Protein AF-0000000084809280 (afdb_homodimer)

InterPro domains:
  IPR009078 Ferritin-like superfamily [SSF47240] (56-169)
  IPR012347 Ferritin-like [G3DSA:1.20.1260.10] (38-176)

Foldseek 3Di:
DVVVVVVVVVVVVVVLVVVLVVLVVLLPFDQDDPDALCRLLLRLLQSLLANLQLLLVQLQQLLVQCVVVVLQLLNLLSNLLSLLSNLLSVLSQVVNVVSVHHYDYDDDHDYDDDHNLVSLVSLLVSLVCVLVVCVLVSLVVCVVSPNVSSSLSVVLSSQQSVVSNVSSVVSNVCPDPHPSPWKKWADSNSSHIDTPVPQDCADPSPRHGSVPTDIRD/DVVVVVVVVVVVVVVLVVVLVVLVVLLPFDQDPPDALCRLLLRLLQSLLQNLVLLLVQLQQLLVQCVVVVLQLLNLLSNLLSLLSNLLSVLSQVVNVVSVHHYDYDDDHDYDDDHNLVSLVSLLVSLVCVLVVCVLVSLVVCVVSPNVSSSLSVVLSSQQSVQSNVSSVVSNVCPDPHPSPWKKWADSNSSHIDTPVPQDCADPSPRHGSVPTDIRD

Radius of gyration: 24.11 Å; Cα contacts (8 Å, |Δi|>4): 631; chains: 2; bounding box: 61×58×68 Å

Nearest PDB structures (foldseek):
  1yv1-assembly1_B  TM=8.685E-01  e=2.532E-07  Nitratidesulfovibrio vulgaris str. Hildenborough
  1yuz-assembly1_B  TM=8.687E-01  e=4.739E-06  Nitratidesulfovibrio vulgaris str. Hildenborough
  1nf6-assembly2_F  TM=8.390E-01  e=5.100E-03  Desulfovibrio desulfuricans
  1bcf-assembly1_A  TM=8.754E-01  e=1.010E-02  Escherichia coli
  8sqr-assembly1_A  TM=7.612E-01  e=1.170E-02  Brucella abortus 2308

pLDDT: mean 88.36, std 17.9, range [29.66, 98.94]

Organism: NCBI:txid717959

Sequence (434 aa):
MKLRLGLILLLFAASAGILVWMYYAATREPRSPKGSPWAETLADLDACCRRKHVKSVQYDHFAGIAADEKRHTAERLFRAMAFSERLQENNCATAILHLGGHYTPPGKIIIFGGTTDGNLERSVAYERQAHAGRSGADIRRAMERGNRYAARILTWASAGDMRNIALLERCRQEGRNAPDTGRFAVCPNCGNLYPSEYADWYCPACLTEGKRFVLFEMKLRLGLILLLFAASAGILVWMYYAATREPRSPKGSPWAETLADLDACCRRKHVKSVQYDHFAGIAADEKRHTAERLFRAMAFSERLQENNCATAILHLGGHYTPPGKIIIFGGTTDGNLERSVAYERQAHAGRSGADIRRAMERGNRYAARILTWASAGDMRNIALLERCRQEGRNAPDTGRFAVCPNCGNLYPSEYADWYCPACLTEGKRFVLFE

Structure (mmCIF, N/CA/C/O backbone):
data_AF-0000000084809280-model_v1
#
loop_
_entity.id
_entity.type
_entity.pdbx_description
1 polymer Rubrerythrin
#
loop_
_atom_site.group_PDB
_atom_site.id
_atom_site.type_symbol
_atom_site.label_atom_id
_atom_site.label_alt_id
_atom_site.label_comp_id
_atom_site.label_asym_id
_atom_site.label_entity_id
_atom_site.label_seq_id
_atom_site.pdbx_PDB_ins_code
_atom_site.Cartn_x
_atom_site.Cartn_y
_atom_site.Cartn_z
_atom_site.occupancy
_atom_site.B_iso_or_equiv
_atom_site.auth_seq_id
_atom_site.auth_comp_id
_atom_site.auth_asym_id
_atom_site.auth_atom_id
_atom_site.pdbx_PDB_model_num
ATOM 1 N N . MET A 1 1 ? 36.812 22.359 29.906 1 29.66 1 MET A N 1
ATOM 2 C CA . MET A 1 1 ? 36.281 22.344 28.547 1 29.66 1 MET A CA 1
ATOM 3 C C . MET A 1 1 ? 35.281 21.203 28.375 1 29.66 1 MET A C 1
ATOM 5 O O . MET A 1 1 ? 34.531 21.188 27.406 1 29.66 1 MET A O 1
ATOM 9 N N . LYS A 1 2 ? 35.531 20.109 29.141 1 52.12 2 LYS A N 1
ATOM 10 C CA . LYS A 1 2 ? 34.625 18.969 29.031 1 52.12 2 LYS A CA 1
ATOM 11 C C . LYS A 1 2 ? 33.281 19.25 29.703 1 52.12 2 LYS A C 1
ATOM 13 O O . LYS A 1 2 ? 32.312 18.547 29.469 1 52.12 2 LYS A O 1
ATOM 18 N N . LEU A 1 3 ? 33.219 20.141 30.641 1 50.19 3 LEU A N 1
ATOM 19 C CA . LEU A 1 3 ? 31.953 20.422 31.312 1 50.19 3 LEU A CA 1
ATOM 20 C C . LEU A 1 3 ? 31.031 21.234 30.422 1 50.19 3 LEU A C 1
ATOM 22 O O . LEU A 1 3 ? 29.797 21.078 30.453 1 50.19 3 LEU A O 1
ATOM 26 N N . ARG A 1 4 ? 31.547 22.062 29.547 1 52.53 4 ARG A N 1
ATOM 27 C CA . ARG A 1 4 ? 30.719 22.891 28.672 1 52.53 4 ARG A CA 1
ATOM 28 C C . ARG A 1 4 ? 30.094 22.078 27.547 1 52.53 4 ARG A C 1
ATOM 30 O O . ARG A 1 4 ? 29 22.391 27.078 1 52.53 4 ARG A O 1
ATOM 37 N N . LEU A 1 5 ? 30.719 20.969 27.094 1 53.53 5 LEU A N 1
ATOM 38 C CA . LEU A 1 5 ? 30.141 20.141 26.031 1 53.53 5 LEU A CA 1
ATOM 39 C C . LEU A 1 5 ? 28.969 19.312 26.562 1 53.53 5 LEU A C 1
ATOM 41 O O . LEU A 1 5 ? 27.984 19.125 25.844 1 53.53 5 LEU A O 1
ATOM 45 N N . GLY A 1 6 ? 28.953 18.969 27.828 1 45.94 6 GLY A N 1
ATOM 46 C CA . GLY A 1 6 ? 27.828 18.234 28.391 1 45.94 6 GLY A CA 1
ATOM 47 C C . GLY A 1 6 ? 26.562 19.078 28.516 1 45.94 6 GLY A C 1
ATOM 48 O O . GLY A 1 6 ? 25.453 18.594 28.281 1 45.94 6 GLY A O 1
ATOM 49 N N . LEU A 1 7 ? 26.781 20.391 28.75 1 53.31 7 LEU A N 1
ATOM 50 C CA . LEU A 1 7 ? 25.625 21.281 28.891 1 53.31 7 LEU A CA 1
ATOM 51 C C . LEU A 1 7 ? 25 21.578 27.547 1 53.31 7 LEU A C 1
ATOM 53 O O . LEU A 1 7 ? 23.766 21.656 27.422 1 53.31 7 LEU A O 1
ATOM 57 N N . ILE A 1 8 ? 25.797 21.562 26.453 1 50 8 ILE A N 1
ATOM 58 C CA . ILE A 1 8 ? 25.266 21.844 25.109 1 50 8 ILE A CA 1
ATOM 59 C C . ILE A 1 8 ? 24.484 20.641 24.594 1 50 8 ILE A C 1
ATOM 61 O O . ILE A 1 8 ? 23.406 20.797 24.031 1 50 8 ILE A O 1
ATOM 65 N N . LEU A 1 9 ? 24.891 19.438 24.875 1 49.94 9 LEU A N 1
ATOM 66 C CA . LEU A 1 9 ? 24.156 18.266 24.406 1 49.94 9 LEU A CA 1
ATOM 67 C C . LEU A 1 9 ? 22.844 18.109 25.188 1 49.94 9 LEU A C 1
ATOM 69 O O . LEU A 1 9 ? 21.828 17.734 24.609 1 49.94 9 LEU A O 1
ATOM 73 N N . LEU A 1 10 ? 22.828 18.531 26.438 1 50.59 10 LEU A N 1
ATOM 74 C CA . LEU A 1 10 ? 21.594 18.484 27.203 1 50.59 10 LEU A CA 1
ATOM 75 C C . LEU A 1 10 ? 20.609 19.562 26.734 1 50.59 10 LEU A C 1
ATOM 77 O O . LEU A 1 10 ? 19.406 19.328 26.672 1 50.59 10 LEU A O 1
ATOM 81 N N . LEU A 1 11 ? 21.188 20.656 26.172 1 48.81 11 LEU A N 1
ATOM 82 C CA . LEU A 1 11 ? 20.297 21.734 25.719 1 48.81 11 LEU A CA 1
ATOM 83 C C . LEU A 1 11 ? 19.703 21.406 24.359 1 48.81 11 LEU A C 1
ATOM 85 O O . LEU A 1 11 ? 18.547 21.734 24.094 1 48.81 11 LEU A O 1
ATOM 89 N N . PHE A 1 12 ? 20.5 20.703 23.5 1 47.09 12 PHE A N 1
ATOM 90 C CA . PHE A 1 12 ? 19.938 20.344 22.203 1 47.09 12 PHE A CA 1
ATOM 91 C C . PHE A 1 12 ? 18.891 19.25 22.328 1 47.09 12 PHE A C 1
ATOM 93 O O . PHE A 1 12 ? 17.875 19.281 21.641 1 47.09 12 PHE A O 1
ATOM 100 N N . ALA A 1 13 ? 19.156 18.266 23.188 1 47.59 13 ALA A N 1
ATOM 101 C CA . ALA A 1 13 ? 18.156 17.234 23.406 1 47.59 13 ALA A CA 1
ATOM 102 C C . ALA A 1 13 ? 16.906 17.812 24.078 1 47.59 13 ALA A C 1
ATOM 104 O O . ALA A 1 13 ? 15.781 17.406 23.766 1 47.59 13 ALA A O 1
ATOM 105 N N . ALA A 1 14 ? 17 18.797 24.875 1 50.38 14 ALA A N 1
ATOM 106 C CA . ALA A 1 14 ? 15.867 19.438 25.547 1 50.38 14 ALA A CA 1
ATOM 107 C C . ALA A 1 14 ? 15.047 20.266 24.547 1 50.38 14 ALA A C 1
ATOM 109 O O . ALA A 1 14 ? 13.82 20.281 24.625 1 50.38 14 ALA A O 1
ATOM 110 N N . SER A 1 15 ? 15.719 20.781 23.5 1 49.28 15 SER A N 1
ATOM 111 C CA . SER A 1 15 ? 14.969 21.609 22.562 1 49.28 15 SER A CA 1
ATOM 112 C C . SER A 1 15 ? 14.148 20.734 21.609 1 49.28 15 SER A C 1
ATOM 114 O O . SER A 1 15 ? 13.008 21.078 21.266 1 49.28 15 SER A O 1
ATOM 116 N N . ALA A 1 16 ? 14.734 19.594 21.188 1 49.31 16 ALA A N 1
ATOM 117 C CA . ALA A 1 16 ? 13.969 18.688 20.328 1 49.31 16 ALA A CA 1
ATOM 118 C C . ALA A 1 16 ? 12.797 18.062 21.078 1 49.31 16 ALA A C 1
ATOM 120 O O . ALA A 1 16 ? 11.703 17.938 20.531 1 49.31 16 ALA A O 1
ATOM 121 N N . GLY A 1 17 ? 12.984 17.812 22.297 1 45.78 17 GLY A N 1
ATOM 122 C CA . GLY A 1 17 ? 11.93 17.312 23.156 1 45.78 17 GLY A CA 1
ATOM 123 C C . GLY A 1 17 ? 10.805 18.297 23.375 1 45.78 17 GLY A C 1
ATOM 124 O O . GLY A 1 17 ? 9.633 17.922 23.391 1 45.78 17 GLY A O 1
ATOM 125 N N . ILE A 1 18 ? 11.18 19.531 23.531 1 50.72 18 ILE A N 1
ATOM 126 C CA . ILE A 1 18 ? 10.203 20.562 23.828 1 50.72 18 ILE A CA 1
ATOM 127 C C . ILE A 1 18 ? 9.328 20.812 22.594 1 50.72 18 ILE A C 1
ATOM 129 O O . ILE A 1 18 ? 8.109 20.922 22.703 1 50.72 18 ILE A O 1
ATOM 133 N N . LEU A 1 19 ? 9.93 20.812 21.453 1 46.16 19 LEU A N 1
ATOM 134 C CA . LEU A 1 19 ? 9.172 21.062 20.234 1 46.16 19 LEU A CA 1
ATOM 135 C C . LEU A 1 19 ? 8.195 19.906 19.953 1 46.16 19 LEU A C 1
ATOM 137 O O . LEU A 1 19 ? 7.051 20.141 19.562 1 46.16 19 LEU A O 1
ATOM 141 N N . VAL A 1 20 ? 8.641 18.719 20.172 1 50.81 20 VAL A N 1
ATOM 142 C CA . VAL A 1 20 ? 7.754 17.578 20.062 1 50.81 20 VAL A CA 1
ATOM 143 C C . VAL A 1 20 ? 6.609 17.688 21.062 1 50.81 20 VAL A C 1
ATOM 145 O O . VAL A 1 20 ? 5.449 17.438 20.719 1 50.81 20 VAL A O 1
ATOM 148 N N . TRP A 1 21 ? 6.969 18.141 22.25 1 49.28 21 TRP A N 1
ATOM 149 C CA . TRP A 1 21 ? 5.977 18.312 23.312 1 49.28 21 TRP A CA 1
ATOM 150 C C . TRP A 1 21 ? 5 19.422 22.969 1 49.28 21 TRP A C 1
ATOM 152 O O . TRP A 1 21 ? 3.789 19.281 23.141 1 49.28 21 TRP A O 1
ATOM 162 N N . MET A 1 22 ? 5.43 20.5 22.469 1 46.53 22 MET A N 1
ATOM 163 C CA . MET A 1 22 ? 4.547 21.609 22.125 1 46.53 22 MET A CA 1
ATOM 164 C C . MET A 1 22 ? 3.578 21.219 21.016 1 46.53 22 MET A C 1
ATOM 166 O O . MET A 1 22 ? 2.414 21.609 21.031 1 46.53 22 MET A O 1
ATOM 170 N N . TYR A 1 23 ? 4.039 20.453 20.109 1 47.09 23 TYR A N 1
ATOM 171 C CA . TYR A 1 23 ? 3.178 19.922 19.062 1 47.09 23 TYR A CA 1
ATOM 172 C C . TYR A 1 23 ? 2.074 19.047 19.641 1 47.09 23 TYR A C 1
ATOM 174 O O . TYR A 1 23 ? 0.921 19.125 19.203 1 47.09 23 TYR A O 1
ATOM 182 N N . TYR A 1 24 ? 2.404 18.359 20.688 1 48.03 24 TYR A N 1
ATOM 183 C CA . TYR A 1 24 ? 1.431 17.5 21.328 1 48.03 24 TYR A CA 1
ATOM 184 C C . TYR A 1 24 ? 0.417 18.312 22.125 1 48.03 24 TYR A C 1
ATOM 186 O O . TYR A 1 24 ? -0.76 17.953 22.203 1 48.03 24 TYR A O 1
ATOM 194 N N . ALA A 1 25 ? 0.796 19.406 22.703 1 47.16 25 ALA A N 1
ATOM 195 C CA . ALA A 1 25 ? -0.092 20.203 23.547 1 47.16 25 ALA A CA 1
ATOM 196 C C . ALA A 1 25 ? -1.167 20.891 22.703 1 47.16 25 ALA A C 1
ATOM 198 O O . ALA A 1 25 ? -2.289 21.094 23.172 1 47.16 25 ALA A O 1
ATOM 199 N N . ALA A 1 26 ? -0.962 21.297 21.562 1 45.41 26 ALA A N 1
ATOM 200 C CA . ALA A 1 26 ? -1.928 22 20.719 1 45.41 26 ALA A CA 1
ATOM 201 C C . ALA A 1 26 ? -3.041 21.062 20.266 1 45.41 26 ALA A C 1
ATOM 203 O O . ALA A 1 26 ? -4.059 21.516 19.734 1 45.41 26 ALA A O 1
ATOM 204 N N . THR A 1 27 ? -2.922 19.797 20.438 1 41.81 27 THR A N 1
ATOM 205 C CA . THR A 1 27 ? -3.934 18.844 20.016 1 41.81 27 THR A CA 1
ATOM 206 C C . THR A 1 27 ? -4.922 18.547 21.141 1 41.81 27 THR A C 1
ATOM 208 O O . THR A 1 27 ? -5.621 17.547 21.125 1 41.81 27 THR A O 1
ATOM 211 N N . ARG A 1 28 ? -5.016 19.406 22.172 1 44.19 28 ARG A N 1
ATOM 212 C CA . ARG A 1 28 ? -5.969 19.141 23.234 1 44.19 28 ARG A CA 1
ATOM 213 C C . ARG A 1 28 ? -7.402 19.172 22.703 1 44.19 28 ARG A C 1
ATOM 215 O O . ARG A 1 28 ? -7.789 20.109 22 1 44.19 28 ARG A O 1
ATOM 222 N N . GLU A 1 29 ? -8.156 17.984 22.781 1 45.22 29 GLU A N 1
ATOM 223 C CA . GLU A 1 29 ? -9.438 17.5 22.281 1 45.22 29 GLU A CA 1
ATOM 224 C C . GLU A 1 29 ? -10.594 18.328 22.844 1 45.22 29 GLU A C 1
ATOM 226 O O . GLU A 1 29 ? -10.68 18.547 24.047 1 45.22 29 GLU A O 1
ATOM 231 N N . PRO A 1 30 ? -11.266 19.156 22.094 1 43.75 30 PRO A N 1
ATOM 232 C CA . PRO A 1 30 ? -12.555 19.531 22.703 1 43.75 30 PRO A CA 1
ATOM 233 C C . PRO A 1 30 ? -13.406 18.328 23.078 1 43.75 30 PRO A C 1
ATOM 235 O O . PRO A 1 30 ? -13.258 17.25 22.469 1 43.75 30 PRO A O 1
ATOM 238 N N . ARG A 1 31 ? -14.219 18.375 24.219 1 44.03 31 ARG A N 1
ATOM 239 C CA . ARG A 1 31 ? -15.016 17.312 24.812 1 44.03 31 ARG A CA 1
ATOM 240 C C . ARG A 1 31 ? -16.234 16.984 23.953 1 44.03 31 ARG A C 1
ATOM 242 O O . ARG A 1 31 ? -16.969 17.891 23.547 1 44.03 31 ARG A O 1
ATOM 249 N N . SER A 1 32 ? -16.141 15.914 23.078 1 51.5 32 SER A N 1
ATOM 250 C CA . SER A 1 32 ? -17.344 15.344 22.5 1 51.5 32 SER A CA 1
ATOM 251 C C . SER A 1 32 ? -18.5 15.367 23.484 1 51.5 32 SER A C 1
ATOM 253 O O . SER A 1 32 ? -18.297 15.305 24.703 1 51.5 32 SER A O 1
ATOM 255 N N . PRO A 1 33 ? -19.719 15.578 23.062 1 50.22 33 PRO A N 1
ATOM 256 C CA . PRO A 1 33 ? -20.828 15.523 24.016 1 50.22 33 PRO A CA 1
ATOM 257 C C . PRO A 1 33 ? -20.844 14.234 24.828 1 50.22 33 PRO A C 1
ATOM 259 O O . PRO A 1 33 ? -20.703 13.141 24.25 1 50.22 33 PRO A O 1
ATOM 262 N N . LYS A 1 34 ? -20.688 14.172 26.062 1 56.25 34 LYS A N 1
ATOM 263 C CA . LYS A 1 34 ? -20.641 13.141 27.094 1 56.25 34 LYS A CA 1
ATOM 264 C C . LYS A 1 34 ? -21.75 12.109 26.875 1 56.25 34 LYS A C 1
ATOM 266 O O . LYS A 1 34 ? -21.641 10.969 27.344 1 56.25 34 LYS A O 1
ATOM 271 N N . GLY A 1 35 ? -22.594 12.273 25.734 1 66.62 35 GLY A N 1
ATOM 272 C CA . GLY A 1 35 ? -23.703 11.352 25.594 1 66.62 35 GLY A CA 1
ATOM 273 C C . GLY A 1 35 ? -23.688 10.57 24.297 1 66.62 35 GLY A C 1
ATOM 274 O O . GLY A 1 35 ? -24.469 9.648 24.109 1 66.62 35 GLY A O 1
ATOM 275 N N . SER A 1 36 ? -22.766 10.766 23.438 1 75.69 36 SER A N 1
ATOM 276 C CA . SER A 1 36 ? -22.781 10.094 22.141 1 75.69 36 SER A CA 1
ATOM 277 C C . SER A 1 36 ? -22.219 8.688 22.234 1 75.69 36 SER A C 1
ATOM 279 O O . SER A 1 36 ? -21.234 8.453 22.938 1 75.69 36 SER A O 1
ATOM 281 N N . PRO A 1 37 ? -22.922 7.684 21.672 1 86.25 37 PRO A N 1
ATOM 282 C CA . PRO A 1 37 ? -22.375 6.328 21.625 1 86.25 37 PRO A CA 1
ATOM 283 C C . PRO A 1 37 ? -21.047 6.258 20.875 1 86.25 37 PRO A C 1
ATOM 285 O O . PRO A 1 37 ? -20.344 5.246 20.953 1 86.25 37 PRO A O 1
ATOM 288 N N . TRP A 1 38 ? -20.688 7.449 20.312 1 91.75 38 TRP A N 1
ATOM 289 C CA . TRP A 1 38 ? -19.469 7.488 19.516 1 91.75 38 TRP A CA 1
ATOM 290 C C . TRP A 1 38 ? -18.438 8.43 20.141 1 91.75 38 TRP A C 1
ATOM 292 O O . TRP A 1 38 ? -17.516 8.875 19.469 1 91.75 38 TRP A O 1
ATOM 302 N N . ALA A 1 39 ? -18.547 8.672 21.328 1 94.06 39 ALA A N 1
ATOM 303 C CA . ALA A 1 39 ? -17.734 9.695 21.969 1 94.06 39 ALA A CA 1
ATOM 304 C C . ALA A 1 39 ? -16.25 9.414 21.781 1 94.06 39 ALA A C 1
ATOM 306 O O . ALA A 1 39 ? -15.484 10.305 21.391 1 94.06 39 ALA A O 1
ATOM 307 N N . GLU A 1 40 ? -15.797 8.156 22.047 1 95.25 40 GLU A N 1
ATOM 308 C CA . GLU A 1 40 ? -14.383 7.816 21.922 1 95.25 40 GLU A CA 1
ATOM 309 C C . GLU A 1 40 ? -13.922 7.879 20.469 1 95.25 40 GLU A C 1
ATOM 311 O O . GLU A 1 40 ? -12.844 8.398 20.172 1 95.25 40 GLU A O 1
ATOM 316 N N . THR A 1 41 ? -14.727 7.41 19.578 1 96.94 41 THR A N 1
ATOM 317 C CA . THR A 1 41 ? -14.406 7.445 18.156 1 96.94 41 THR A CA 1
ATOM 318 C C . THR A 1 41 ? -14.32 8.883 17.656 1 96.94 41 THR A C 1
ATOM 320 O O . THR A 1 41 ? -13.414 9.227 16.891 1 96.94 41 THR A O 1
ATOM 323 N N . LEU A 1 42 ? -15.234 9.703 18.141 1 97.44 42 LEU A N 1
ATOM 324 C CA . LEU A 1 42 ? -15.227 11.109 17.75 1 97.44 42 LEU A CA 1
ATOM 325 C C . LEU A 1 42 ? -13.961 11.797 18.25 1 97.44 42 LEU A C 1
ATOM 327 O O . LEU A 1 42 ? -13.352 12.586 17.531 1 97.44 42 LEU A O 1
ATOM 331 N N . ALA A 1 43 ? -13.562 11.461 19.406 1 97.25 43 ALA A N 1
ATOM 332 C CA . ALA A 1 43 ? -12.344 12.039 19.969 1 97.25 43 ALA A CA 1
ATOM 333 C C . ALA A 1 43 ? -11.117 11.609 19.156 1 97.25 43 ALA A C 1
ATOM 335 O O . ALA A 1 43 ? -10.227 12.414 18.891 1 97.25 43 ALA A O 1
ATOM 336 N N . ASP A 1 44 ? -11.07 10.305 18.75 1 97.94 44 ASP A N 1
ATOM 337 C CA . ASP A 1 44 ? -9.969 9.781 17.953 1 97.94 44 ASP A CA 1
ATOM 338 C C . ASP A 1 44 ? -9.906 10.469 16.594 1 97.94 44 ASP A C 1
ATOM 340 O O . ASP A 1 44 ? -8.828 10.82 16.125 1 97.94 44 ASP A O 1
ATOM 344 N N . LEU A 1 45 ? -11.031 10.656 15.977 1 98.5 45 LEU A N 1
ATOM 345 C CA . LEU A 1 45 ? -11.102 11.32 14.68 1 98.5 45 LEU A CA 1
ATOM 346 C C . LEU A 1 45 ? -10.672 12.781 14.789 1 98.5 45 LEU A C 1
ATOM 348 O O . LEU A 1 45 ? -9.984 13.297 13.914 1 98.5 45 LEU A O 1
ATOM 352 N N . ASP A 1 46 ? -11.094 13.445 15.867 1 98 46 ASP A N 1
ATOM 353 C CA . ASP A 1 46 ? -10.703 14.836 16.094 1 98 46 ASP A CA 1
ATOM 354 C C . ASP A 1 46 ? -9.195 14.969 16.25 1 98 46 ASP A C 1
ATOM 356 O O . ASP A 1 46 ? -8.578 15.844 15.641 1 98 46 ASP A O 1
ATOM 360 N N . ALA A 1 47 ? -8.648 14.086 17.062 1 97.44 47 ALA A N 1
ATOM 361 C CA . ALA A 1 47 ? -7.203 14.078 17.25 1 97.44 47 ALA A CA 1
ATOM 362 C C . ALA A 1 47 ? -6.48 13.844 15.922 1 97.44 47 ALA A C 1
ATOM 364 O O . ALA A 1 47 ? -5.457 14.477 15.648 1 97.44 47 ALA A O 1
ATOM 365 N N . CYS A 1 48 ? -6.996 12.961 15.102 1 98.19 48 CYS A N 1
ATOM 366 C CA . CYS A 1 48 ? -6.422 12.688 13.789 1 98.19 48 CYS A CA 1
ATOM 367 C C . CYS A 1 48 ? -6.488 13.922 12.898 1 98.19 48 CYS A C 1
ATOM 369 O O . CYS A 1 48 ? -5.504 14.281 12.25 1 98.19 48 CYS A O 1
ATOM 371 N N . CYS A 1 49 ? -7.645 14.641 12.898 1 98.31 49 CYS A N 1
ATOM 372 C CA . CYS A 1 49 ? -7.797 15.859 12.109 1 98.31 49 CYS A CA 1
ATOM 373 C C . CYS A 1 49 ? -6.734 16.891 12.484 1 98.31 49 CYS A C 1
ATOM 375 O O . CYS A 1 49 ? -6.074 17.453 11.609 1 98.31 49 CYS A O 1
ATOM 377 N N . ARG A 1 50 ? -6.578 17.031 13.672 1 96.69 50 ARG A N 1
ATOM 378 C CA . ARG A 1 50 ? -5.66 18.062 14.148 1 96.69 50 ARG A CA 1
ATOM 379 C C . ARG A 1 50 ? -4.223 17.734 13.773 1 96.69 50 ARG A C 1
ATOM 381 O O . ARG A 1 50 ? -3.482 18.594 13.305 1 96.69 50 ARG A O 1
ATOM 388 N N . ARG A 1 51 ? -3.85 16.484 14 1 96.69 51 ARG A N 1
ATOM 389 C CA . ARG A 1 51 ? -2.506 16.047 13.625 1 96.69 51 ARG A CA 1
ATOM 390 C C . ARG A 1 51 ? -2.268 16.25 12.125 1 96.69 51 ARG A C 1
ATOM 392 O O . ARG A 1 51 ? -1.228 16.766 11.727 1 96.69 51 ARG A O 1
ATOM 399 N N . LYS A 1 52 ? -3.248 15.836 11.32 1 98 52 LYS A N 1
ATOM 400 C CA . LYS A 1 52 ? -3.113 15.938 9.867 1 98 52 LYS A CA 1
ATOM 401 C C . LYS A 1 52 ? -3.051 17.391 9.43 1 98 52 LYS A C 1
ATOM 403 O O . LYS A 1 52 ? -2.314 17.734 8.5 1 98 52 LYS A O 1
ATOM 408 N N . HIS A 1 53 ? -3.799 18.25 10.094 1 97.69 53 HIS A N 1
ATOM 409 C CA . HIS A 1 53 ? -3.754 19.688 9.797 1 97.69 53 HIS A CA 1
ATOM 410 C C . HIS A 1 53 ? -2.355 20.25 10.023 1 97.69 53 HIS A C 1
ATOM 412 O O . HIS A 1 53 ? -1.803 20.906 9.141 1 97.69 53 HIS A O 1
ATOM 418 N N . VAL A 1 54 ? -1.838 19.969 11.156 1 96.62 54 VAL A N 1
ATOM 419 C CA . VAL A 1 54 ? -0.516 20.469 11.508 1 96.62 54 VAL A CA 1
ATOM 420 C C . VAL A 1 54 ? 0.518 19.969 10.508 1 96.62 54 VAL A C 1
ATOM 422 O O . VAL A 1 54 ? 1.347 20.734 10.016 1 96.62 54 VAL A O 1
ATOM 425 N N . LYS A 1 55 ? 0.436 18.703 10.18 1 97.56 55 LYS A N 1
ATOM 426 C CA . LYS A 1 55 ? 1.374 18.109 9.234 1 97.56 55 LYS A CA 1
ATOM 427 C C . LYS A 1 55 ? 1.257 18.766 7.859 1 97.56 55 LYS A C 1
ATOM 429 O O . LYS A 1 55 ? 2.268 19.031 7.211 1 97.56 55 LYS A O 1
ATOM 434 N N . SER A 1 56 ? 0.063 18.953 7.418 1 98.12 56 SER A N 1
ATOM 435 C CA . SER A 1 56 ? -0.141 19.531 6.094 1 98.12 56 SER A CA 1
ATOM 436 C C . SER A 1 56 ? 0.517 20.906 5.977 1 98.12 56 SER A C 1
ATOM 438 O O . SER A 1 56 ? 1.226 21.172 5.008 1 98.12 56 SER A O 1
ATOM 440 N N . VAL A 1 57 ? 0.367 21.734 6.977 1 97.62 57 VAL A N 1
ATOM 441 C CA . VAL A 1 57 ? 0.928 23.094 6.98 1 97.62 57 VAL A CA 1
ATOM 442 C C . VAL A 1 57 ? 2.451 23.016 7.051 1 97.62 57 VAL A C 1
ATOM 444 O O . VAL A 1 57 ? 3.148 23.688 6.297 1 97.62 57 VAL A O 1
ATOM 447 N N . GLN A 1 58 ? 2.926 22.188 7.934 1 97.81 58 GLN A N 1
ATOM 448 C CA . GLN A 1 58 ? 4.367 22.047 8.109 1 97.81 58 GLN A CA 1
ATOM 449 C C . GLN A 1 58 ? 5.035 21.547 6.836 1 97.81 58 GLN A C 1
ATOM 451 O O . GLN A 1 58 ? 6.07 22.062 6.422 1 97.81 58 GLN A O 1
ATOM 456 N N . TYR A 1 59 ? 4.461 20.5 6.223 1 98.56 59 TYR A N 1
ATOM 457 C CA . TYR A 1 59 ? 5.086 19.922 5.043 1 98.56 59 TYR A CA 1
ATOM 458 C C . TYR A 1 59 ? 5.008 20.859 3.855 1 98.56 59 TYR A C 1
ATOM 460 O O . TYR A 1 59 ? 5.914 20.891 3.016 1 98.56 59 TYR A O 1
ATOM 468 N N . ASP A 1 60 ? 4 21.656 3.797 1 98.38 60 ASP A N 1
ATOM 469 C CA . ASP A 1 60 ? 3.957 22.719 2.783 1 98.38 60 ASP A CA 1
ATOM 470 C C . ASP A 1 60 ? 5.113 23.688 2.961 1 98.38 60 ASP A C 1
ATOM 472 O O . ASP A 1 60 ? 5.754 24.094 1.986 1 98.38 60 ASP A O 1
ATOM 476 N N . HIS A 1 61 ? 5.328 24.062 4.184 1 98.5 61 HIS A N 1
ATOM 477 C CA . HIS A 1 61 ? 6.438 24.969 4.477 1 98.5 61 HIS A CA 1
ATOM 478 C C . HIS A 1 61 ? 7.773 24.328 4.117 1 98.5 61 HIS A C 1
ATOM 480 O O . HIS A 1 61 ? 8.625 24.969 3.498 1 98.5 61 HIS A O 1
ATOM 486 N N . PHE A 1 62 ? 7.984 23.078 4.488 1 98.75 62 PHE A N 1
ATOM 487 C CA . PHE A 1 62 ? 9.211 22.359 4.164 1 98.75 62 PHE A CA 1
ATOM 488 C C . PHE A 1 62 ? 9.406 22.266 2.656 1 98.75 62 PHE A C 1
ATOM 490 O O . PHE A 1 62 ? 10.539 22.328 2.168 1 98.75 62 PHE A O 1
ATOM 497 N N . ALA A 1 63 ? 8.305 22.125 1.913 1 98.75 63 ALA A N 1
ATOM 498 C CA . ALA A 1 63 ? 8.391 22.109 0.456 1 98.75 63 ALA A CA 1
ATOM 499 C C . ALA A 1 63 ? 8.977 23.406 -0.081 1 98.75 63 ALA A C 1
ATOM 501 O O . ALA A 1 63 ? 9.789 23.391 -1.008 1 98.75 63 ALA A O 1
ATOM 502 N N . GLY A 1 64 ? 8.555 24.5 0.471 1 98.62 64 GLY A N 1
ATOM 503 C CA . GLY A 1 64 ? 9.109 25.781 0.082 1 98.62 64 GLY A CA 1
ATOM 504 C C . GLY A 1 64 ? 10.602 25.891 0.323 1 98.62 64 GLY A C 1
ATOM 505 O O . GLY A 1 64 ? 11.344 26.359 -0.541 1 98.62 64 GLY A O 1
ATOM 506 N N . ILE A 1 65 ? 11.047 25.438 1.45 1 98.62 65 ILE A N 1
ATOM 507 C CA . ILE A 1 65 ? 12.469 25.453 1.784 1 98.62 65 ILE A CA 1
ATOM 508 C C . ILE A 1 65 ? 13.242 24.578 0.801 1 98.62 65 ILE A C 1
ATOM 510 O O . ILE A 1 65 ? 14.289 24.984 0.298 1 98.62 65 ILE A O 1
ATOM 514 N N . ALA A 1 66 ? 12.719 23.422 0.541 1 98.19 66 ALA A N 1
ATOM 515 C CA . ALA A 1 66 ? 13.375 22.516 -0.394 1 98.19 66 ALA A CA 1
ATOM 516 C C . ALA A 1 66 ? 13.469 23.125 -1.786 1 98.19 66 ALA A C 1
ATOM 518 O O . ALA A 1 66 ? 14.469 22.953 -2.49 1 98.19 66 ALA A O 1
ATOM 519 N N . ALA A 1 67 ? 12.445 23.828 -2.17 1 98.19 67 ALA A N 1
ATOM 520 C CA . ALA A 1 67 ? 12.461 24.516 -3.453 1 98.19 67 ALA A CA 1
ATOM 521 C C . ALA A 1 67 ? 13.578 25.562 -3.5 1 98.19 67 ALA A C 1
ATOM 523 O O . ALA A 1 67 ? 14.336 25.625 -4.473 1 98.19 67 ALA A O 1
ATOM 524 N N . ASP A 1 68 ? 13.695 26.312 -2.482 1 98.38 68 ASP A N 1
ATOM 525 C CA . ASP A 1 68 ? 14.719 27.359 -2.398 1 98.38 68 ASP A CA 1
ATOM 526 C C . ASP A 1 68 ? 16.125 26.75 -2.449 1 98.38 68 ASP A C 1
ATOM 528 O O . ASP A 1 68 ? 17.047 27.359 -3.006 1 98.38 68 ASP A O 1
ATOM 532 N N . GLU A 1 69 ? 16.234 25.594 -1.899 1 97.25 69 GLU A N 1
ATOM 533 C CA . GLU A 1 69 ? 17.531 24.922 -1.86 1 97.25 69 GLU A CA 1
ATOM 534 C C . GLU A 1 69 ? 17.75 24.078 -3.109 1 97.25 69 GLU A C 1
ATOM 536 O O . GLU A 1 69 ? 18.766 23.375 -3.223 1 97.25 69 GLU A O 1
ATOM 541 N N . LYS A 1 70 ? 16.859 24.047 -4 1 96.56 70 LYS A N 1
ATOM 542 C CA . LYS A 1 70 ? 16.891 23.312 -5.27 1 96.56 70 LYS A CA 1
ATOM 543 C C . LYS A 1 70 ? 17 21.812 -5.039 1 96.56 70 LYS A C 1
ATOM 545 O O . LYS A 1 70 ? 17.766 21.125 -5.73 1 96.56 70 LYS A O 1
ATOM 550 N N . ARG A 1 71 ? 16.344 21.359 -3.984 1 96.94 71 ARG A N 1
ATOM 551 C CA . ARG A 1 71 ? 16.156 19.938 -3.711 1 96.94 71 ARG A CA 1
ATOM 552 C C . ARG A 1 71 ? 14.82 19.453 -4.25 1 96.94 71 ARG A C 1
ATOM 554 O O . ARG A 1 71 ? 13.883 19.219 -3.484 1 96.94 71 ARG A O 1
ATOM 561 N N . HIS A 1 72 ? 14.797 19.156 -5.5 1 97 72 HIS A N 1
ATOM 562 C CA . HIS A 1 72 ? 13.523 19.047 -6.203 1 97 72 HIS A CA 1
ATOM 563 C C . HIS A 1 72 ? 12.789 17.766 -5.809 1 97 72 HIS A C 1
ATOM 565 O O . HIS A 1 72 ? 11.555 17.766 -5.688 1 97 72 HIS A O 1
ATOM 571 N N . THR A 1 73 ? 13.516 16.656 -5.648 1 97.69 73 THR A N 1
ATOM 572 C CA . THR A 1 73 ? 12.844 15.438 -5.195 1 97.69 73 THR A CA 1
ATOM 573 C C . THR A 1 73 ? 12.219 15.648 -3.816 1 97.69 73 THR A C 1
ATOM 575 O O . THR A 1 73 ? 11.062 15.273 -3.59 1 97.69 73 THR A O 1
ATOM 578 N N . ALA A 1 74 ? 12.938 16.25 -2.912 1 98.12 74 ALA A N 1
ATOM 579 C CA . ALA A 1 74 ? 12.414 16.531 -1.579 1 98.12 74 ALA A CA 1
ATOM 580 C C . ALA A 1 74 ? 11.234 17.5 -1.647 1 98.12 74 ALA A C 1
ATOM 582 O O . ALA A 1 74 ? 10.25 17.344 -0.916 1 98.12 74 ALA A O 1
ATOM 583 N N . GLU A 1 75 ? 11.359 18.5 -2.465 1 98.5 75 GLU A N 1
ATOM 584 C CA . GLU A 1 75 ? 10.258 19.438 -2.668 1 98.5 75 GLU A CA 1
ATOM 585 C C . GLU A 1 75 ? 8.977 18.719 -3.072 1 98.5 75 GLU A C 1
ATOM 587 O O . GLU A 1 75 ? 7.926 18.906 -2.457 1 98.5 75 GLU A O 1
ATOM 592 N N . ARG A 1 76 ? 9.086 17.891 -4.105 1 98.62 76 ARG A N 1
ATOM 593 C CA . ARG A 1 76 ? 7.918 17.172 -4.609 1 98.62 76 ARG A CA 1
ATOM 594 C C . ARG A 1 76 ? 7.355 16.234 -3.553 1 98.62 76 ARG A C 1
ATOM 596 O O . ARG A 1 76 ? 6.141 16.078 -3.434 1 98.62 76 ARG A O 1
ATOM 603 N N . LEU A 1 77 ? 8.242 15.602 -2.805 1 98.69 77 LEU A N 1
ATOM 604 C CA . LEU A 1 77 ? 7.793 14.711 -1.74 1 98.69 77 LEU A CA 1
ATOM 605 C C . LEU A 1 77 ? 7.004 15.484 -0.688 1 98.69 77 LEU A C 1
ATOM 607 O O . LEU A 1 77 ? 5.887 15.086 -0.335 1 98.69 77 LEU A O 1
ATOM 611 N N . PHE A 1 78 ? 7.555 16.609 -0.218 1 98.88 78 PHE A N 1
ATOM 612 C CA . PHE A 1 78 ? 6.883 17.391 0.812 1 98.88 78 PHE A CA 1
ATOM 613 C C . PHE A 1 78 ? 5.562 17.953 0.294 1 98.88 78 PHE A C 1
ATOM 615 O O . PHE A 1 78 ? 4.582 18.031 1.036 1 98.88 78 PHE A O 1
ATOM 622 N N . ARG A 1 79 ? 5.504 18.344 -0.958 1 98.88 79 ARG A N 1
ATOM 623 C CA . ARG A 1 79 ? 4.25 18.828 -1.536 1 98.88 79 ARG A CA 1
ATOM 624 C C . ARG A 1 79 ? 3.213 17.703 -1.591 1 98.88 79 ARG A C 1
ATOM 626 O O . ARG A 1 79 ? 2.045 17.922 -1.266 1 98.88 79 ARG A O 1
ATOM 633 N N . ALA A 1 80 ? 3.631 16.562 -2.043 1 98.88 80 ALA A N 1
ATOM 634 C CA . ALA A 1 80 ? 2.73 15.406 -2.104 1 98.88 80 ALA A CA 1
ATOM 635 C C . ALA A 1 80 ? 2.227 15.031 -0.712 1 98.88 80 ALA A C 1
ATOM 637 O O . ALA A 1 80 ? 1.043 14.734 -0.533 1 98.88 80 ALA A O 1
ATOM 638 N N . MET A 1 81 ? 3.131 15.047 0.242 1 98.88 81 MET A N 1
ATOM 639 C CA . MET A 1 81 ? 2.764 14.727 1.618 1 98.88 81 MET A CA 1
ATOM 640 C C . MET A 1 81 ? 1.767 15.742 2.168 1 98.88 81 MET A C 1
ATOM 642 O O . MET A 1 81 ? 0.791 15.375 2.822 1 98.88 81 MET A O 1
ATOM 646 N N . ALA A 1 82 ? 2.045 17.031 1.925 1 98.81 82 ALA A N 1
ATOM 647 C CA . ALA A 1 82 ? 1.126 18.062 2.383 1 98.81 82 ALA A CA 1
ATOM 648 C C . ALA A 1 82 ? -0.274 17.844 1.815 1 98.81 82 ALA A C 1
ATOM 650 O O . ALA A 1 82 ? -1.267 17.953 2.539 1 98.81 82 ALA A O 1
ATOM 651 N N . PHE A 1 83 ? -0.344 17.578 0.569 1 98.94 83 PHE A N 1
ATOM 652 C CA . PHE A 1 83 ? -1.615 17.328 -0.097 1 98.94 83 PHE A CA 1
ATOM 653 C C . PHE A 1 83 ? -2.299 16.094 0.503 1 98.94 83 PHE A C 1
ATOM 655 O O . PHE A 1 83 ? -3.496 16.125 0.793 1 98.94 83 PHE A O 1
ATOM 662 N N . SER A 1 84 ? -1.56 15.016 0.633 1 98.81 84 SER A N 1
ATOM 663 C CA . SER A 1 84 ? -2.062 13.789 1.243 1 98.81 84 SER A CA 1
ATOM 664 C C . SER A 1 84 ? -2.648 14.055 2.625 1 98.81 84 SER A C 1
ATOM 666 O O . SER A 1 84 ? -3.764 13.625 2.926 1 98.81 84 SER A O 1
ATOM 668 N N . GLU A 1 85 ? -1.876 14.797 3.459 1 98.69 85 GLU A N 1
ATOM 669 C CA . GLU A 1 85 ? -2.32 15.094 4.816 1 98.69 85 GLU A CA 1
ATOM 670 C C . GLU A 1 85 ? -3.604 15.922 4.812 1 98.69 85 GLU A C 1
ATOM 672 O O . GLU A 1 85 ? -4.488 15.711 5.645 1 98.69 85 GLU A O 1
ATOM 677 N N . ARG A 1 86 ? -3.738 16.812 3.941 1 98.44 86 ARG A N 1
ATOM 678 C CA . ARG A 1 86 ? -4.949 17.625 3.834 1 98.44 86 ARG A CA 1
ATOM 679 C C . ARG A 1 86 ? -6.156 16.75 3.488 1 98.44 86 ARG A C 1
ATOM 681 O O . ARG A 1 86 ? -7.238 16.938 4.051 1 98.44 86 ARG A O 1
ATOM 688 N N . LEU A 1 87 ? -5.977 15.883 2.561 1 98.69 87 LEU A N 1
ATOM 689 C CA . LEU A 1 87 ? -7.055 14.977 2.188 1 98.69 87 LEU A CA 1
ATOM 690 C C . LEU A 1 87 ? -7.461 14.102 3.369 1 98.69 87 LEU A C 1
ATOM 692 O O . LEU A 1 87 ? -8.648 13.859 3.588 1 98.69 87 LEU A O 1
ATOM 696 N N . GLN A 1 88 ? -6.527 13.602 4.109 1 98.69 88 GLN A N 1
ATOM 697 C CA . GLN A 1 88 ? -6.812 12.742 5.254 1 98.69 88 GLN A CA 1
ATOM 698 C C . GLN A 1 88 ? -7.5 13.523 6.367 1 98.69 88 GLN A C 1
ATOM 700 O O . GLN A 1 88 ? -8.359 12.992 7.066 1 98.69 88 GLN A O 1
ATOM 705 N N . GLU A 1 89 ? -7.082 14.789 6.555 1 98.56 89 GLU A N 1
ATOM 706 C CA . GLU A 1 89 ? -7.824 15.664 7.457 1 98.56 89 GLU A CA 1
ATOM 707 C C . GLU A 1 89 ? -9.289 15.758 7.051 1 98.56 89 GLU A C 1
ATOM 709 O O . GLU A 1 89 ? -10.18 15.609 7.891 1 98.56 89 GLU A O 1
ATOM 714 N N . ASN A 1 90 ? -9.516 16.016 5.805 1 98.56 90 ASN A N 1
ATOM 715 C CA . ASN A 1 90 ? -10.875 16.141 5.285 1 98.56 90 ASN A CA 1
ATOM 716 C C . ASN A 1 90 ? -11.672 14.852 5.477 1 98.56 90 ASN A C 1
ATOM 718 O O . ASN A 1 90 ? -12.852 14.898 5.832 1 98.56 90 ASN A O 1
ATOM 722 N N . ASN A 1 91 ? -11.031 13.727 5.191 1 98.69 91 ASN A N 1
ATOM 723 C CA . ASN A 1 91 ? -11.695 12.445 5.41 1 98.69 91 ASN A CA 1
ATOM 724 C C . ASN A 1 91 ? -12.117 12.273 6.863 1 98.69 91 ASN A C 1
ATOM 726 O O . ASN A 1 91 ? -13.242 11.852 7.141 1 98.69 91 ASN A O 1
ATOM 730 N N . CYS A 1 92 ? -11.258 12.594 7.789 1 98.75 92 CYS A N 1
ATOM 731 C CA . CYS A 1 92 ? -11.562 12.484 9.211 1 98.75 92 CYS A CA 1
ATOM 732 C C . CYS A 1 92 ? -12.664 13.461 9.609 1 98.75 92 CYS A C 1
ATOM 734 O O . CYS A 1 92 ? -13.578 13.102 10.352 1 98.75 92 CYS A O 1
ATOM 736 N N . ALA A 1 93 ? -12.602 14.688 9.094 1 98.75 93 ALA A N 1
ATOM 737 C CA . ALA A 1 93 ? -13.625 15.688 9.383 1 98.75 93 ALA A CA 1
ATOM 738 C C . ALA A 1 93 ? -14.992 15.234 8.875 1 98.75 93 ALA A C 1
ATOM 740 O O . ALA A 1 93 ? -16 15.391 9.562 1 98.75 93 ALA A O 1
ATOM 741 N N . THR A 1 94 ? -15.023 14.672 7.707 1 98.44 94 THR A N 1
ATOM 742 C CA . THR A 1 94 ? -16.25 14.156 7.129 1 98.44 94 THR A CA 1
ATOM 743 C C . THR A 1 94 ? -16.828 13.039 7.992 1 98.44 94 THR A C 1
ATOM 745 O O . THR A 1 94 ? -18.047 12.984 8.219 1 98.44 94 THR A O 1
ATOM 748 N N . ALA A 1 95 ? -15.961 12.156 8.461 1 98.31 95 ALA A N 1
ATOM 749 C CA . ALA A 1 95 ? -16.406 11.094 9.352 1 98.31 95 ALA A CA 1
ATOM 750 C C . ALA A 1 95 ? -17.016 11.664 10.633 1 98.31 95 ALA A C 1
ATOM 752 O O . ALA A 1 95 ? -18.016 11.164 11.125 1 98.31 95 ALA A O 1
ATOM 753 N N . ILE A 1 96 ? -16.422 12.719 11.172 1 98.06 96 ILE A N 1
ATOM 754 C CA . ILE A 1 96 ? -16.922 13.383 12.367 1 98.06 96 ILE A CA 1
ATOM 755 C C . ILE A 1 96 ? -18.328 13.914 12.109 1 98.06 96 ILE A C 1
ATOM 757 O O . ILE A 1 96 ? -19.234 13.695 12.922 1 98.06 96 ILE A O 1
ATOM 761 N N . LEU A 1 97 ? -18.5 14.547 11 1 97.31 97 LEU A N 1
ATOM 762 C CA . LEU A 1 97 ? -19.812 15.086 10.648 1 97.31 97 LEU A CA 1
ATOM 763 C C . LEU A 1 97 ? -20.844 13.969 10.508 1 97.31 97 LEU A C 1
ATOM 765 O O . LEU A 1 97 ? -21.969 14.094 11 1 97.31 97 LEU A O 1
ATOM 769 N N . HIS A 1 98 ? -20.438 12.852 9.898 1 96.06 98 HIS A N 1
ATOM 770 C CA . HIS A 1 98 ? -21.312 11.703 9.703 1 96.06 98 HIS A CA 1
ATOM 771 C C . HIS A 1 98 ? -21.781 11.133 11.039 1 96.06 98 HIS A C 1
ATOM 773 O O . HIS A 1 98 ? -22.891 10.609 11.141 1 96.06 98 HIS A O 1
ATOM 779 N N . LEU A 1 99 ? -20.969 11.328 12.07 1 95.44 99 LEU A N 1
ATOM 780 C CA . LEU A 1 99 ? -21.281 10.75 13.375 1 95.44 99 LEU A CA 1
ATOM 781 C C . LEU A 1 99 ? -21.953 11.781 14.281 1 95.44 99 LEU A C 1
ATOM 783 O O . LEU A 1 99 ? -22.172 11.523 15.461 1 95.44 99 LEU A O 1
ATOM 787 N N . GLY A 1 100 ? -22.234 12.93 13.711 1 94.06 100 GLY A N 1
ATOM 788 C CA . GLY A 1 100 ? -22.984 13.945 14.422 1 94.06 100 GLY A CA 1
ATOM 789 C C . GLY A 1 100 ? -22.109 14.922 15.18 1 94.06 100 GLY A C 1
ATOM 790 O O . GLY A 1 100 ? -22.578 15.68 16.031 1 94.06 100 GLY A O 1
ATOM 791 N N . GLY A 1 101 ? -20.828 14.797 14.891 1 95.5 101 GLY A N 1
ATOM 792 C CA . GLY A 1 101 ? -19.906 15.727 15.531 1 95.5 101 GLY A CA 1
ATOM 793 C C . GLY A 1 101 ? -19.594 16.938 14.672 1 95.5 101 GLY A C 1
ATOM 794 O O . GLY A 1 101 ? -20.25 17.172 13.656 1 95.5 101 GLY A O 1
ATOM 795 N N . HIS A 1 102 ? -18.594 17.781 15.25 1 94.94 102 HIS A N 1
ATOM 796 C CA . HIS A 1 102 ? -18.094 18.953 14.547 1 94.94 102 HIS A CA 1
ATOM 797 C C . HIS A 1 102 ? -16.578 19.078 14.695 1 94.94 102 HIS A C 1
ATOM 799 O O . HIS A 1 102 ? -16.016 18.625 15.695 1 94.94 102 HIS A O 1
ATOM 805 N N . TYR A 1 103 ? -16 19.562 13.648 1 96.31 103 TYR A N 1
ATOM 806 C CA . TYR A 1 103 ? -14.555 19.766 13.664 1 96.31 103 TYR A CA 1
ATOM 807 C C . TYR A 1 103 ? -14.195 21.172 13.242 1 96.31 103 TYR A C 1
ATOM 809 O O . TYR A 1 103 ? -14.727 21.688 12.25 1 96.31 103 TYR A O 1
ATOM 817 N N . THR A 1 104 ? -13.273 21.844 14.047 1 93.94 104 THR A N 1
ATOM 818 C CA . THR A 1 104 ? -12.641 23.109 13.734 1 93.94 104 THR A CA 1
ATOM 819 C C . THR A 1 104 ? -11.125 22.984 13.758 1 93.94 104 THR A C 1
ATOM 821 O O . THR A 1 104 ? -10.547 22.562 14.766 1 93.94 104 THR A O 1
ATOM 824 N N . PRO A 1 105 ? -10.477 23.328 12.633 1 92.62 105 PRO A N 1
ATOM 825 C CA . PRO A 1 105 ? -9.016 23.25 12.633 1 92.62 105 PRO A CA 1
ATOM 826 C C . PRO A 1 105 ? -8.375 24.219 13.625 1 92.62 105 PRO A C 1
ATOM 828 O O . PRO A 1 105 ? -8.93 25.281 13.906 1 92.62 105 PRO A O 1
ATOM 831 N N . PRO A 1 106 ? -7.191 23.781 14.117 1 89.94 106 PRO A N 1
ATOM 832 C CA . PRO A 1 106 ? -6.492 24.719 14.984 1 89.94 106 PRO A CA 1
ATOM 833 C C . PRO A 1 106 ? -6.031 25.984 14.242 1 89.94 106 PRO A C 1
ATOM 835 O O . PRO A 1 106 ? -5.648 25.906 13.078 1 89.94 106 PRO A O 1
ATOM 838 N N . GLY A 1 107 ? -6.129 27.125 14.914 1 84.06 107 GLY A N 1
ATOM 839 C CA . GLY A 1 107 ? -5.762 28.391 14.312 1 84.06 107 GLY A CA 1
ATOM 840 C C . GLY A 1 107 ? -4.262 28.594 14.211 1 84.06 107 GLY A C 1
ATOM 841 O O . GLY A 1 107 ? -3.73 28.781 13.109 1 84.06 107 GLY A O 1
ATOM 842 N N . LYS A 1 108 ? -3.523 28.625 15.32 1 85.62 108 LYS A N 1
ATOM 843 C CA . LYS A 1 108 ? -2.098 28.938 15.281 1 85.62 108 LYS A CA 1
ATOM 844 C C . LYS A 1 108 ? -1.26 27.656 15.297 1 85.62 108 LYS A C 1
ATOM 846 O O . LYS A 1 108 ? -1.479 26.781 16.125 1 85.62 108 LYS A O 1
ATOM 851 N N . ILE A 1 109 ? -0.443 27.531 14.234 1 89.44 109 ILE A N 1
ATOM 852 C CA . ILE A 1 109 ? 0.478 26.406 14.109 1 89.44 109 ILE A CA 1
ATOM 853 C C . ILE A 1 109 ? 1.918 26.906 14.156 1 89.44 109 ILE A C 1
ATOM 855 O O . ILE A 1 109 ? 2.27 27.875 13.469 1 89.44 109 ILE A O 1
ATOM 859 N N . ILE A 1 110 ? 2.688 26.359 15.094 1 88.25 110 ILE A N 1
ATOM 860 C CA . ILE A 1 110 ? 4.117 26.656 15.109 1 88.25 110 ILE A CA 1
ATOM 861 C C . ILE A 1 110 ? 4.809 25.891 13.984 1 88.25 110 ILE A C 1
ATOM 863 O O . ILE A 1 110 ? 4.73 24.672 13.914 1 88.25 110 ILE A O 1
ATOM 867 N N . ILE A 1 111 ? 5.504 26.578 13.109 1 91.94 111 ILE A N 1
ATOM 868 C CA . ILE A 1 111 ? 6.156 25.984 11.945 1 91.94 111 ILE A CA 1
ATOM 869 C C . ILE A 1 111 ? 7.668 25.984 12.148 1 91.94 111 ILE A C 1
ATOM 871 O O . ILE A 1 111 ? 8.234 26.938 12.664 1 91.94 111 ILE A O 1
ATOM 875 N N . PHE A 1 112 ? 8.281 24.891 11.766 1 92.56 112 PHE A N 1
ATOM 876 C CA . PHE A 1 112 ? 9.727 24.75 11.852 1 92.56 112 PHE A CA 1
ATOM 877 C C . PHE A 1 112 ? 10.391 25.156 10.539 1 92.56 112 PHE A C 1
ATOM 879 O O . PHE A 1 112 ? 9.883 24.859 9.461 1 92.56 112 PHE A O 1
ATOM 886 N N . GLY A 1 113 ? 11.57 25.828 10.664 1 95.81 113 GLY A N 1
ATOM 887 C CA . GLY A 1 113 ? 12.422 26.094 9.516 1 95.81 113 GLY A CA 1
ATOM 888 C C . GLY A 1 113 ? 13.578 25.125 9.391 1 95.81 113 GLY A C 1
ATOM 889 O O . GLY A 1 113 ? 13.414 23.922 9.625 1 95.81 113 GLY A O 1
ATOM 890 N N . GLY A 1 114 ? 14.711 25.609 8.977 1 96.88 114 GLY A N 1
ATOM 891 C CA . GLY A 1 114 ? 15.906 24.781 8.867 1 96.88 114 GLY A CA 1
ATOM 892 C C . GLY A 1 114 ? 16.25 24.422 7.434 1 96.88 114 GLY A C 1
ATOM 893 O O . GLY A 1 114 ? 15.883 25.141 6.5 1 96.88 114 GLY A O 1
ATOM 894 N N . THR A 1 115 ? 17.125 23.375 7.355 1 97.94 115 THR A N 1
ATOM 895 C CA . THR A 1 115 ? 17.547 22.922 6.035 1 97.94 115 THR A CA 1
ATOM 896 C C . THR A 1 115 ? 16.734 21.703 5.594 1 97.94 115 THR A C 1
ATOM 898 O O . THR A 1 115 ? 16.141 21.031 6.426 1 97.94 115 THR A O 1
ATOM 901 N N . THR A 1 116 ? 16.75 21.453 4.332 1 97.88 116 THR A N 1
ATOM 902 C CA . THR A 1 116 ? 16.016 20.312 3.807 1 97.88 116 THR A CA 1
ATOM 903 C C . THR A 1 116 ? 16.484 19.016 4.457 1 97.88 116 THR A C 1
ATOM 905 O O . THR A 1 116 ? 15.672 18.156 4.828 1 97.88 116 THR A O 1
ATOM 908 N N . ASP A 1 117 ? 17.812 18.938 4.617 1 97.25 117 ASP A N 1
ATOM 909 C CA . ASP A 1 117 ? 18.344 17.734 5.254 1 97.25 117 ASP A CA 1
ATOM 910 C C . ASP A 1 117 ? 17.828 17.609 6.691 1 97.25 117 ASP A C 1
ATOM 912 O O . ASP A 1 117 ? 17.406 16.531 7.113 1 97.25 117 ASP A O 1
ATOM 916 N N . GLY A 1 118 ? 17.891 18.672 7.41 1 97.62 118 GLY A N 1
ATOM 917 C CA . GLY A 1 118 ? 17.359 18.672 8.766 1 97.62 118 GLY A CA 1
ATOM 918 C C . GLY A 1 118 ? 15.867 18.406 8.82 1 97.62 118 GLY A C 1
ATOM 919 O O . GLY A 1 118 ? 15.391 17.719 9.719 1 97.62 118 GLY A O 1
ATOM 920 N N . ASN A 1 119 ? 15.102 18.938 7.883 1 98.25 119 ASN A N 1
ATOM 921 C CA . ASN A 1 119 ? 13.656 18.781 7.836 1 98.25 119 ASN A CA 1
ATOM 922 C C . ASN A 1 119 ? 13.258 17.344 7.496 1 98.25 119 ASN A C 1
ATOM 924 O O . ASN A 1 119 ? 12.258 16.828 8 1 98.25 119 ASN A O 1
ATOM 928 N N . LEU A 1 120 ? 14.023 16.688 6.59 1 98.19 120 LEU A N 1
ATOM 929 C CA . LEU A 1 120 ? 13.805 15.273 6.316 1 98.19 120 LEU A CA 1
ATOM 930 C C . LEU A 1 120 ? 14.016 14.438 7.578 1 98.19 120 LEU A C 1
ATOM 932 O O . LEU A 1 120 ? 13.18 13.594 7.91 1 98.19 120 LEU A O 1
ATOM 936 N N . GLU A 1 121 ? 15.047 14.719 8.297 1 97.38 121 GLU A N 1
ATOM 937 C CA . GLU A 1 121 ? 15.359 13.977 9.516 1 97.38 121 GLU A CA 1
ATOM 938 C C . GLU A 1 121 ? 14.273 14.188 10.578 1 97.38 121 GLU A C 1
ATOM 940 O O . GLU A 1 121 ? 13.789 13.227 11.172 1 97.38 121 GLU A O 1
ATOM 945 N N . ARG A 1 122 ? 13.906 15.383 10.766 1 97 122 ARG A N 1
ATOM 946 C CA . ARG A 1 122 ? 12.898 15.711 11.773 1 97 122 ARG A CA 1
ATOM 947 C C . ARG A 1 122 ? 11.547 15.094 11.414 1 97 122 ARG A C 1
ATOM 949 O O . ARG A 1 122 ? 10.812 14.641 12.297 1 97 122 ARG A O 1
ATOM 956 N N . SER A 1 123 ? 11.211 15.117 10.125 1 98.12 123 SER A N 1
ATOM 957 C CA . SER A 1 123 ? 9.93 14.57 9.68 1 98.12 123 SER A CA 1
ATOM 958 C C . SER A 1 123 ? 9.875 13.062 9.898 1 98.12 123 SER A C 1
ATOM 960 O O . SER A 1 123 ? 8.852 12.531 10.336 1 98.12 123 SER A O 1
ATOM 962 N N . VAL A 1 124 ? 10.953 12.344 9.602 1 98 124 VAL A N 1
ATOM 963 C CA . VAL A 1 124 ? 11 10.914 9.852 1 98 124 VAL A CA 1
ATOM 964 C C . VAL A 1 124 ? 10.766 10.641 11.336 1 98 124 VAL A C 1
ATOM 966 O O . VAL A 1 124 ? 9.938 9.797 11.695 1 98 124 VAL A O 1
ATOM 969 N N . ALA A 1 125 ? 11.477 11.336 12.203 1 96.81 125 ALA A N 1
ATOM 970 C CA . ALA A 1 125 ? 11.359 11.148 13.648 1 96.81 125 ALA A CA 1
ATOM 971 C C . ALA A 1 125 ? 9.938 11.414 14.125 1 96.81 125 ALA A C 1
ATOM 973 O O . ALA A 1 125 ? 9.375 10.625 14.891 1 96.81 125 ALA A O 1
ATOM 974 N N . TYR A 1 126 ? 9.406 12.492 13.641 1 96.38 126 TYR A N 1
ATOM 975 C CA . TYR A 1 126 ? 8.055 12.859 14.039 1 96.38 126 TYR A CA 1
ATOM 976 C C . TYR A 1 126 ? 7.047 11.797 13.617 1 96.38 126 TYR A C 1
ATOM 978 O O . TYR A 1 126 ? 6.223 11.359 14.422 1 96.38 126 TYR A O 1
ATOM 986 N N . GLU A 1 127 ? 7.086 11.383 12.312 1 97.44 127 GLU A N 1
ATOM 987 C CA . GLU A 1 127 ? 6.152 10.383 11.805 1 97.44 127 GLU A CA 1
ATOM 988 C C . GLU A 1 1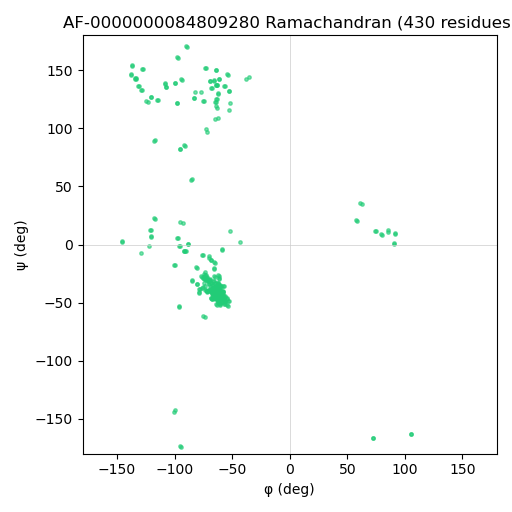27 ? 6.262 9.07 12.578 1 97.44 127 GLU A C 1
ATOM 990 O O . GLU A 1 127 ? 5.25 8.461 12.914 1 97.44 127 GLU A O 1
ATOM 995 N N . ARG A 1 128 ? 7.441 8.625 12.828 1 96.12 128 ARG A N 1
ATOM 996 C CA . ARG A 1 128 ? 7.648 7.375 13.547 1 96.12 128 ARG A CA 1
ATOM 997 C C . ARG A 1 128 ? 7.082 7.453 14.961 1 96.12 128 ARG A C 1
ATOM 999 O O . ARG A 1 128 ? 6.398 6.531 15.414 1 96.12 128 ARG A O 1
ATOM 1006 N N . GLN A 1 129 ? 7.34 8.523 15.641 1 94.25 129 GLN A N 1
ATOM 1007 C CA . GLN A 1 129 ? 6.852 8.688 17 1 94.25 129 GLN A CA 1
ATOM 1008 C C . GLN A 1 129 ? 5.328 8.75 17.047 1 94.25 129 GLN A C 1
ATOM 1010 O O . GLN A 1 129 ? 4.695 8.086 17.875 1 94.25 129 GLN A O 1
ATOM 1015 N N . ALA A 1 130 ? 4.797 9.523 16.172 1 93.12 130 ALA A N 1
ATOM 1016 C CA . ALA A 1 130 ? 3.344 9.672 16.109 1 93.12 130 ALA A CA 1
ATOM 1017 C C . ALA A 1 130 ? 2.666 8.344 15.789 1 93.12 130 ALA A C 1
ATOM 1019 O O . ALA A 1 130 ? 1.65 7.996 16.391 1 93.12 130 ALA A O 1
ATOM 1020 N N . HIS A 1 131 ? 3.217 7.613 14.812 1 94.25 131 HIS A N 1
ATOM 1021 C CA . HIS A 1 131 ? 2.66 6.328 14.414 1 94.25 131 HIS A CA 1
ATOM 1022 C C . HIS A 1 131 ? 2.771 5.305 15.539 1 94.25 131 HIS A C 1
ATOM 1024 O O . HIS A 1 131 ? 1.798 4.625 15.867 1 94.25 131 HIS A O 1
ATOM 1030 N N . ALA A 1 132 ? 3.885 5.25 16.172 1 92.31 132 ALA A N 1
ATOM 1031 C CA . ALA A 1 132 ? 4.121 4.301 17.25 1 92.31 132 ALA A CA 1
ATOM 1032 C C . ALA A 1 132 ? 3.258 4.629 18.469 1 92.31 132 ALA A C 1
ATOM 1034 O O . ALA A 1 132 ? 2.764 3.727 19.141 1 92.31 132 ALA A O 1
ATOM 1035 N N . GLY A 1 133 ? 3.09 5.852 18.75 1 91.5 133 GLY A N 1
ATOM 1036 C CA . GLY A 1 133 ? 2.322 6.281 19.922 1 91.5 133 GLY A CA 1
ATOM 1037 C C . GLY A 1 133 ? 0.867 5.855 19.859 1 91.5 133 GLY A C 1
ATOM 1038 O O . GLY A 1 133 ? 0.266 5.535 20.891 1 91.5 133 GLY A O 1
ATOM 1039 N N . ARG A 1 134 ? 0.282 5.82 18.703 1 91.38 134 ARG A N 1
ATOM 1040 C CA . ARG A 1 134 ? -1.113 5.426 18.547 1 91.38 134 ARG A CA 1
ATOM 1041 C C . ARG A 1 134 ? -1.26 3.908 18.594 1 91.38 134 ARG A C 1
ATOM 1043 O O . ARG A 1 134 ? -2.23 3.391 19.156 1 91.38 134 ARG A O 1
ATOM 1050 N N . SER A 1 135 ? -0.344 3.186 17.969 1 93.31 135 SER A N 1
ATOM 1051 C CA . SER A 1 135 ? -0.267 1.729 18 1 93.31 135 SER A CA 1
ATOM 1052 C C . SER A 1 135 ? -1.556 1.098 17.484 1 93.31 135 SER A C 1
ATOM 1054 O O . SER A 1 135 ? -1.958 0.027 17.938 1 93.31 135 SER A O 1
ATOM 1056 N N . GLY A 1 136 ? -2.311 1.879 16.734 1 96.31 136 GLY A N 1
ATOM 1057 C CA . GLY A 1 136 ? -3.541 1.372 16.141 1 96.31 136 GLY A CA 1
ATOM 1058 C C . GLY A 1 136 ? -4.695 1.328 17.125 1 96.31 136 GLY A C 1
ATOM 1059 O O . GLY A 1 136 ? -5.758 0.782 16.812 1 96.31 136 GLY A O 1
ATOM 1060 N N . ALA A 1 137 ? -4.559 1.885 18.297 1 97.44 137 ALA A N 1
ATOM 1061 C CA . ALA A 1 137 ? -5.59 1.833 19.328 1 97.44 137 ALA A CA 1
ATOM 1062 C C . ALA A 1 137 ? -6.863 2.541 18.875 1 97.44 137 ALA A C 1
ATOM 1064 O O . ALA A 1 137 ? -7.969 2.119 19.219 1 97.44 137 ALA A O 1
ATOM 1065 N N . ASP A 1 138 ? -6.719 3.619 18.156 1 97.75 138 ASP A N 1
ATOM 1066 C CA . ASP A 1 138 ? -7.871 4.355 17.656 1 97.75 138 ASP A CA 1
ATOM 1067 C C . ASP A 1 138 ? -8.695 3.494 16.703 1 97.75 138 ASP A C 1
ATOM 1069 O O . ASP A 1 138 ? -9.922 3.445 16.797 1 97.75 138 ASP A O 1
ATOM 1073 N N . ILE A 1 139 ? -8.031 2.777 15.82 1 98.06 139 ILE A N 1
ATOM 1074 C CA . ILE A 1 139 ? -8.695 1.89 14.875 1 98.06 139 ILE A CA 1
ATOM 1075 C C . ILE A 1 139 ? -9.375 0.748 15.625 1 98.06 139 ILE A C 1
ATOM 1077 O O . ILE A 1 139 ? -10.539 0.425 15.359 1 98.06 139 ILE A O 1
ATOM 1081 N N . ARG A 1 140 ? -8.688 0.189 16.594 1 97.31 140 ARG A N 1
ATOM 1082 C CA . ARG A 1 140 ? -9.234 -0.902 17.391 1 97.31 140 ARG A CA 1
ATOM 1083 C C . ARG A 1 140 ? -10.508 -0.476 18.109 1 97.31 140 ARG A C 1
ATOM 1085 O O . ARG A 1 140 ? -11.5 -1.211 18.109 1 97.31 140 ARG A O 1
ATOM 1092 N N . ARG A 1 141 ? -10.484 0.722 18.688 1 97 141 ARG A N 1
ATOM 1093 C CA . ARG A 1 141 ? -11.664 1.213 19.406 1 97 141 ARG A CA 1
ATOM 1094 C C . ARG A 1 141 ? -12.852 1.371 18.453 1 97 141 ARG A C 1
ATOM 1096 O O . ARG A 1 141 ? -13.977 1.01 18.812 1 97 141 ARG A O 1
ATOM 1103 N N . ALA A 1 142 ? -12.57 1.908 17.266 1 97.25 142 ALA A N 1
ATOM 1104 C CA . ALA A 1 142 ? -13.641 2.061 16.297 1 97.25 142 ALA A CA 1
ATOM 1105 C C . ALA A 1 142 ? -14.211 0.703 15.891 1 97.25 142 ALA A C 1
ATOM 1107 O O . ALA A 1 142 ? -15.43 0.535 15.789 1 97.25 142 ALA A O 1
ATOM 1108 N N . MET A 1 143 ? -13.305 -0.263 15.711 1 95.56 143 MET A N 1
ATOM 1109 C CA . MET A 1 143 ? -13.719 -1.608 15.328 1 95.56 143 MET A CA 1
ATOM 1110 C C . MET A 1 143 ? -14.531 -2.27 16.438 1 95.56 143 MET A C 1
ATOM 1112 O O . MET A 1 143 ? -15.547 -2.906 16.172 1 95.56 143 MET A O 1
ATOM 1116 N N . GLU A 1 144 ? -14.117 -2.109 17.656 1 95.38 144 GLU A N 1
ATOM 1117 C CA . GLU A 1 144 ? -14.781 -2.705 18.812 1 95.38 144 GLU A CA 1
ATOM 1118 C C . GLU A 1 144 ? -16.188 -2.131 19 1 95.38 144 GLU A C 1
ATOM 1120 O O . GLU A 1 144 ? -17.094 -2.826 19.453 1 95.38 144 GLU A O 1
ATOM 1125 N N . ARG A 1 145 ? -16.375 -0.929 18.562 1 95 145 ARG A N 1
ATOM 1126 C CA . ARG A 1 145 ? -17.672 -0.274 18.672 1 95 145 ARG A CA 1
ATOM 1127 C C . ARG A 1 145 ? -18.531 -0.524 17.438 1 95 145 ARG A C 1
ATOM 1129 O O . ARG A 1 145 ? -19.641 -0.016 17.328 1 95 145 ARG A O 1
ATOM 1136 N N . GLY A 1 146 ? -17.938 -1.161 16.469 1 94.25 146 GLY A N 1
ATOM 1137 C CA . GLY A 1 146 ? -18.672 -1.559 15.289 1 94.25 146 GLY A CA 1
ATOM 1138 C C . GLY A 1 146 ? -18.766 -0.464 14.242 1 94.25 146 GLY A C 1
ATOM 1139 O O . GLY A 1 146 ? -19.609 -0.518 13.344 1 94.25 146 GLY A O 1
ATOM 1140 N N . ASN A 1 147 ? -18 0.55 14.398 1 95.81 147 ASN A N 1
ATOM 1141 C CA . ASN A 1 147 ? -17.984 1.612 13.398 1 95.81 147 ASN A CA 1
ATOM 1142 C C . ASN A 1 147 ? -16.906 1.365 12.344 1 95.81 147 ASN A C 1
ATOM 1144 O O . ASN A 1 147 ? -15.836 1.979 12.383 1 95.81 147 ASN A O 1
ATOM 1148 N N . ARG A 1 148 ? -17.219 0.619 11.359 1 95.25 148 ARG A N 1
ATOM 1149 C CA . ARG A 1 148 ? -16.266 0.208 10.344 1 95.25 148 ARG A CA 1
ATOM 1150 C C . ARG A 1 148 ? -15.891 1.376 9.438 1 95.25 148 ARG A C 1
ATOM 1152 O O . ARG A 1 148 ? -14.781 1.432 8.914 1 95.25 148 ARG A O 1
ATOM 1159 N N . TYR A 1 149 ? -16.844 2.277 9.312 1 96.94 149 TYR A N 1
ATOM 1160 C CA . TYR A 1 149 ? -16.547 3.451 8.492 1 96.94 149 TYR A CA 1
ATOM 1161 C C . TYR A 1 149 ? -15.422 4.27 9.102 1 96.94 149 TYR A C 1
ATOM 1163 O O . TYR A 1 149 ? -14.422 4.551 8.438 1 96.94 149 TYR A O 1
ATOM 1171 N N . ALA A 1 150 ? -15.531 4.602 10.375 1 98.12 150 ALA A N 1
ATOM 1172 C CA . ALA A 1 150 ? -14.484 5.352 11.07 1 98.12 150 ALA A CA 1
ATOM 1173 C C . ALA A 1 150 ? -13.172 4.566 11.094 1 98.12 150 ALA A C 1
ATOM 1175 O O . ALA A 1 150 ? -12.094 5.137 10.93 1 98.12 150 ALA A O 1
ATOM 1176 N N . ALA A 1 151 ? -13.273 3.227 11.32 1 98.19 151 ALA A N 1
ATOM 1177 C CA . ALA A 1 151 ? -12.078 2.385 11.32 1 98.19 151 ALA A CA 1
ATOM 1178 C C . ALA A 1 151 ? -11.336 2.482 10 1 98.19 151 ALA A C 1
ATOM 1180 O O . ALA A 1 151 ? -10.109 2.576 9.977 1 98.19 151 ALA A O 1
ATOM 1181 N N . ARG A 1 152 ? -12.047 2.525 8.938 1 97.81 152 ARG A N 1
ATOM 1182 C CA . ARG A 1 152 ? -11.438 2.611 7.617 1 97.81 152 ARG A CA 1
ATOM 1183 C C . ARG A 1 152 ? -10.742 3.955 7.418 1 97.81 152 ARG A C 1
ATOM 1185 O O . ARG A 1 152 ? -9.617 4.012 6.918 1 97.81 152 ARG A O 1
ATOM 1192 N N . ILE A 1 153 ? -11.414 4.996 7.766 1 98.5 153 ILE A N 1
ATOM 1193 C CA . ILE A 1 153 ? -10.859 6.332 7.613 1 98.5 153 ILE A CA 1
ATOM 1194 C C . ILE A 1 153 ? -9.57 6.453 8.43 1 98.5 153 ILE A C 1
ATOM 1196 O O . ILE A 1 153 ? -8.555 6.938 7.934 1 98.5 153 ILE A O 1
ATOM 1200 N N . LEU A 1 154 ? -9.625 5.945 9.641 1 98.62 154 LEU A N 1
ATOM 1201 C CA . LEU A 1 154 ? -8.461 6 10.516 1 98.62 154 LEU A CA 1
ATOM 1202 C C . LEU A 1 154 ? -7.344 5.098 10 1 98.62 154 LEU A C 1
ATOM 1204 O O . LEU A 1 154 ? -6.16 5.41 10.156 1 98.62 154 LEU A O 1
ATOM 1208 N N . THR A 1 155 ? -7.691 4.02 9.398 1 98.19 155 THR A N 1
ATOM 1209 C CA . THR A 1 155 ? -6.707 3.125 8.805 1 98.19 155 THR A CA 1
ATOM 1210 C C . THR A 1 155 ? -6.012 3.795 7.617 1 98.19 155 THR A C 1
ATOM 1212 O O . THR A 1 155 ? -4.801 3.662 7.449 1 98.19 155 THR A O 1
ATOM 1215 N N . TRP A 1 156 ? -6.758 4.465 6.781 1 98.12 156 TRP A N 1
ATOM 1216 C CA . TRP A 1 156 ? -6.16 5.211 5.684 1 98.12 156 TRP A CA 1
ATOM 1217 C C . TRP A 1 156 ? -5.172 6.25 6.203 1 98.12 156 TRP A C 1
ATOM 1219 O O . TRP A 1 156 ? -4.082 6.414 5.648 1 98.12 156 TRP A O 1
ATOM 1229 N N . ALA A 1 157 ? -5.559 6.93 7.234 1 98.25 157 ALA A N 1
ATOM 1230 C CA . ALA A 1 157 ? -4.68 7.93 7.832 1 98.25 157 ALA A CA 1
ATOM 1231 C C . ALA A 1 157 ? -3.393 7.293 8.352 1 98.25 157 ALA A C 1
ATOM 1233 O O . ALA A 1 157 ? -2.299 7.809 8.109 1 98.25 157 ALA A O 1
ATOM 1234 N N . SER A 1 158 ? -3.541 6.172 9.062 1 97.81 158 SER A N 1
ATOM 1235 C CA . SER A 1 158 ? -2.381 5.453 9.586 1 97.81 158 SER A CA 1
ATOM 1236 C C . SER A 1 158 ? -1.469 4.988 8.453 1 97.81 158 SER A C 1
ATOM 1238 O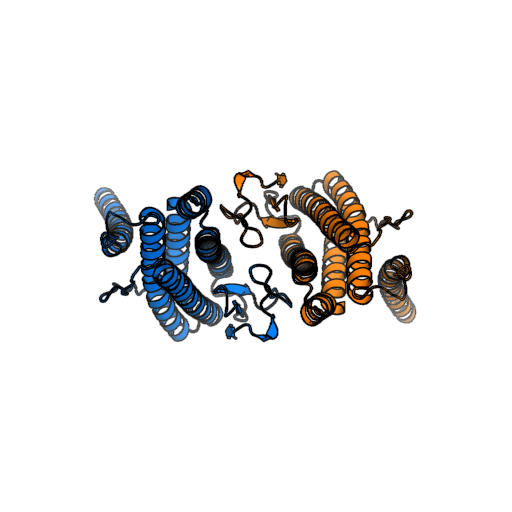 O . SER A 1 158 ? -0.245 5.105 8.555 1 97.81 158 SER A O 1
ATOM 1240 N N . ALA A 1 159 ? -2.045 4.48 7.438 1 96.75 159 ALA A N 1
ATOM 1241 C CA . ALA A 1 159 ? -1.278 4.023 6.281 1 96.75 159 ALA A CA 1
ATOM 1242 C C . ALA A 1 159 ? -0.502 5.176 5.648 1 96.75 159 ALA A C 1
ATOM 1244 O O . ALA A 1 159 ? 0.625 4.992 5.184 1 96.75 159 ALA A O 1
ATOM 1245 N N . GLY A 1 160 ? -1.146 6.301 5.574 1 96.81 160 GLY A N 1
ATOM 1246 C CA . GLY A 1 160 ? -0.446 7.484 5.098 1 96.81 160 GLY A CA 1
ATOM 1247 C C . GLY A 1 160 ? 0.803 7.801 5.898 1 96.81 160 GLY A C 1
ATOM 1248 O O . GLY A 1 160 ? 1.851 8.109 5.328 1 96.81 160 GLY A O 1
ATOM 1249 N N . ASP A 1 161 ? 0.666 7.719 7.191 1 97.62 161 ASP A N 1
ATOM 1250 C CA . ASP A 1 161 ? 1.812 7.969 8.062 1 97.62 161 ASP A CA 1
ATOM 1251 C C . ASP A 1 161 ? 2.941 6.98 7.777 1 97.62 161 ASP A C 1
ATOM 1253 O O . ASP A 1 161 ? 4.109 7.367 7.695 1 97.62 161 ASP A O 1
ATOM 1257 N N . MET A 1 162 ? 2.604 5.781 7.656 1 96.62 162 MET A N 1
ATOM 1258 C CA . MET A 1 162 ? 3.6 4.742 7.395 1 96.62 162 MET A CA 1
ATOM 1259 C C . MET A 1 162 ? 4.277 4.965 6.047 1 96.62 162 MET A C 1
ATOM 1261 O O . MET A 1 162 ? 5.496 4.816 5.93 1 96.62 162 MET A O 1
ATOM 1265 N N . ARG A 1 163 ? 3.545 5.328 5.062 1 96 163 ARG A N 1
ATOM 1266 C CA . ARG A 1 163 ? 4.121 5.613 3.752 1 96 163 ARG A CA 1
ATOM 1267 C C . ARG A 1 163 ? 5.043 6.828 3.812 1 96 163 ARG A C 1
ATOM 1269 O O . ARG A 1 163 ? 6.102 6.84 3.184 1 96 163 ARG A O 1
ATOM 1276 N N . ASN A 1 164 ? 4.594 7.836 4.566 1 97.88 164 ASN A N 1
ATOM 1277 C CA . ASN A 1 164 ? 5.469 8.984 4.777 1 97.88 164 ASN A CA 1
ATOM 1278 C C . ASN A 1 164 ? 6.82 8.555 5.344 1 97.88 164 ASN A C 1
ATOM 1280 O O . ASN A 1 164 ? 7.867 8.992 4.859 1 97.88 164 ASN A O 1
ATOM 1284 N N . ILE A 1 165 ? 6.766 7.707 6.34 1 97.75 165 ILE A N 1
ATOM 1285 C CA . ILE A 1 165 ? 7.992 7.242 6.977 1 97.75 165 ILE A CA 1
ATOM 1286 C C . ILE A 1 165 ? 8.906 6.605 5.93 1 97.75 165 ILE A C 1
ATOM 1288 O O . ILE A 1 165 ? 10.07 6.98 5.801 1 97.75 165 ILE A O 1
ATOM 1292 N N . ALA A 1 166 ? 8.398 5.711 5.168 1 96.06 166 ALA A N 1
ATOM 1293 C CA . ALA A 1 166 ? 9.188 4.977 4.184 1 96.06 166 ALA A CA 1
ATOM 1294 C C . ALA A 1 166 ? 9.766 5.918 3.133 1 96.06 166 ALA A C 1
ATOM 1296 O O . ALA A 1 166 ? 10.945 5.812 2.775 1 96.06 166 ALA A O 1
ATOM 1297 N N . LEU A 1 167 ? 8.977 6.844 2.637 1 97.38 167 LEU A N 1
ATOM 1298 C CA . LEU A 1 167 ? 9.398 7.734 1.561 1 97.38 167 LEU A CA 1
ATOM 1299 C C . LEU A 1 167 ? 10.414 8.758 2.064 1 97.38 167 LEU A C 1
ATOM 1301 O O . LEU A 1 167 ? 11.375 9.086 1.364 1 97.38 167 LEU A O 1
ATOM 1305 N N . LEU A 1 168 ? 10.148 9.258 3.273 1 98.19 168 LEU A N 1
ATOM 1306 C CA . LEU A 1 168 ? 11.086 10.195 3.873 1 98.19 168 LEU A CA 1
ATOM 1307 C C . LEU A 1 168 ? 12.438 9.531 4.117 1 98.19 168 LEU A C 1
ATOM 1309 O O . LEU A 1 168 ? 13.484 10.125 3.857 1 98.19 168 LEU A O 1
ATOM 1313 N N . GLU A 1 169 ? 12.391 8.328 4.617 1 96.62 169 GLU A N 1
ATOM 1314 C CA . GLU A 1 169 ? 13.633 7.602 4.867 1 96.62 169 GLU A CA 1
ATOM 1315 C C . GLU A 1 169 ? 14.406 7.363 3.574 1 96.62 169 GLU A C 1
ATOM 1317 O O . GLU A 1 169 ? 15.625 7.531 3.533 1 96.62 169 GLU A O 1
ATOM 1322 N N . ARG A 1 170 ? 13.695 7.012 2.574 1 93.81 170 ARG A N 1
ATOM 1323 C CA . ARG A 1 170 ? 14.336 6.805 1.282 1 93.81 170 ARG A CA 1
ATOM 1324 C C . ARG A 1 170 ? 14.953 8.094 0.763 1 93.81 170 ARG A C 1
ATOM 1326 O O . ARG A 1 170 ? 16.109 8.109 0.314 1 93.81 170 ARG A O 1
ATOM 1333 N N . CYS A 1 171 ? 14.211 9.133 0.838 1 96.06 171 CYS A N 1
ATOM 1334 C CA . CYS A 1 171 ? 14.695 10.43 0.371 1 96.06 171 CYS A CA 1
ATOM 1335 C C . CYS A 1 171 ? 15.93 10.859 1.147 1 96.06 171 CYS A C 1
ATOM 1337 O O . CYS A 1 171 ? 16.906 11.344 0.56 1 96.06 171 CYS A O 1
ATOM 1339 N N . ARG A 1 172 ? 15.867 10.641 2.436 1 95.69 172 ARG A N 1
ATOM 1340 C CA . ARG A 1 172 ? 17 10.992 3.301 1 95.69 172 ARG A CA 1
ATOM 1341 C C . ARG A 1 172 ? 18.234 10.164 2.957 1 95.69 172 ARG A C 1
ATOM 1343 O O . ARG A 1 172 ? 19.344 10.695 2.908 1 95.69 172 ARG A O 1
ATOM 1350 N N . GLN A 1 173 ? 18.062 8.898 2.691 1 91.12 173 GLN A N 1
ATOM 1351 C CA . GLN A 1 173 ? 19.172 7.992 2.395 1 91.12 173 GLN A CA 1
ATOM 1352 C C . GLN A 1 173 ? 19.797 8.312 1.043 1 91.12 173 GLN A C 1
ATOM 1354 O O . GLN A 1 173 ? 21.016 8.219 0.88 1 91.12 173 GLN A O 1
ATOM 1359 N N . GLU A 1 174 ? 18.984 8.641 0.072 1 88.38 174 GLU A N 1
ATOM 1360 C CA . GLU A 1 174 ? 19.484 8.969 -1.257 1 88.38 174 GLU A CA 1
ATOM 1361 C C . GLU A 1 174 ? 20.344 10.234 -1.225 1 88.38 174 GLU A C 1
ATOM 1363 O O . GLU A 1 174 ? 21.359 10.328 -1.913 1 88.38 174 GLU A O 1
ATOM 1368 N N . GLY A 1 175 ? 19.984 11.078 -0.392 1 85.56 175 GLY A N 1
ATOM 1369 C CA . GLY A 1 175 ? 20.797 12.266 -0.173 1 85.56 175 GLY A CA 1
ATOM 1370 C C . GLY A 1 175 ? 20.734 13.258 -1.318 1 85.56 175 GLY A C 1
ATOM 1371 O O . GLY A 1 175 ? 19.906 13.109 -2.227 1 85.56 175 GLY A O 1
ATOM 1372 N N . ARG A 1 176 ? 21.656 14.164 -1.254 1 82.44 176 ARG A N 1
ATOM 1373 C CA . ARG A 1 176 ? 21.641 15.32 -2.143 1 82.44 176 ARG A CA 1
ATOM 1374 C C . ARG A 1 176 ? 22.219 14.969 -3.514 1 82.44 176 ARG A C 1
ATOM 1376 O O . ARG A 1 176 ? 21.891 15.617 -4.512 1 82.44 176 ARG A O 1
ATOM 1383 N N . ASN A 1 177 ? 22.953 13.914 -3.547 1 84.25 177 ASN A N 1
ATOM 1384 C CA . ASN A 1 177 ? 23.641 13.609 -4.793 1 84.25 177 ASN A CA 1
ATOM 1385 C C . ASN A 1 177 ? 22.859 12.617 -5.645 1 84.25 177 ASN A C 1
ATOM 1387 O O . ASN A 1 177 ? 23.25 12.312 -6.77 1 84.25 177 ASN A O 1
ATOM 1391 N N . ALA A 1 178 ? 21.703 12.164 -5.129 1 85.56 178 ALA A N 1
ATOM 1392 C CA . ALA A 1 178 ? 20.875 11.266 -5.922 1 85.56 178 ALA A CA 1
ATOM 1393 C C . ALA A 1 178 ? 20.188 12.016 -7.055 1 85.56 178 ALA A C 1
ATOM 1395 O O . ALA A 1 178 ? 19.969 13.227 -6.961 1 85.56 178 ALA A O 1
ATOM 1396 N N . PRO A 1 179 ? 19.922 11.234 -8.117 1 86.38 179 PRO A N 1
ATOM 1397 C CA . PRO A 1 179 ? 19.156 11.883 -9.18 1 86.38 179 PRO A CA 1
ATOM 1398 C C . PRO A 1 179 ? 17.859 12.531 -8.664 1 86.38 179 PRO A C 1
ATOM 1400 O O . PRO A 1 179 ? 17.156 11.945 -7.84 1 86.38 179 PRO A O 1
ATOM 1403 N N . ASP A 1 180 ? 17.609 13.727 -9.023 1 88.31 180 ASP A N 1
ATOM 1404 C CA . ASP A 1 180 ? 16.469 14.523 -8.578 1 88.31 180 ASP A CA 1
ATOM 1405 C C . ASP A 1 180 ? 15.242 14.258 -9.445 1 88.31 180 ASP A C 1
ATOM 1407 O O . ASP A 1 180 ? 14.609 15.203 -9.93 1 88.31 180 ASP A O 1
ATOM 1411 N N . THR A 1 181 ? 14.875 12.977 -9.531 1 92 181 THR A N 1
ATOM 1412 C CA . THR A 1 181 ? 13.852 12.586 -10.5 1 92 181 THR A CA 1
ATOM 1413 C C . THR A 1 181 ? 12.656 11.953 -9.789 1 92 181 THR A C 1
ATOM 1415 O O . THR A 1 181 ? 11.719 11.5 -10.445 1 92 181 THR A O 1
ATOM 1418 N N . GLY A 1 182 ? 12.695 12.008 -8.5 1 94.81 182 GLY A N 1
ATOM 1419 C CA . GLY A 1 182 ? 11.594 11.414 -7.766 1 94.81 182 GLY A CA 1
ATOM 1420 C C . GLY A 1 182 ? 10.258 12.078 -8.047 1 94.81 182 GLY A C 1
ATOM 1421 O O . GLY A 1 182 ? 10.164 13.305 -8.086 1 94.81 182 GLY A O 1
ATOM 1422 N N . ARG A 1 183 ? 9.219 11.289 -8.367 1 97.5 183 ARG A N 1
ATOM 1423 C CA . ARG A 1 183 ? 7.848 11.719 -8.617 1 97.5 183 ARG A CA 1
ATOM 1424 C C . ARG A 1 183 ? 6.863 10.914 -7.77 1 97.5 183 ARG A C 1
ATOM 1426 O O . ARG A 1 183 ? 7.125 9.758 -7.43 1 97.5 183 ARG A O 1
ATOM 1433 N N . PHE A 1 184 ? 5.746 11.594 -7.457 1 98.44 184 PHE A N 1
ATOM 1434 C CA . PHE A 1 184 ? 4.824 10.984 -6.504 1 98.44 184 PHE A CA 1
ATOM 1435 C C . PHE A 1 184 ? 3.381 11.148 -6.973 1 98.44 184 PHE A C 1
ATOM 1437 O O . PHE A 1 184 ? 3.074 12.039 -7.762 1 98.44 184 PHE A O 1
ATOM 1444 N N . ALA A 1 185 ? 2.559 10.234 -6.539 1 98.5 185 ALA A N 1
ATOM 1445 C CA . ALA A 1 185 ? 1.129 10.227 -6.84 1 98.5 185 ALA A CA 1
ATOM 1446 C C . ALA A 1 185 ? 0.301 10.039 -5.574 1 98.5 185 ALA A C 1
ATOM 1448 O O . ALA A 1 185 ? 0.656 9.242 -4.703 1 98.5 185 ALA A O 1
ATOM 1449 N N . VAL A 1 186 ? -0.758 10.836 -5.48 1 98.81 186 VAL A N 1
ATOM 1450 C CA . VAL A 1 186 ? -1.639 10.727 -4.32 1 98.81 186 VAL A CA 1
ATOM 1451 C C . VAL A 1 186 ? -3.053 10.383 -4.773 1 98.81 186 VAL A C 1
ATOM 1453 O O . VAL A 1 186 ? -3.596 11.016 -5.684 1 98.81 186 VAL A O 1
ATOM 1456 N N . CYS A 1 187 ? -3.613 9.297 -4.188 1 98.62 187 CYS A N 1
ATOM 1457 C CA . CYS A 1 187 ? -5.023 9 -4.41 1 98.62 187 CYS A CA 1
ATOM 1458 C C . CYS A 1 187 ? -5.91 10.102 -3.848 1 98.62 187 CYS A C 1
ATOM 1460 O O . CYS A 1 187 ? -5.84 10.422 -2.66 1 98.62 187 CYS A O 1
ATOM 1462 N N . PRO A 1 188 ? -6.809 10.695 -4.648 1 98.56 188 PRO A N 1
ATOM 1463 C CA . PRO A 1 188 ? -7.602 11.828 -4.184 1 9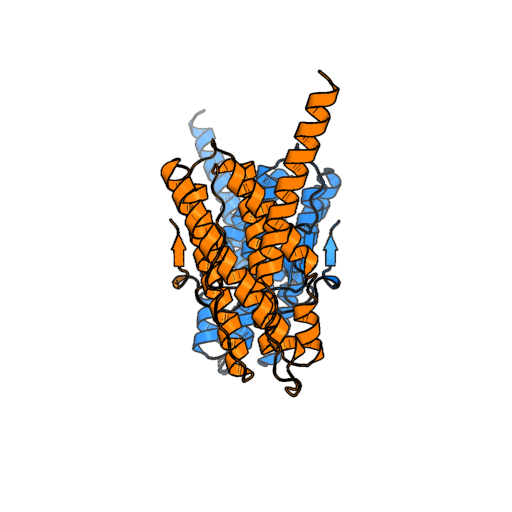8.56 188 PRO A CA 1
ATOM 1464 C C . PRO A 1 188 ? -8.719 11.422 -3.23 1 98.56 188 PRO A C 1
ATOM 1466 O O . PRO A 1 188 ? -9.359 12.273 -2.619 1 98.56 188 PRO A O 1
ATOM 1469 N N . ASN A 1 189 ? -8.906 10.086 -3.141 1 98.19 189 ASN A N 1
ATOM 1470 C CA . ASN A 1 189 ? -9.992 9.617 -2.289 1 98.19 189 ASN A CA 1
ATOM 1471 C C . ASN A 1 189 ? -9.492 9.25 -0.894 1 98.19 189 ASN A C 1
ATOM 1473 O O . ASN A 1 189 ? -9.977 9.789 0.104 1 98.19 189 ASN A O 1
ATOM 1477 N N . CYS A 1 190 ? -8.5 8.43 -0.813 1 98 190 CYS A N 1
ATOM 1478 C CA . CYS A 1 190 ? -8.07 7.961 0.499 1 98 190 CYS A CA 1
ATOM 1479 C C . CYS A 1 190 ? -6.844 8.727 0.982 1 98 190 CYS A C 1
ATOM 1481 O O . CYS A 1 190 ? -6.484 8.656 2.158 1 98 190 CYS A O 1
ATOM 1483 N N . GLY A 1 191 ? -6.141 9.391 0.106 1 97.88 191 GLY A N 1
ATOM 1484 C CA . GLY A 1 191 ? -5.008 10.211 0.494 1 97.88 191 GLY A CA 1
ATOM 1485 C C . GLY A 1 191 ? -3.691 9.461 0.495 1 97.88 191 GLY A C 1
ATOM 1486 O O . GLY A 1 191 ? -2.645 10.023 0.819 1 97.88 191 GLY A O 1
ATOM 1487 N N . ASN A 1 192 ? -3.701 8.188 0.146 1 95.31 192 ASN A N 1
ATOM 1488 C CA . ASN A 1 192 ? -2.455 7.426 0.171 1 95.31 192 ASN A CA 1
ATOM 1489 C C . ASN A 1 192 ? -1.493 7.891 -0.918 1 95.31 192 ASN A C 1
ATOM 1491 O O . ASN A 1 192 ? -1.915 8.203 -2.035 1 95.31 192 ASN A O 1
ATOM 1495 N N . LEU A 1 193 ? -0.276 7.914 -0.519 1 97.19 193 LEU A N 1
ATOM 1496 C CA . LEU A 1 193 ? 0.815 8.445 -1.331 1 97.19 193 LEU A CA 1
ATOM 1497 C C . LEU A 1 193 ? 1.702 7.316 -1.849 1 97.19 193 LEU A C 1
ATOM 1499 O O . LEU A 1 193 ? 2.02 6.383 -1.11 1 97.19 193 LEU A O 1
ATOM 1503 N N . TYR A 1 194 ? 2.059 7.414 -3.176 1 95.81 194 TYR A N 1
ATOM 1504 C CA . TYR A 1 194 ? 2.879 6.402 -3.834 1 95.81 194 TYR A CA 1
ATOM 1505 C C . TYR A 1 194 ? 3.982 7.051 -4.664 1 95.81 194 TYR A C 1
ATOM 1507 O O . TYR A 1 194 ? 3.779 8.117 -5.254 1 95.81 194 TYR A O 1
ATOM 1515 N N . PRO A 1 195 ? 5.215 6.387 -4.676 1 96.62 195 PRO A N 1
ATOM 1516 C CA . PRO A 1 195 ? 6.051 6.754 -5.824 1 96.62 195 PRO A CA 1
ATOM 1517 C C . PRO A 1 195 ? 5.352 6.52 -7.16 1 96.62 195 PRO A C 1
ATOM 1519 O O . PRO A 1 195 ? 4.719 5.477 -7.355 1 96.62 195 PRO A O 1
ATOM 1522 N N . SER A 1 196 ? 5.48 7.465 -8.055 1 96.56 196 SER A N 1
ATOM 1523 C CA . SER A 1 196 ? 4.73 7.395 -9.305 1 96.56 196 SER A CA 1
ATOM 1524 C C . SER A 1 196 ? 5.043 6.109 -10.062 1 96.56 196 SER A C 1
ATOM 1526 O O . SER A 1 196 ? 4.16 5.531 -10.703 1 96.56 196 SER A O 1
ATOM 1528 N N . GLU A 1 197 ? 6.262 5.656 -9.992 1 93.62 197 GLU A N 1
ATOM 1529 C CA . GLU A 1 197 ? 6.672 4.477 -10.75 1 93.62 197 GLU A CA 1
ATOM 1530 C C . GLU A 1 197 ? 6.004 3.215 -10.211 1 93.62 197 GLU A C 1
ATOM 1532 O O . GLU A 1 197 ? 6 2.176 -10.875 1 93.62 197 GLU A O 1
ATOM 1537 N N . TYR A 1 198 ? 5.395 3.33 -9.008 1 94.25 198 TYR A N 1
ATOM 1538 C CA . TYR A 1 198 ? 4.766 2.154 -8.414 1 94.25 198 TYR A CA 1
ATOM 1539 C C . TYR A 1 198 ? 3.281 2.393 -8.172 1 94.25 198 TYR A C 1
ATOM 1541 O O . TYR A 1 198 ? 2.656 1.684 -7.379 1 94.25 198 TYR A O 1
ATOM 1549 N N . ALA A 1 199 ? 2.746 3.412 -8.719 1 94.12 199 ALA A N 1
ATOM 1550 C CA . ALA A 1 199 ? 1.303 3.627 -8.648 1 94.12 199 ALA A CA 1
ATOM 1551 C C . ALA A 1 199 ? 0.553 2.582 -9.469 1 94.12 199 ALA A C 1
ATOM 1553 O O . ALA A 1 199 ? 0.944 2.271 -10.602 1 94.12 199 ALA A O 1
ATOM 1554 N N . ASP A 1 200 ? -0.516 2.008 -8.922 1 94.88 200 ASP A N 1
ATOM 1555 C CA . ASP A 1 200 ? -1.285 0.945 -9.555 1 94.88 200 ASP A CA 1
ATOM 1556 C C . ASP A 1 200 ? -2.404 1.521 -10.422 1 94.88 200 ASP A C 1
ATOM 1558 O O . ASP A 1 200 ? -2.688 2.719 -10.367 1 94.88 200 ASP A O 1
ATOM 1562 N N . TRP A 1 201 ? -3.035 0.668 -11.195 1 95.94 201 TRP A N 1
ATOM 1563 C CA . TRP A 1 201 ? -4.137 1.068 -12.062 1 95.94 201 TRP A CA 1
ATOM 1564 C C . TRP A 1 201 ? -5.379 1.412 -11.25 1 95.94 201 TRP A C 1
ATOM 1566 O O . TRP A 1 201 ? -6.223 2.191 -11.695 1 95.94 201 TRP A O 1
ATOM 1576 N N . TYR A 1 202 ? -5.512 0.76 -10.125 1 96.62 202 TYR A N 1
ATOM 1577 C CA . TYR A 1 202 ? -6.52 1.077 -9.117 1 96.62 202 TYR A CA 1
ATOM 1578 C C . TYR A 1 202 ? -5.902 1.111 -7.727 1 96.62 202 TYR A C 1
ATOM 1580 O O . TYR A 1 202 ? -5.027 0.303 -7.406 1 96.62 202 TYR A O 1
ATOM 1588 N N . CYS A 1 203 ? -6.367 2.027 -6.93 1 97.31 203 CYS A N 1
ATOM 1589 C CA . CYS A 1 203 ? -5.875 2.135 -5.559 1 97.31 203 CYS A CA 1
ATOM 1590 C C . CYS A 1 203 ? -6.234 0.893 -4.754 1 97.31 203 CYS A C 1
ATOM 1592 O O . CYS A 1 203 ? -7.41 0.556 -4.613 1 97.31 203 CYS A O 1
ATOM 1594 N N . PRO A 1 204 ? -5.25 0.246 -4.207 1 95 204 PRO A N 1
ATOM 1595 C CA . PRO A 1 204 ? -5.543 -0.975 -3.453 1 95 204 PRO A CA 1
ATOM 1596 C C . PRO A 1 204 ? -6.359 -0.708 -2.193 1 95 204 PRO A C 1
ATOM 1598 O O . PRO A 1 204 ? -7.031 -1.609 -1.685 1 95 204 PRO A O 1
ATOM 1601 N N . ALA A 1 205 ? -6.309 0.54 -1.746 1 94.94 205 ALA A N 1
ATOM 1602 C CA . ALA A 1 205 ? -6.977 0.875 -0.491 1 94.94 205 ALA A CA 1
ATOM 1603 C C . ALA A 1 205 ? -8.453 1.192 -0.723 1 94.94 205 ALA A C 1
ATOM 1605 O O . ALA A 1 205 ? -9.289 0.943 0.146 1 94.94 205 ALA A O 1
ATOM 1606 N N . CYS A 1 206 ? -8.789 1.76 -1.962 1 96.69 206 CYS A N 1
ATOM 1607 C CA . CYS A 1 206 ? -10.148 2.287 -2.029 1 96.69 206 CYS A CA 1
ATOM 1608 C C . CYS A 1 206 ? -10.734 2.109 -3.426 1 96.69 206 CYS A C 1
ATOM 1610 O O . CYS A 1 206 ? -11.82 2.617 -3.717 1 96.69 206 CYS A O 1
ATOM 1612 N N . LEU A 1 207 ? -10.031 1.502 -4.363 1 96 207 LEU A N 1
ATOM 1613 C CA . LEU A 1 207 ? -10.5 1.112 -5.691 1 96 207 LEU A CA 1
ATOM 1614 C C . LEU A 1 207 ? -10.617 2.328 -6.605 1 96 207 LEU A C 1
ATOM 1616 O O . LEU A 1 207 ? -11.164 2.232 -7.703 1 96 207 LEU A O 1
ATOM 1620 N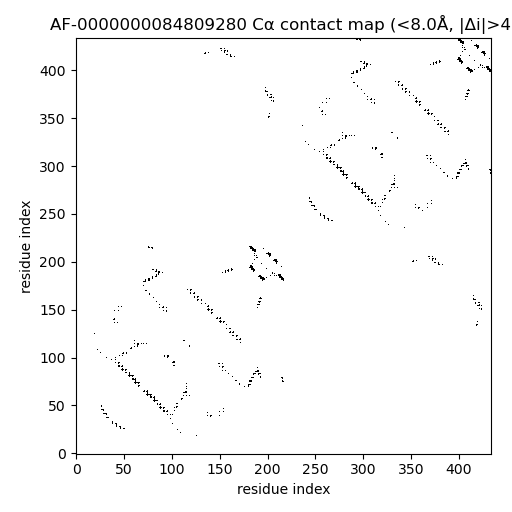 N . THR A 1 208 ? -10.062 3.492 -6.156 1 97.44 208 THR A N 1
ATOM 1621 C CA . THR A 1 208 ? -10.016 4.656 -7.035 1 97.44 208 THR A CA 1
ATOM 1622 C C . THR A 1 208 ? -9.141 4.375 -8.258 1 97.44 208 THR A C 1
ATOM 1624 O O . THR A 1 208 ? -8.055 3.811 -8.125 1 97.44 208 THR A O 1
ATOM 1627 N N . GLU A 1 209 ? -9.602 4.789 -9.445 1 97.06 209 GLU A N 1
ATOM 1628 C CA . GLU A 1 209 ? -8.812 4.609 -10.656 1 97.06 209 GLU A CA 1
ATOM 1629 C C . GLU A 1 209 ? -7.512 5.406 -10.602 1 97.06 209 GLU A C 1
ATOM 1631 O O . GLU A 1 209 ? -7.512 6.582 -10.234 1 97.06 209 GLU A O 1
ATOM 1636 N N . GLY A 1 210 ? -6.461 4.734 -11.055 1 96.5 210 GLY A N 1
ATOM 1637 C CA . GLY A 1 210 ? -5.145 5.348 -10.992 1 96.5 210 GLY A CA 1
ATOM 1638 C C . GLY A 1 210 ? -5.043 6.625 -11.805 1 96.5 210 GLY A C 1
ATOM 1639 O O . GLY A 1 210 ? -4.297 7.539 -11.445 1 96.5 210 GLY A O 1
ATOM 1640 N N . LYS A 1 211 ? -5.785 6.75 -12.836 1 96.25 211 LYS A N 1
ATOM 1641 C CA . LYS A 1 211 ? -5.73 7.918 -13.703 1 96.25 211 LYS A CA 1
ATOM 1642 C C . LYS A 1 211 ? -6.203 9.172 -12.977 1 96.25 211 LYS A C 1
ATOM 1644 O O . LYS A 1 211 ? -5.961 10.289 -13.438 1 96.25 211 LYS A O 1
ATOM 1649 N N . ARG A 1 212 ? -6.863 9.023 -11.852 1 97.81 212 ARG A N 1
ATOM 1650 C CA . ARG A 1 212 ? -7.375 10.164 -11.102 1 97.81 212 ARG A CA 1
ATOM 1651 C C . ARG A 1 212 ? -6.367 10.633 -10.055 1 97.81 212 ARG A C 1
ATOM 1653 O O . ARG A 1 212 ? -6.602 11.625 -9.359 1 97.81 212 ARG A O 1
ATOM 1660 N N . PHE A 1 213 ? -5.293 9.891 -9.922 1 98.5 213 PHE A N 1
ATOM 1661 C CA . PHE A 1 213 ? -4.312 10.289 -8.922 1 98.5 213 PHE A CA 1
ATOM 1662 C C . PHE A 1 213 ? -3.742 11.664 -9.234 1 98.5 213 PHE A C 1
ATOM 1664 O O . PHE A 1 213 ? -3.559 12.016 -10.398 1 98.5 213 PHE A O 1
ATOM 1671 N N . VAL A 1 214 ? -3.51 12.445 -8.18 1 98.69 214 VAL A N 1
ATOM 1672 C CA . VAL A 1 214 ? -2.852 13.742 -8.32 1 98.69 214 VAL A CA 1
ATOM 1673 C C . VAL A 1 214 ? -1.336 13.547 -8.352 1 98.69 214 VAL A C 1
ATOM 1675 O O . VAL A 1 214 ? -0.76 12.945 -7.445 1 98.69 214 VAL A O 1
ATOM 1678 N N . LEU A 1 215 ? -0.737 14.094 -9.414 1 98.31 215 LEU A N 1
ATOM 1679 C CA . LEU A 1 215 ? 0.683 13.852 -9.648 1 98.31 215 LEU A CA 1
ATOM 1680 C C . LEU A 1 215 ? 1.521 15.031 -9.172 1 98.31 215 LEU A C 1
ATOM 1682 O O . LEU A 1 215 ? 1.133 16.188 -9.352 1 98.31 215 LEU A O 1
ATOM 1686 N N . PHE A 1 216 ? 2.639 14.734 -8.547 1 98.25 216 PHE A N 1
ATOM 1687 C CA . PHE A 1 216 ? 3.658 15.695 -8.141 1 98.25 216 PHE A CA 1
ATOM 1688 C C . PHE A 1 216 ? 4.98 15.414 -8.852 1 98.25 216 PHE A C 1
ATOM 1690 O O . PHE A 1 216 ? 5.789 14.617 -8.359 1 98.25 216 PHE A O 1
ATOM 1697 N N . GLU A 1 217 ? 5.109 16.094 -10.086 1 91.19 217 GLU A N 1
ATOM 1698 C CA . GLU A 1 217 ? 6.207 15.758 -10.984 1 91.19 217 GLU A CA 1
ATOM 1699 C C . GLU A 1 217 ? 6.914 17.016 -11.484 1 91.19 217 GLU A C 1
ATOM 1701 O O . GLU A 1 217 ? 6.316 18.094 -11.523 1 91.19 217 GLU A O 1
ATOM 1706 N N . MET B 1 1 ? 34.438 -13.781 -36.906 1 30.12 1 MET B N 1
ATOM 1707 C CA . MET B 1 1 ? 34.219 -13.812 -35.438 1 30.12 1 MET B CA 1
ATOM 1708 C C . MET B 1 1 ? 33.062 -12.914 -35.031 1 30.12 1 MET B C 1
ATOM 1710 O O . MET B 1 1 ? 32.531 -13.039 -33.938 1 30.12 1 MET B O 1
ATOM 1714 N N . LYS B 1 2 ? 32.875 -11.82 -35.844 1 51.5 2 LYS B N 1
ATOM 1715 C CA . LYS B 1 2 ? 31.781 -10.906 -35.531 1 51.5 2 LYS B CA 1
ATOM 1716 C C . LYS B 1 2 ? 30.422 -11.508 -35.906 1 51.5 2 LYS B C 1
ATOM 1718 O O . LYS B 1 2 ? 29.375 -11.008 -35.469 1 51.5 2 LYS B O 1
ATOM 1723 N N . LEU B 1 3 ? 30.375 -12.375 -36.812 1 49.56 3 LEU B N 1
ATOM 1724 C CA . LEU B 1 3 ? 29.094 -12.953 -37.219 1 49.56 3 LEU B CA 1
ATOM 1725 C C . LEU B 1 3 ? 28.578 -13.93 -36.156 1 49.56 3 LEU B C 1
ATOM 1727 O O . LEU B 1 3 ? 27.375 -14.047 -35.938 1 49.56 3 LEU B O 1
ATOM 1731 N N . ARG B 1 4 ? 29.453 -14.562 -35.406 1 52.28 4 ARG B N 1
ATOM 1732 C CA . ARG B 1 4 ? 29.031 -15.539 -34.406 1 52.28 4 ARG B CA 1
ATOM 1733 C C . ARG B 1 4 ? 28.469 -14.844 -33.188 1 52.28 4 ARG B C 1
ATOM 1735 O O . ARG B 1 4 ? 27.578 -15.383 -32.5 1 52.28 4 ARG B O 1
ATOM 1742 N N . LEU B 1 5 ? 28.891 -13.594 -32.844 1 53.56 5 LEU B N 1
ATOM 1743 C CA . LEU B 1 5 ? 28.344 -12.891 -31.688 1 53.56 5 LEU B CA 1
ATOM 1744 C C . LEU B 1 5 ? 26.938 -12.398 -31.969 1 53.56 5 LEU B C 1
ATOM 1746 O O . LEU B 1 5 ? 26.078 -12.422 -31.062 1 53.56 5 LEU B O 1
ATOM 1750 N N . GLY B 1 6 ? 26.609 -12.102 -33.188 1 46.25 6 GLY B N 1
ATOM 1751 C CA . GLY B 1 6 ? 25.25 -11.68 -33.5 1 46.25 6 GLY B CA 1
ATOM 1752 C C . GLY B 1 6 ? 24.234 -12.797 -33.406 1 46.25 6 GLY B C 1
ATOM 1753 O O . GLY B 1 6 ? 23.109 -12.578 -32.969 1 46.25 6 GLY B O 1
ATOM 1754 N N . LEU B 1 7 ? 24.719 -14.008 -33.688 1 52.56 7 LEU B N 1
ATOM 1755 C CA . LEU B 1 7 ? 23.797 -15.148 -33.625 1 52.56 7 LEU B CA 1
ATOM 1756 C C . LEU B 1 7 ? 23.531 -15.562 -32.188 1 52.56 7 LEU B C 1
ATOM 1758 O O . LEU B 1 7 ? 22.406 -15.922 -31.828 1 52.56 7 LEU B O 1
ATOM 1762 N N . ILE B 1 8 ? 24.5 -15.305 -31.266 1 49.59 8 ILE B N 1
ATOM 1763 C CA . ILE B 1 8 ? 24.328 -15.672 -29.875 1 49.59 8 ILE B CA 1
ATOM 1764 C C . ILE B 1 8 ? 23.391 -14.688 -29.188 1 49.59 8 ILE B C 1
ATOM 1766 O O . ILE B 1 8 ? 22.5 -15.086 -28.438 1 49.59 8 ILE B O 1
ATOM 1770 N N . LEU B 1 9 ? 23.453 -13.43 -29.516 1 49.91 9 LEU B N 1
ATOM 1771 C CA . LEU B 1 9 ? 22.562 -12.453 -28.906 1 49.91 9 LEU B CA 1
ATOM 1772 C C . LEU B 1 9 ? 21.125 -12.648 -29.406 1 49.91 9 LEU B C 1
ATOM 1774 O O . LEU B 1 9 ? 20.172 -12.477 -28.641 1 49.91 9 LEU B O 1
ATOM 1778 N N . LEU B 1 10 ? 20.969 -13.109 -30.641 1 50.41 10 LEU B N 1
ATOM 1779 C CA . LEU B 1 10 ? 19.641 -13.383 -31.172 1 50.41 10 LEU B CA 1
ATOM 1780 C C . LEU B 1 10 ? 19.047 -14.648 -30.547 1 50.41 10 LEU B C 1
ATOM 1782 O O . LEU B 1 10 ? 17.859 -14.719 -30.266 1 50.41 10 LEU B O 1
ATOM 1786 N N . LEU B 1 11 ? 19.969 -15.547 -30.109 1 48.44 11 LEU B N 1
ATOM 1787 C CA . LEU B 1 11 ? 19.469 -16.781 -29.516 1 48.44 11 LEU B CA 1
ATOM 1788 C C . LEU B 1 11 ? 19.062 -16.578 -28.062 1 48.44 11 LEU B C 1
ATOM 1790 O O . LEU B 1 11 ? 18.109 -17.172 -27.578 1 48.44 11 LEU B O 1
ATOM 1794 N N . PHE B 1 12 ? 19.828 -15.672 -27.359 1 46.28 12 PHE B N 1
ATOM 1795 C CA . PHE B 1 12 ? 19.469 -15.438 -25.969 1 46.28 12 PHE B CA 1
ATOM 1796 C C . PHE B 1 12 ? 18.172 -14.648 -25.875 1 46.28 12 PHE B C 1
ATOM 1798 O O . PHE B 1 12 ? 17.344 -14.875 -24.984 1 46.28 12 PHE B O 1
ATOM 1805 N N . ALA B 1 13 ? 18.016 -13.664 -26.766 1 47.34 13 ALA B N 1
ATOM 1806 C CA . ALA B 1 13 ? 16.75 -12.922 -26.781 1 47.34 13 ALA B CA 1
ATOM 1807 C C . ALA B 1 13 ? 15.594 -13.82 -27.219 1 47.34 13 ALA B C 1
ATOM 1809 O O . ALA B 1 13 ? 14.477 -13.688 -26.703 1 47.34 13 ALA B O 1
ATOM 1810 N N . ALA B 1 14 ? 15.766 -14.766 -28.031 1 50.41 14 ALA B N 1
ATOM 1811 C CA . ALA B 1 14 ? 14.719 -15.68 -28.484 1 50.41 14 ALA B CA 1
ATOM 1812 C C . ALA B 1 14 ? 14.32 -16.656 -27.375 1 50.41 14 ALA B C 1
ATOM 1814 O O . ALA B 1 14 ? 13.148 -16.984 -27.219 1 50.41 14 ALA B O 1
ATOM 1815 N N . SER B 1 15 ? 15.289 -16.969 -26.469 1 48.56 15 SER B N 1
ATOM 1816 C CA . SER B 1 15 ? 14.945 -17.906 -25.406 1 48.56 15 SER B CA 1
ATOM 1817 C C . SER B 1 15 ? 14.125 -17.234 -24.312 1 48.56 15 SER B C 1
ATOM 1819 O O . SER B 1 15 ? 13.195 -17.828 -23.766 1 48.56 15 SER B O 1
ATOM 1821 N N . ALA B 1 16 ? 14.477 -15.953 -24 1 49.03 16 ALA B N 1
ATOM 1822 C CA . ALA B 1 16 ? 13.688 -15.234 -23.016 1 49.03 16 ALA B CA 1
ATOM 1823 C C . ALA B 1 16 ? 12.273 -14.961 -23.531 1 49.03 16 ALA B C 1
ATOM 1825 O O . ALA B 1 16 ? 11.305 -15.086 -22.781 1 49.03 16 ALA B O 1
ATOM 1826 N N . GLY B 1 17 ? 12.156 -14.727 -24.766 1 46.03 17 GLY B N 1
ATOM 1827 C CA . GLY B 1 17 ? 10.867 -14.531 -25.391 1 46.03 17 GLY B CA 1
ATOM 1828 C C . GLY B 1 17 ? 10 -15.781 -25.391 1 46.03 17 GLY B C 1
ATOM 1829 O O . GLY B 1 17 ? 8.789 -15.703 -25.188 1 46.03 17 GLY B O 1
ATOM 1830 N N . ILE B 1 18 ? 10.625 -16.875 -25.656 1 50.5 18 ILE B N 1
ATOM 1831 C CA . ILE B 1 18 ? 9.891 -18.141 -25.766 1 50.5 18 ILE B CA 1
ATOM 1832 C C . ILE B 1 18 ? 9.352 -18.531 -24.391 1 50.5 18 ILE B C 1
ATOM 1834 O O . ILE B 1 18 ? 8.195 -18.953 -24.266 1 50.5 18 ILE B O 1
ATOM 1838 N N . LEU B 1 19 ? 10.125 -18.344 -23.391 1 46.12 19 LEU B N 1
ATOM 1839 C CA . LEU B 1 19 ? 9.695 -18.734 -22.047 1 46.12 19 LEU B CA 1
ATOM 1840 C C . LEU B 1 19 ? 8.539 -17.859 -21.578 1 46.12 19 LEU B C 1
ATOM 1842 O O . LEU B 1 19 ? 7.578 -18.344 -20.984 1 46.12 19 LEU B O 1
ATOM 1846 N N . VAL B 1 20 ? 8.625 -16.609 -21.875 1 51 20 VAL B N 1
ATOM 1847 C CA . VAL B 1 20 ? 7.516 -15.719 -21.562 1 51 20 VAL B CA 1
ATOM 1848 C C . VAL B 1 20 ? 6.27 -16.172 -22.328 1 51 20 VAL B C 1
ATOM 1850 O O . VAL B 1 20 ? 5.172 -16.188 -21.766 1 51 20 VAL B O 1
ATOM 1853 N N . TRP B 1 21 ? 6.5 -16.562 -23.562 1 49.44 21 TRP B N 1
ATOM 1854 C CA . TRP B 1 21 ? 5.398 -17.016 -24.406 1 49.44 21 TRP B CA 1
ATOM 1855 C C . TRP B 1 21 ? 4.816 -18.328 -23.891 1 49.44 21 TRP B C 1
ATOM 1857 O O . TRP B 1 21 ? 3.596 -18.484 -23.828 1 49.44 21 TRP B O 1
ATOM 1867 N N . MET B 1 22 ? 5.582 -19.234 -23.484 1 46.59 22 MET B N 1
ATOM 1868 C CA . MET B 1 22 ? 5.086 -20.516 -22.984 1 46.59 22 MET B CA 1
ATOM 1869 C C . MET B 1 22 ? 4.277 -20.312 -21.703 1 46.59 22 MET B C 1
ATOM 1871 O O . MET B 1 22 ? 3.262 -20.984 -21.5 1 46.59 22 MET B O 1
ATOM 1875 N N . TYR B 1 23 ? 4.703 -19.438 -20.891 1 47.59 23 TYR B N 1
ATOM 1876 C CA . TYR B 1 23 ? 3.953 -19.094 -19.688 1 47.59 23 TYR B CA 1
ATOM 1877 C C . TYR B 1 23 ? 2.576 -18.547 -20.047 1 47.59 23 TYR B C 1
ATOM 1879 O O . TYR B 1 23 ? 1.582 -18.891 -19.391 1 47.59 23 TYR B O 1
ATOM 1887 N N . TYR B 1 24 ? 2.535 -17.844 -21.125 1 48.22 24 TYR B N 1
ATOM 1888 C CA . TYR B 1 24 ? 1.271 -17.266 -21.578 1 48.22 24 TYR B CA 1
ATOM 1889 C C . TYR B 1 24 ? 0.357 -18.344 -22.156 1 48.22 24 TYR B C 1
ATOM 1891 O O . TYR B 1 24 ? -0.864 -18.281 -22 1 48.22 24 TYR B O 1
ATOM 1899 N N . ALA B 1 25 ? 0.855 -19.328 -22.812 1 47.28 25 ALA B N 1
ATOM 1900 C CA . ALA B 1 25 ? 0.046 -20.344 -23.469 1 47.28 25 ALA B CA 1
ATOM 1901 C C . ALA B 1 25 ? -0.649 -21.234 -22.438 1 47.28 25 ALA B C 1
ATOM 1903 O O . ALA B 1 25 ? -1.755 -21.734 -22.672 1 47.28 25 ALA B O 1
ATOM 1904 N N . ALA B 1 26 ? -0.13 -21.531 -21.344 1 45.5 26 ALA B N 1
ATOM 1905 C CA . ALA B 1 26 ? -0.71 -22.406 -20.328 1 45.5 26 ALA B CA 1
ATOM 1906 C C . ALA B 1 26 ? -1.906 -21.75 -19.656 1 45.5 26 ALA B C 1
ATOM 1908 O O . ALA B 1 26 ? -2.654 -22.406 -18.922 1 45.5 26 ALA B O 1
ATOM 1909 N N . THR B 1 27 ? -2.156 -20.5 -19.875 1 42.03 27 THR B N 1
ATOM 1910 C CA . THR B 1 27 ? -3.26 -19.797 -19.234 1 42.03 27 THR B CA 1
ATOM 1911 C C . THR B 1 27 ? -4.492 -19.781 -20.141 1 42.03 27 THR B C 1
ATOM 1913 O O . THR B 1 27 ? -5.391 -18.953 -19.969 1 42.03 27 THR B O 1
ATOM 1916 N N . ARG B 1 28 ? -4.578 -20.656 -21.125 1 44.84 28 ARG B N 1
ATOM 1917 C CA . ARG B 1 28 ? -5.758 -20.656 -21.984 1 44.84 28 ARG B CA 1
ATOM 1918 C C . ARG B 1 28 ? -7.012 -21.016 -21.188 1 44.84 28 ARG B C 1
ATOM 1920 O O . ARG B 1 28 ? -7.016 -21.984 -20.422 1 44.84 28 ARG B O 1
ATOM 1927 N N . GLU B 1 29 ? -8.016 -20.047 -21.141 1 45.53 29 GLU B N 1
ATOM 1928 C CA . GLU B 1 29 ? -9.242 -19.875 -20.375 1 45.53 29 GLU B CA 1
ATOM 1929 C C . GLU B 1 29 ? -10.258 -20.953 -20.703 1 45.53 29 GLU B C 1
ATOM 1931 O O . GLU B 1 29 ? -10.531 -21.234 -21.875 1 45.53 29 GLU B O 1
ATOM 1936 N N . PRO B 1 30 ? -10.547 -21.906 -19.859 1 44.16 30 PRO B N 1
ATOM 1937 C CA . PRO B 1 30 ? -11.797 -22.594 -20.188 1 44.16 30 PRO B CA 1
ATOM 1938 C C . PRO B 1 30 ? -12.977 -21.641 -20.328 1 44.16 30 PRO B C 1
ATOM 1940 O O . PRO B 1 30 ? -12.977 -20.547 -19.734 1 44.16 30 PRO B O 1
ATOM 1943 N N . ARG B 1 31 ? -14.016 -21.938 -21.281 1 44.19 31 ARG B N 1
ATOM 1944 C CA . ARG B 1 31 ? -15.164 -21.125 -21.656 1 44.19 31 ARG B CA 1
ATOM 1945 C C . ARG B 1 31 ? -16.219 -21.109 -20.547 1 44.19 31 ARG B C 1
ATOM 1947 O O . ARG B 1 31 ? -16.594 -22.156 -20.031 1 44.19 31 ARG B O 1
ATOM 1954 N N . SER B 1 32 ? -16.234 -20.016 -19.719 1 51.5 32 SER B N 1
ATOM 1955 C CA . SER B 1 32 ? -17.375 -19.75 -18.859 1 51.5 32 SER B CA 1
ATOM 1956 C C . SER B 1 32 ? -18.688 -20.094 -19.562 1 51.5 32 SER B C 1
ATOM 1958 O O . SER B 1 32 ? -18.766 -20.047 -20.797 1 51.5 32 SER B O 1
ATOM 1960 N N . PRO B 1 33 ? -19.688 -20.625 -18.938 1 48.22 33 PRO B N 1
ATOM 1961 C CA . PRO B 1 33 ? -20.953 -20.875 -19.625 1 48.22 33 PRO B CA 1
ATOM 1962 C C . PRO B 1 33 ? -21.484 -19.625 -20.344 1 48.22 33 PRO B C 1
ATOM 1964 O O . PRO B 1 33 ? -21.5 -18.531 -19.766 1 48.22 33 PRO B O 1
ATOM 1967 N N . LYS B 1 34 ? -21.703 -19.609 -21.547 1 56.25 34 LYS B N 1
ATOM 1968 C CA . LYS B 1 34 ? -22.125 -18.609 -22.516 1 56.25 34 LYS B CA 1
ATOM 1969 C C . LYS B 1 34 ? -23.391 -17.891 -22.062 1 56.25 34 LYS B C 1
ATOM 1971 O O . LYS B 1 34 ? -23.703 -16.797 -22.547 1 56.25 34 LYS B O 1
ATOM 1976 N N . GLY B 1 35 ? -23.688 -18.172 -20.75 1 67.31 35 GLY B N 1
ATOM 1977 C CA . GLY B 1 35 ? -24.953 -17.562 -20.375 1 67.31 35 GLY B CA 1
ATOM 1978 C C . GLY B 1 35 ? -24.875 -16.75 -19.094 1 67.31 35 GLY B C 1
ATOM 1979 O O . GLY B 1 35 ? -25.828 -16.062 -18.734 1 67.31 35 GLY B O 1
ATOM 1980 N N . SER B 1 36 ? -23.828 -16.75 -18.375 1 75.25 36 SER B N 1
ATOM 1981 C CA . SER B 1 36 ? -23.734 -16.062 -17.094 1 75.25 36 SER B CA 1
ATOM 1982 C C . SER B 1 36 ? -23.547 -14.562 -17.281 1 75.25 36 SER B C 1
ATOM 1984 O O . SER B 1 36 ? -22.828 -14.125 -18.172 1 75.25 36 SER B O 1
ATOM 1986 N N . PRO B 1 37 ? -24.328 -13.734 -16.578 1 86.25 37 PRO B N 1
ATOM 1987 C CA . PRO B 1 37 ? -24.125 -12.281 -16.625 1 86.25 37 PRO B CA 1
ATOM 1988 C C . PRO B 1 37 ? -22.719 -11.875 -16.172 1 86.25 37 PRO B 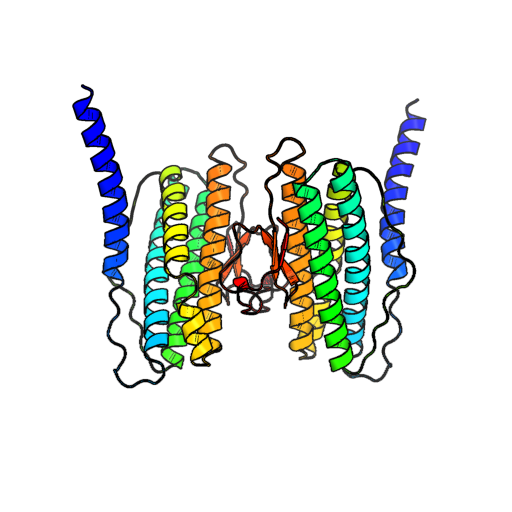C 1
ATOM 1990 O O . PRO B 1 37 ? -22.312 -10.727 -16.375 1 86.25 37 PRO B O 1
ATOM 1993 N N . TRP B 1 38 ? -21.984 -12.938 -15.734 1 91.81 38 TRP B N 1
ATOM 1994 C CA . TRP B 1 38 ? -20.656 -12.656 -15.203 1 91.81 38 TRP B CA 1
ATOM 1995 C C . TRP B 1 38 ? -19.578 -13.336 -16.047 1 91.81 38 TRP B C 1
ATOM 1997 O O . TRP B 1 38 ? -18.453 -13.523 -15.594 1 91.81 38 TRP B O 1
ATOM 2007 N N . ALA B 1 39 ? -19.875 -13.617 -17.203 1 94.06 39 ALA B N 1
ATOM 2008 C CA . ALA B 1 39 ? -18.984 -14.438 -18.031 1 94.06 39 ALA B CA 1
ATOM 2009 C C . ALA B 1 39 ? -17.594 -13.797 -18.141 1 94.06 39 ALA B C 1
ATOM 2011 O O . ALA B 1 39 ? -16.578 -14.461 -17.938 1 94.06 39 ALA B O 1
ATOM 2012 N N . GLU B 1 40 ? -17.531 -12.477 -18.453 1 95.25 40 GLU B N 1
ATOM 2013 C CA . GLU B 1 40 ? -16.25 -11.805 -18.625 1 95.25 40 GLU B CA 1
ATOM 2014 C C . GLU B 1 40 ? -15.492 -11.711 -17.297 1 95.25 40 GLU B C 1
ATOM 2016 O O . GLU B 1 40 ? -14.281 -11.945 -17.25 1 95.25 40 GLU B O 1
ATOM 2021 N N . THR B 1 41 ? -16.188 -11.43 -16.25 1 97 41 THR B N 1
ATOM 2022 C CA . THR B 1 41 ? -15.578 -11.352 -14.922 1 97 41 THR B CA 1
ATOM 2023 C C . THR B 1 41 ? -15.047 -12.711 -14.492 1 97 41 THR B C 1
ATOM 2025 O O . THR B 1 41 ? -13.945 -12.805 -13.938 1 97 41 THR B O 1
ATOM 2028 N N . LEU B 1 42 ? -15.82 -13.734 -14.797 1 97.44 42 LEU B N 1
ATOM 2029 C CA . LEU B 1 42 ? -15.391 -15.094 -14.461 1 97.44 42 LEU B CA 1
ATOM 2030 C C . LEU B 1 42 ? -14.125 -15.469 -15.227 1 97.44 42 LEU B C 1
ATOM 2032 O O . LEU B 1 42 ? -13.211 -16.078 -14.664 1 97.44 42 LEU B O 1
ATOM 2036 N N . ALA B 1 43 ? -14.07 -15.07 -16.438 1 97.25 43 ALA B N 1
ATOM 2037 C CA . ALA B 1 43 ? -12.883 -15.352 -17.234 1 97.25 43 ALA B CA 1
ATOM 2038 C C . ALA B 1 43 ? -11.664 -14.617 -16.688 1 97.25 43 ALA B C 1
ATOM 2040 O O . ALA B 1 43 ? -10.562 -15.18 -16.641 1 97.25 43 ALA B O 1
ATOM 2041 N N . ASP B 1 44 ? -11.852 -13.328 -16.281 1 97.94 44 ASP B N 1
ATOM 2042 C CA . ASP B 1 44 ? -10.766 -12.539 -15.711 1 97.94 44 ASP B CA 1
ATOM 2043 C C . ASP B 1 44 ? -10.258 -13.148 -14.406 1 97.94 44 ASP B C 1
ATOM 2045 O O . ASP B 1 44 ? -9.055 -13.227 -14.172 1 97.94 44 ASP B O 1
ATOM 2049 N N . LEU B 1 45 ? -11.156 -13.594 -13.578 1 98.5 45 LEU B N 1
ATOM 2050 C CA . LEU B 1 45 ? -10.789 -14.219 -12.305 1 98.5 45 LEU B CA 1
ATOM 2051 C C . LEU B 1 45 ? -10.062 -15.531 -12.539 1 98.5 45 LEU B C 1
ATOM 2053 O O . LEU B 1 45 ? -9.102 -15.844 -11.836 1 98.5 45 LEU B O 1
ATOM 2057 N N . ASP B 1 46 ? -10.523 -16.297 -13.523 1 98 46 ASP B N 1
ATOM 2058 C CA . ASP B 1 46 ? -9.867 -17.562 -13.852 1 98 46 ASP B CA 1
ATOM 2059 C C . ASP B 1 46 ? -8.43 -17.328 -14.32 1 98 46 ASP B C 1
ATOM 2061 O O . ASP B 1 46 ? -7.508 -18.016 -13.875 1 98 46 ASP B O 1
ATOM 2065 N N . ALA B 1 47 ? -8.289 -16.359 -15.203 1 97.5 47 ALA B N 1
ATOM 2066 C CA . ALA B 1 47 ? -6.957 -16 -15.68 1 97.5 47 ALA B CA 1
ATOM 2067 C C . ALA B 1 47 ? -6.059 -15.57 -14.523 1 97.5 47 ALA B C 1
ATOM 2069 O O . ALA B 1 47 ? -4.879 -15.922 -14.484 1 97.5 47 ALA B O 1
ATOM 2070 N N . CYS B 1 48 ? -6.594 -14.82 -13.609 1 98.19 48 CYS B N 1
ATOM 2071 C CA . CYS B 1 48 ? -5.852 -14.383 -12.43 1 98.19 48 CYS B CA 1
ATOM 2072 C C . CYS B 1 48 ? -5.434 -15.578 -11.578 1 98.19 48 CYS B C 1
ATOM 2074 O O . CYS B 1 48 ? -4.277 -15.664 -11.164 1 98.19 48 CYS B O 1
ATOM 2076 N N . CYS B 1 49 ? -6.348 -16.547 -11.359 1 98.25 49 CYS B N 1
ATOM 2077 C CA . CYS B 1 49 ? -6.035 -17.75 -10.594 1 98.25 49 CYS B CA 1
ATOM 2078 C C . CYS B 1 49 ? -4.855 -18.5 -11.203 1 98.25 49 CYS B C 1
ATOM 2080 O O . CYS B 1 49 ? -3.914 -18.859 -10.5 1 98.25 49 CYS B O 1
ATOM 2082 N N . ARG B 1 50 ? -4.922 -18.625 -12.398 1 96.75 50 ARG B N 1
ATOM 2083 C CA . ARG B 1 50 ? -3.902 -19.422 -13.086 1 96.75 50 ARG B CA 1
ATOM 2084 C C . ARG B 1 50 ? -2.539 -18.734 -13 1 96.75 50 ARG B C 1
ATOM 2086 O O . ARG B 1 50 ? -1.531 -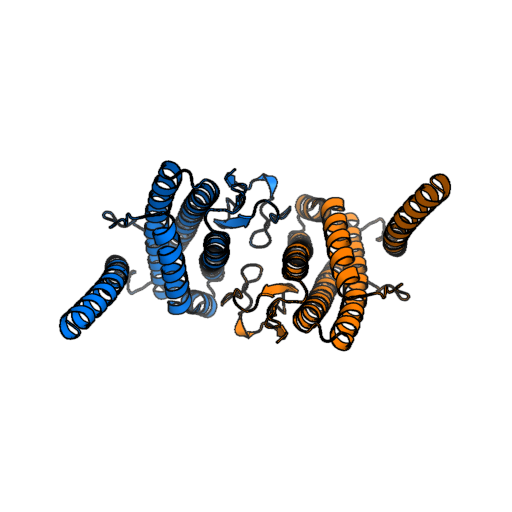19.391 -12.719 1 96.75 50 ARG B O 1
ATOM 2093 N N . ARG B 1 51 ? -2.535 -17.438 -13.258 1 96.69 51 ARG B N 1
ATOM 2094 C CA . ARG B 1 51 ? -1.287 -16.688 -13.156 1 96.69 51 ARG B CA 1
ATOM 2095 C C . ARG B 1 51 ? -0.706 -16.781 -11.75 1 96.69 51 ARG B C 1
ATOM 2097 O O . ARG B 1 51 ? 0.49 -17.047 -11.586 1 96.69 51 ARG B O 1
ATOM 2104 N N . LYS B 1 52 ? -1.567 -16.609 -10.758 1 98.06 52 LYS B N 1
ATOM 2105 C CA . LYS B 1 52 ? -1.113 -16.641 -9.367 1 98.06 52 LYS B CA 1
ATOM 2106 C C . LYS B 1 52 ? -0.609 -18.031 -8.984 1 98.06 52 LYS B C 1
ATOM 2108 O O . LYS B 1 52 ? 0.363 -18.156 -8.242 1 98.06 52 LYS B O 1
ATOM 2113 N N . HIS B 1 53 ? -1.249 -19.047 -9.508 1 97.69 53 HIS B N 1
ATOM 2114 C CA . HIS B 1 53 ? -0.8 -20.422 -9.266 1 97.69 53 HIS B CA 1
ATOM 2115 C C . HIS B 1 53 ? 0.618 -20.625 -9.781 1 97.69 53 HIS B C 1
ATOM 2117 O O . HIS B 1 53 ? 1.484 -21.109 -9.055 1 97.69 53 HIS B O 1
ATOM 2123 N N . VAL B 1 54 ? 0.805 -20.266 -10.992 1 96.62 54 VAL B N 1
ATOM 2124 C CA . VAL B 1 54 ? 2.107 -20.453 -11.625 1 96.62 54 VAL B CA 1
ATOM 2125 C C . VAL B 1 54 ? 3.17 -19.672 -10.844 1 96.62 54 VAL B C 1
ATOM 2127 O O . VAL B 1 54 ? 4.246 -20.219 -10.555 1 96.62 54 VAL B O 1
ATOM 2130 N N . LYS B 1 55 ? 2.855 -18.469 -10.477 1 97.5 55 LYS B N 1
ATOM 2131 C CA . LYS B 1 55 ? 3.797 -17.641 -9.727 1 97.5 55 LYS B CA 1
ATOM 2132 C C . LYS B 1 55 ? 4.129 -18.266 -8.375 1 97.5 55 LYS B C 1
ATOM 2134 O O . LYS B 1 55 ? 5.289 -18.281 -7.957 1 97.5 55 LYS B O 1
ATOM 2139 N N . SER B 1 56 ? 3.139 -18.734 -7.703 1 98.12 56 SER B N 1
ATOM 2140 C CA . SER B 1 56 ? 3.359 -19.312 -6.379 1 98.12 56 SER B CA 1
ATOM 2141 C C . SER B 1 56 ? 4.34 -20.484 -6.441 1 98.12 56 SER B C 1
ATOM 2143 O O . SER B 1 56 ? 5.277 -20.547 -5.641 1 98.12 56 SER B O 1
ATOM 2145 N N . VAL B 1 57 ? 4.191 -21.344 -7.414 1 97.62 57 VAL B N 1
ATOM 2146 C CA . VAL B 1 57 ? 5.051 -22.516 -7.57 1 97.62 57 VAL B CA 1
ATOM 2147 C C . VAL B 1 57 ? 6.461 -22.078 -7.949 1 97.62 57 VAL B C 1
ATOM 2149 O O . VAL B 1 57 ? 7.441 -22.547 -7.371 1 97.62 57 VAL B O 1
ATOM 2152 N N . GLN B 1 58 ? 6.527 -21.188 -8.875 1 97.81 58 GLN B N 1
ATOM 2153 C CA . GLN B 1 58 ? 7.824 -20.703 -9.344 1 97.81 58 GLN B CA 1
ATOM 2154 C C . GLN B 1 58 ? 8.594 -20.031 -8.219 1 97.81 58 GLN B C 1
ATOM 2156 O O . GLN B 1 58 ? 9.789 -20.266 -8.039 1 97.81 58 GLN B O 1
ATOM 2161 N N . TYR B 1 59 ? 7.93 -19.141 -7.48 1 98.56 59 TYR B N 1
ATOM 2162 C CA . TYR B 1 59 ? 8.625 -18.391 -6.438 1 98.56 59 TYR B CA 1
ATOM 2163 C C . TYR B 1 59 ? 9.023 -19.312 -5.285 1 98.56 59 TYR B C 1
ATOM 2165 O O . TYR B 1 59 ? 10.062 -19.094 -4.648 1 98.56 59 TYR B O 1
ATOM 2173 N N . ASP B 1 60 ? 8.281 -20.328 -5.035 1 98.38 60 ASP B N 1
ATOM 2174 C CA . ASP B 1 60 ? 8.711 -21.328 -4.066 1 98.38 60 ASP B CA 1
ATOM 2175 C C . ASP B 1 60 ? 10.008 -22 -4.508 1 98.38 60 ASP B C 1
ATOM 2177 O O . ASP B 1 60 ? 10.914 -22.203 -3.695 1 98.38 60 ASP B O 1
ATOM 2181 N N . HIS B 1 61 ? 10.039 -22.344 -5.762 1 98.5 61 HIS B N 1
ATOM 2182 C CA . HIS B 1 61 ? 11.25 -22.953 -6.301 1 98.5 61 HIS B CA 1
ATOM 2183 C C . HIS B 1 61 ? 12.438 -22 -6.207 1 98.5 61 HIS B C 1
ATOM 2185 O O . HIS B 1 61 ? 13.531 -22.406 -5.793 1 98.5 61 HIS B O 1
ATOM 2191 N N . PHE B 1 62 ? 12.258 -20.734 -6.582 1 98.75 62 PHE B N 1
ATOM 2192 C CA . PHE B 1 62 ? 13.312 -19.734 -6.496 1 98.75 62 PHE B CA 1
ATOM 2193 C C . PHE B 1 62 ? 13.789 -19.578 -5.059 1 98.75 62 PHE B C 1
ATOM 2195 O O . PHE B 1 62 ? 14.977 -19.344 -4.816 1 98.75 62 PHE B O 1
ATOM 2202 N N . ALA B 1 63 ? 12.859 -19.672 -4.098 1 98.75 63 ALA B N 1
ATOM 2203 C CA . ALA B 1 63 ? 13.234 -19.594 -2.688 1 98.75 63 ALA B CA 1
ATOM 2204 C C . ALA B 1 63 ? 14.211 -20.703 -2.318 1 98.75 63 ALA B C 1
ATOM 2206 O O . ALA B 1 63 ? 15.172 -20.484 -1.575 1 98.75 63 ALA B O 1
ATOM 2207 N N . GLY B 1 64 ? 13.969 -21.875 -2.803 1 98.62 64 GLY B N 1
ATOM 2208 C CA . GLY B 1 64 ? 14.883 -22.984 -2.57 1 98.62 64 GLY B CA 1
ATOM 2209 C C . GLY B 1 64 ? 16.281 -22.734 -3.111 1 98.62 64 GLY B C 1
ATOM 2210 O O . GLY B 1 64 ? 17.266 -23 -2.43 1 98.62 64 GLY B O 1
ATOM 2211 N N . ILE B 1 65 ? 16.344 -22.203 -4.293 1 98.69 65 ILE B N 1
ATOM 2212 C CA . ILE B 1 65 ? 17.641 -21.891 -4.91 1 98.69 65 ILE B CA 1
ATOM 2213 C C . ILE B 1 65 ? 18.359 -20.828 -4.086 1 98.69 65 ILE B C 1
ATOM 2215 O O . ILE B 1 65 ? 19.562 -20.953 -3.818 1 98.69 65 ILE B O 1
ATOM 2219 N N . ALA B 1 66 ? 17.641 -19.828 -3.701 1 98.19 66 ALA B N 1
ATOM 2220 C CA . ALA B 1 66 ? 18.234 -18.766 -2.896 1 98.19 66 ALA B CA 1
ATOM 2221 C C . ALA B 1 66 ? 18.75 -19.297 -1.57 1 98.19 66 ALA B C 1
ATOM 2223 O O . ALA B 1 66 ? 19.797 -18.859 -1.082 1 98.19 66 ALA B O 1
ATOM 2224 N N . ALA B 1 67 ? 18.047 -20.219 -1.002 1 98.19 67 ALA B N 1
ATOM 2225 C CA . ALA B 1 67 ? 18.5 -20.859 0.232 1 98.19 67 ALA B CA 1
ATOM 2226 C C . ALA B 1 67 ? 19.812 -21.594 0.02 1 98.19 67 ALA B C 1
ATOM 2228 O O . ALA B 1 67 ? 20.75 -21.438 0.812 1 98.19 67 ALA B O 1
ATOM 2229 N N . ASP B 1 68 ? 19.891 -22.328 -1.021 1 98.38 68 ASP B N 1
ATOM 2230 C CA . ASP B 1 68 ? 21.094 -23.094 -1.341 1 98.38 68 ASP B CA 1
ATOM 2231 C C . ASP B 1 68 ? 22.281 -22.156 -1.565 1 98.38 68 ASP B C 1
ATOM 2233 O O . ASP B 1 68 ? 23.422 -22.516 -1.226 1 98.38 68 ASP B O 1
ATOM 2237 N N . GLU B 1 69 ? 22 -21.016 -2.096 1 97.19 69 GLU B N 1
ATOM 2238 C CA . GLU B 1 69 ? 23.062 -20.047 -2.385 1 97.19 69 GLU B CA 1
ATOM 2239 C C . GLU B 1 69 ? 23.328 -19.141 -1.188 1 97.19 69 GLU B C 1
ATOM 2241 O O . GLU B 1 69 ? 24.125 -18.203 -1.27 1 97.19 69 GLU B O 1
ATOM 2246 N N . LYS B 1 70 ? 22.641 -19.312 -0.127 1 96.56 70 LYS B N 1
ATOM 2247 C CA . LYS B 1 70 ? 22.781 -18.562 1.121 1 96.56 70 LYS B CA 1
ATOM 2248 C C . LYS B 1 70 ? 22.469 -17.078 0.912 1 96.56 70 LYS B C 1
ATOM 2250 O O . LYS B 1 70 ? 23.156 -16.219 1.452 1 96.56 70 LYS B O 1
ATOM 2255 N N . ARG B 1 71 ? 21.516 -16.828 0.033 1 96.88 71 ARG B N 1
ATOM 2256 C CA . ARG B 1 71 ? 20.938 -15.508 -0.162 1 96.88 71 ARG B CA 1
ATOM 2257 C C . ARG B 1 71 ? 19.656 -15.344 0.656 1 96.88 71 ARG B C 1
ATOM 2259 O O . ARG B 1 71 ? 18.547 -15.367 0.107 1 96.88 71 ARG B O 1
ATOM 2266 N N . HIS B 1 72 ? 19.828 -15.039 1.883 1 97 72 HIS B N 1
ATOM 2267 C CA . HIS B 1 72 ? 18.734 -15.219 2.84 1 97 72 HIS B CA 1
ATOM 2268 C C . HIS B 1 72 ? 17.656 -14.172 2.645 1 97 72 HIS B C 1
ATOM 2270 O O . HIS B 1 72 ? 16.469 -14.469 2.779 1 97 72 HIS B O 1
ATOM 2276 N N . THR B 1 73 ? 18.031 -12.914 2.365 1 97.69 73 THR B N 1
ATOM 2277 C CA . THR B 1 73 ? 17.016 -11.914 2.096 1 97.69 73 THR B CA 1
ATOM 2278 C C . THR B 1 73 ? 16.188 -12.297 0.872 1 97.69 73 THR B C 1
ATOM 2280 O O . THR B 1 73 ? 14.953 -12.227 0.9 1 97.69 73 THR B O 1
ATOM 2283 N N . ALA B 1 74 ? 16.828 -12.734 -0.171 1 98.12 74 ALA B N 1
ATOM 2284 C CA . ALA B 1 74 ? 16.125 -13.172 -1.374 1 98.12 74 ALA B CA 1
ATOM 2285 C C . ALA B 1 74 ? 15.25 -14.391 -1.09 1 98.12 74 ALA B C 1
ATOM 2287 O O . ALA B 1 74 ? 14.133 -14.492 -1.601 1 98.12 74 ALA B O 1
ATOM 2288 N N . GLU B 1 75 ? 15.781 -15.312 -0.349 1 98.5 75 GLU B N 1
ATOM 2289 C CA . GLU B 1 75 ? 15.008 -16.484 0.053 1 98.5 75 GLU B CA 1
ATOM 2290 C C . GLU B 1 75 ? 13.703 -16.078 0.73 1 98.5 75 GLU B C 1
ATOM 2292 O O . GLU B 1 75 ? 12.625 -16.547 0.338 1 98.5 75 GLU B O 1
ATOM 2297 N N . ARG B 1 76 ? 13.82 -15.234 1.742 1 98.62 76 ARG B N 1
ATOM 2298 C CA . ARG B 1 76 ? 12.641 -14.805 2.496 1 98.62 76 ARG B CA 1
ATOM 2299 C C . ARG B 1 76 ? 11.664 -14.055 1.603 1 98.62 76 ARG B C 1
ATOM 2301 O O . ARG B 1 76 ? 10.445 -14.203 1.74 1 98.62 76 ARG B O 1
ATOM 2308 N N . LEU B 1 77 ? 12.203 -13.242 0.706 1 98.69 77 LEU B N 1
ATOM 2309 C CA . LEU B 1 77 ? 11.336 -12.508 -0.219 1 98.69 77 LEU B CA 1
ATOM 2310 C C . LEU B 1 77 ? 10.555 -13.469 -1.106 1 98.69 77 LEU B C 1
ATOM 2312 O O . LEU B 1 77 ? 9.336 -13.367 -1.213 1 98.69 77 LEU B O 1
ATOM 2316 N N . PHE B 1 78 ? 11.258 -14.453 -1.705 1 98.88 78 PHE B N 1
ATOM 2317 C CA . PHE B 1 78 ? 10.594 -15.398 -2.594 1 98.88 78 PHE B CA 1
ATOM 2318 C C . PHE B 1 78 ? 9.586 -16.25 -1.83 1 98.88 78 PHE B C 1
ATOM 2320 O O . PHE B 1 78 ? 8.516 -16.578 -2.355 1 98.88 78 PHE B O 1
ATOM 2327 N N . ARG B 1 79 ? 9.883 -16.609 -0.612 1 98.88 79 ARG B N 1
ATOM 2328 C CA . ARG B 1 79 ? 8.93 -17.359 0.198 1 98.88 79 ARG B CA 1
ATOM 2329 C C . ARG B 1 79 ? 7.688 -16.531 0.493 1 98.88 79 ARG B C 1
ATOM 2331 O O . ARG B 1 79 ? 6.566 -17.031 0.41 1 98.88 79 ARG B O 1
ATOM 2338 N N . ALA B 1 80 ? 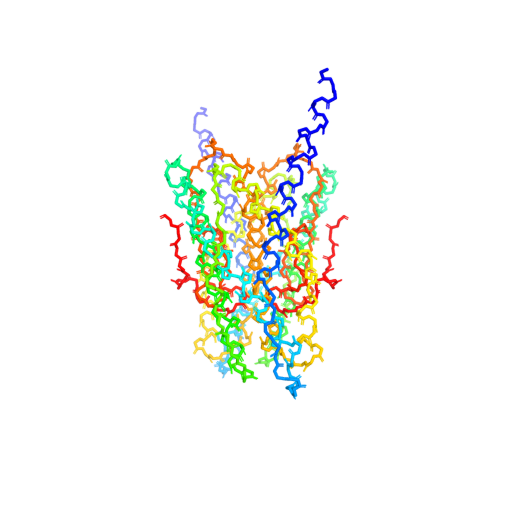7.895 -15.305 0.889 1 98.88 80 ALA B N 1
ATOM 2339 C CA . ALA B 1 80 ? 6.773 -14.406 1.164 1 98.88 80 ALA B CA 1
ATOM 2340 C C . ALA B 1 80 ? 5.922 -14.195 -0.083 1 98.88 80 ALA B C 1
ATOM 2342 O O . ALA B 1 80 ? 4.688 -14.203 -0.007 1 98.88 80 ALA B O 1
ATOM 2343 N N . MET B 1 81 ? 6.586 -14.016 -1.21 1 98.88 81 MET B N 1
ATOM 2344 C CA . MET B 1 81 ? 5.875 -13.828 -2.473 1 98.88 81 MET B CA 1
ATOM 2345 C C . MET B 1 81 ? 5.062 -15.07 -2.832 1 98.88 81 MET B C 1
ATOM 2347 O O . MET B 1 81 ? 3.914 -14.961 -3.26 1 98.88 81 MET B O 1
ATOM 2351 N N . ALA B 1 82 ? 5.68 -16.234 -2.684 1 98.81 82 ALA B N 1
ATOM 2352 C CA . ALA B 1 82 ? 4.969 -17.469 -2.973 1 98.81 82 ALA B CA 1
ATOM 2353 C C . ALA B 1 82 ? 3.707 -17.594 -2.123 1 98.81 82 ALA B C 1
ATOM 2355 O O . ALA B 1 82 ? 2.641 -17.953 -2.631 1 98.81 82 ALA B O 1
ATOM 2356 N N . PHE B 1 83 ? 3.836 -17.328 -0.887 1 98.88 83 PHE B N 1
ATOM 2357 C CA . PHE B 1 83 ? 2.705 -17.359 0.032 1 98.88 83 PHE B CA 1
ATOM 2358 C C . PHE B 1 83 ? 1.637 -16.359 -0.382 1 98.88 83 PHE B C 1
ATOM 2360 O O . PHE B 1 83 ? 0.449 -16.688 -0.422 1 98.88 83 PHE B O 1
ATOM 2367 N N . SER B 1 84 ? 2.045 -15.133 -0.622 1 98.81 84 SER B N 1
ATOM 2368 C CA . SER B 1 84 ? 1.145 -14.078 -1.084 1 98.81 84 SER B CA 1
ATOM 2369 C C . SER B 1 84 ? 0.37 -14.523 -2.32 1 98.81 84 SER B C 1
ATOM 2371 O O . SER B 1 84 ? -0.854 -14.383 -2.375 1 98.81 84 SER B O 1
ATOM 2373 N N . GLU B 1 85 ? 1.106 -15.078 -3.311 1 98.69 85 GLU B N 1
ATOM 2374 C CA . GLU B 1 85 ? 0.479 -15.508 -4.559 1 98.69 85 GLU B CA 1
ATOM 2375 C C . GLU B 1 85 ? -0.537 -16.625 -4.309 1 98.69 85 GLU B C 1
ATOM 2377 O O . GLU B 1 85 ? -1.597 -16.656 -4.938 1 98.69 85 GLU B O 1
ATOM 2382 N N . ARG B 1 86 ? -0.264 -17.5 -3.451 1 98.5 86 ARG B N 1
ATOM 2383 C CA . ARG B 1 86 ? -1.198 -18.578 -3.119 1 98.5 86 ARG B CA 1
ATOM 2384 C C . ARG B 1 86 ? -2.48 -18.016 -2.514 1 98.5 86 ARG B C 1
ATOM 2386 O O . ARG B 1 86 ? -3.578 -18.453 -2.846 1 98.5 86 ARG B O 1
ATOM 2393 N N . LEU B 1 87 ? -2.328 -17.094 -1.624 1 98.69 87 LEU B N 1
ATOM 2394 C CA . LEU B 1 87 ? -3.492 -16.469 -1.015 1 98.69 87 LEU B CA 1
ATOM 2395 C C . LEU B 1 87 ? -4.332 -15.75 -2.064 1 98.69 87 LEU B C 1
ATOM 2397 O O . LEU B 1 87 ? -5.562 -15.805 -2.027 1 98.69 87 LEU B O 1
ATOM 2401 N N . GLN B 1 88 ? -3.715 -15.047 -2.959 1 98.69 88 GLN B N 1
ATOM 2402 C CA . GLN B 1 88 ? -4.43 -14.32 -4 1 98.69 88 GLN B CA 1
ATOM 2403 C C . GLN B 1 88 ? -5.121 -15.273 -4.969 1 98.69 88 GLN B C 1
ATOM 2405 O O . GLN B 1 88 ? -6.211 -14.984 -5.461 1 98.69 88 GLN B O 1
ATOM 2410 N N . GLU B 1 89 ? -4.457 -16.406 -5.266 1 98.56 89 GLU B N 1
ATOM 2411 C CA . GLU B 1 89 ? -5.137 -17.453 -6.02 1 98.56 89 GLU B CA 1
ATOM 2412 C C . GLU B 1 89 ? -6.422 -17.891 -5.324 1 98.56 89 GLU B C 1
ATOM 2414 O O . GLU B 1 89 ? -7.477 -17.969 -5.961 1 98.56 89 GLU B O 1
ATOM 2419 N N . ASN B 1 90 ? -6.32 -18.156 -4.07 1 98.56 90 ASN B N 1
ATOM 2420 C CA . ASN B 1 90 ? -7.469 -18.594 -3.287 1 98.56 90 ASN B CA 1
ATOM 2421 C C . ASN B 1 90 ? -8.578 -17.547 -3.279 1 98.56 90 ASN B C 1
ATOM 2423 O O . ASN B 1 90 ? -9.758 -17.875 -3.381 1 98.56 90 ASN B O 1
ATOM 2427 N N . ASN B 1 91 ? -8.195 -16.297 -3.1 1 98.69 91 ASN B N 1
ATOM 2428 C CA . ASN B 1 91 ? -9.172 -15.211 -3.145 1 98.69 91 ASN B CA 1
ATOM 2429 C C . ASN B 1 91 ? -9.914 -15.188 -4.477 1 98.69 91 ASN B C 1
ATOM 2431 O O . ASN B 1 91 ? -11.141 -15.062 -4.508 1 98.69 91 ASN B O 1
ATOM 2435 N N . CYS B 1 92 ? -9.211 -15.312 -5.574 1 98.75 92 CYS B N 1
ATOM 2436 C CA . CYS B 1 92 ? -9.82 -15.312 -6.898 1 98.75 92 CYS B CA 1
ATOM 2437 C C . CYS B 1 92 ? -10.711 -16.531 -7.082 1 98.75 92 CYS B C 1
ATOM 2439 O O . CYS B 1 92 ? -11.812 -16.438 -7.621 1 98.75 92 CYS B O 1
ATOM 2441 N N . ALA B 1 93 ? -10.25 -17.703 -6.625 1 98.75 93 ALA B N 1
ATOM 2442 C CA . ALA B 1 93 ? -11.039 -18.922 -6.723 1 98.75 93 ALA B CA 1
ATOM 2443 C C . ALA B 1 93 ? -12.336 -18.797 -5.93 1 98.75 93 ALA B C 1
ATOM 2445 O O . ALA B 1 93 ? -13.398 -19.219 -6.398 1 98.75 93 ALA B O 1
ATOM 2446 N N . THR B 1 94 ? -12.258 -18.234 -4.77 1 98.5 94 THR B N 1
ATOM 2447 C CA . THR B 1 94 ? -13.438 -18.031 -3.938 1 98.5 94 THR B CA 1
ATOM 2448 C C . THR B 1 94 ? -14.43 -17.094 -4.637 1 98.5 94 THR B C 1
ATOM 2450 O O . THR B 1 94 ? -15.641 -17.344 -4.609 1 98.5 94 THR B O 1
ATOM 2453 N N . ALA B 1 95 ? -13.906 -16.047 -5.246 1 98.38 95 ALA B N 1
ATOM 2454 C CA . ALA B 1 95 ? -14.773 -15.141 -6.004 1 98.38 95 ALA B CA 1
ATOM 2455 C C . ALA B 1 95 ? -15.469 -15.875 -7.141 1 98.38 95 ALA B C 1
ATOM 2457 O O . ALA B 1 95 ? -16.656 -15.648 -7.406 1 98.38 95 ALA B O 1
ATOM 2458 N N . ILE B 1 96 ? -14.766 -16.766 -7.828 1 98.12 96 ILE B N 1
ATOM 2459 C CA . ILE B 1 96 ? -15.328 -17.562 -8.914 1 98.12 96 ILE B CA 1
ATOM 2460 C C . ILE B 1 96 ? -16.484 -18.406 -8.383 1 98.12 96 ILE B C 1
ATOM 2462 O O . ILE B 1 96 ? -17.562 -18.438 -8.977 1 98.12 96 ILE B O 1
ATOM 2466 N N . LEU B 1 97 ? -16.281 -19.031 -7.273 1 97.38 97 LEU B N 1
ATOM 2467 C CA . LEU B 1 97 ? -17.312 -19.875 -6.672 1 97.38 97 LEU B CA 1
ATOM 2468 C C . LEU B 1 97 ? -18.531 -19.031 -6.293 1 97.38 97 LEU B C 1
ATOM 2470 O O . LEU B 1 97 ? -19.672 -19.438 -6.543 1 97.38 97 LEU B O 1
ATOM 2474 N N . HIS B 1 98 ? -18.281 -17.828 -5.754 1 96.19 98 HIS B N 1
ATOM 2475 C CA . HIS B 1 98 ? -19.359 -16.938 -5.352 1 96.19 98 HIS B CA 1
ATOM 2476 C C . HIS B 1 98 ? -20.219 -16.516 -6.547 1 96.19 98 HIS B C 1
ATOM 2478 O O . HIS B 1 98 ? -21.406 -16.281 -6.406 1 96.19 98 HIS B O 1
ATOM 2484 N N . LEU B 1 99 ? -19.609 -16.531 -7.723 1 95.5 99 LEU B N 1
ATOM 2485 C CA . LEU B 1 99 ? -20.312 -16.094 -8.914 1 95.5 99 LEU B CA 1
ATOM 2486 C C . LEU B 1 99 ? -20.891 -17.266 -9.688 1 95.5 99 LEU B C 1
ATOM 2488 O O . LEU B 1 99 ? -21.406 -17.109 -10.789 1 95.5 99 LEU B O 1
ATOM 2492 N N . GLY B 1 100 ? -20.766 -18.438 -9.102 1 94.06 100 GLY B N 1
ATOM 2493 C CA . GLY B 1 100 ? -21.391 -19.625 -9.672 1 94.06 100 GLY B CA 1
ATOM 2494 C C . GLY B 1 100 ? -20.469 -20.375 -10.617 1 94.06 100 GLY B C 1
ATOM 2495 O O . GLY B 1 100 ? -20.922 -21.25 -11.352 1 94.06 100 GLY B O 1
ATOM 2496 N N . GLY B 1 101 ? -19.219 -19.938 -10.602 1 95.5 101 GLY B N 1
ATOM 2497 C CA . GLY B 1 101 ? -18.266 -20.641 -11.445 1 95.5 101 GLY B CA 1
ATOM 2498 C C . GLY B 1 101 ? -17.5 -21.719 -10.703 1 95.5 101 GLY B C 1
ATOM 2499 O O . GLY B 1 101 ? -17.844 -22.078 -9.578 1 95.5 101 GLY B O 1
ATOM 2500 N N . HIS B 1 102 ? -16.469 -22.297 -11.492 1 95 102 HIS B N 1
ATOM 2501 C CA . HIS B 1 102 ? -15.555 -23.297 -10.945 1 95 102 HIS B CA 1
ATOM 2502 C C . HIS B 1 102 ? -14.117 -23.047 -11.398 1 95 102 HIS B C 1
ATOM 2504 O O . HIS B 1 102 ? -13.898 -22.5 -12.477 1 95 102 HIS B O 1
ATOM 2510 N N . TYR B 1 103 ? -13.242 -23.375 -10.508 1 96.25 103 TYR B N 1
ATOM 2511 C CA . TYR B 1 103 ? -11.828 -23.203 -10.82 1 96.25 103 TYR B CA 1
ATOM 2512 C C . TYR B 1 103 ? -11.055 -24.484 -10.523 1 96.25 103 TYR B C 1
ATOM 2514 O O . TYR B 1 103 ? -11.234 -25.094 -9.461 1 96.25 103 TYR B O 1
ATOM 2522 N N . THR B 1 104 ? -10.18 -24.906 -11.516 1 93.94 104 THR B N 1
ATOM 2523 C CA . THR B 1 104 ? -9.203 -25.984 -11.375 1 93.94 104 THR B CA 1
ATOM 2524 C C . THR B 1 104 ? -7.797 -25.484 -11.711 1 93.94 104 THR B C 1
ATOM 2526 O O . THR B 1 104 ? -7.566 -24.953 -12.797 1 93.94 104 THR B O 1
ATOM 2529 N N . PRO B 1 105 ? -6.879 -25.656 -10.75 1 92.62 105 PRO B N 1
ATOM 2530 C CA . PRO B 1 105 ? -5.512 -25.234 -11.039 1 92.62 105 PRO B CA 1
ATOM 2531 C C . PRO B 1 105 ? -4.871 -26.031 -12.18 1 92.62 105 PRO B C 1
ATOM 2533 O O . PRO B 1 105 ? -5.203 -27.203 -12.375 1 92.62 105 PRO B O 1
ATOM 2536 N N . PRO B 1 106 ? -3.957 -25.328 -12.891 1 90 106 PRO B N 1
ATOM 2537 C CA . PRO B 1 106 ? -3.244 -26.094 -13.914 1 90 106 PRO B CA 1
ATOM 2538 C C . PRO B 1 106 ? -2.354 -27.172 -13.328 1 90 106 PRO B C 1
ATOM 2540 O O . PRO B 1 106 ? -1.764 -26.984 -12.258 1 90 106 PRO B O 1
ATOM 2543 N N . GLY B 1 107 ? -2.312 -28.328 -13.984 1 84.19 107 GLY B N 1
ATOM 2544 C CA . GLY B 1 107 ? -1.531 -29.453 -13.523 1 84.19 107 GLY B CA 1
ATOM 2545 C C . GLY B 1 107 ? -0.04 -29.281 -13.734 1 84.19 107 GLY B C 1
ATOM 2546 O O . GLY B 1 107 ? 0.738 -29.312 -12.781 1 84.19 107 GLY B O 1
ATOM 2547 N N . LYS B 1 108 ? 0.438 -29.156 -14.961 1 85.88 108 LYS B N 1
ATOM 2548 C CA . LYS B 1 108 ? 1.872 -29.109 -15.227 1 85.88 108 LYS B CA 1
ATOM 2549 C C . LYS B 1 108 ? 2.354 -27.672 -15.383 1 85.88 108 LYS B C 1
ATOM 2551 O O . LYS B 1 108 ? 1.761 -26.891 -16.125 1 85.88 108 LYS B O 1
ATOM 2556 N N . ILE B 1 109 ? 3.316 -27.328 -14.5 1 89.62 109 ILE B N 1
ATOM 2557 C CA . ILE B 1 109 ? 3.939 -26.016 -14.539 1 89.62 109 ILE B CA 1
ATOM 2558 C C . ILE B 1 109 ? 5.418 -26.141 -14.898 1 89.62 109 ILE B C 1
ATOM 2560 O O . ILE B 1 109 ? 6.129 -26.969 -14.32 1 89.62 109 ILE B O 1
ATOM 2564 N N . ILE B 1 110 ? 5.82 -25.438 -15.953 1 88.38 110 ILE B N 1
ATOM 2565 C CA . ILE B 1 110 ? 7.242 -25.375 -16.266 1 88.38 110 ILE B CA 1
ATOM 2566 C C . ILE B 1 110 ? 7.949 -24.438 -15.289 1 88.38 110 ILE B C 1
ATOM 2568 O O . ILE B 1 110 ? 7.594 -23.266 -15.164 1 88.38 110 ILE B O 1
ATOM 2572 N N . ILE B 1 111 ? 8.961 -24.922 -14.594 1 91.94 111 ILE B N 1
ATOM 2573 C CA . ILE B 1 111 ? 9.68 -24.172 -13.57 1 91.94 111 ILE B CA 1
ATOM 2574 C C . ILE B 1 111 ? 11.07 -23.797 -14.086 1 91.94 111 ILE B C 1
ATOM 2576 O O . ILE B 1 111 ? 11.727 -24.609 -14.742 1 91.94 111 ILE B O 1
ATOM 2580 N N . PHE B 1 112 ? 11.469 -22.594 -13.789 1 92.56 112 PHE B N 1
ATOM 2581 C CA . PHE B 1 112 ? 12.781 -22.109 -14.172 1 92.56 112 PHE B CA 1
ATOM 2582 C C . PHE B 1 112 ? 13.789 -22.312 -13.039 1 92.56 112 PHE B C 1
ATOM 2584 O O . PHE B 1 112 ? 13.453 -22.125 -11.867 1 92.56 112 PHE B O 1
ATOM 2591 N N . GLY B 1 113 ? 15.031 -22.672 -13.422 1 95.81 113 GLY B N 1
ATOM 2592 C CA . GLY B 1 113 ? 16.141 -22.703 -12.484 1 95.81 113 GLY B CA 1
ATOM 2593 C C . GLY B 1 113 ? 17.031 -21.484 -12.578 1 95.81 113 GLY B C 1
ATOM 2594 O O . GLY B 1 113 ? 16.547 -20.359 -12.758 1 95.81 113 GLY B O 1
ATOM 2595 N N . GLY B 1 114 ? 18.297 -21.656 -12.406 1 96.88 114 GLY B N 1
ATOM 2596 C CA . GLY B 1 114 ? 19.266 -20.578 -12.523 1 96.88 114 GLY B CA 1
ATOM 2597 C C . GLY B 1 114 ? 19.797 -20.109 -11.18 1 96.88 114 GLY B C 1
ATOM 2598 O O . GLY B 1 114 ? 19.812 -20.859 -10.211 1 96.88 114 GLY B O 1
ATOM 2599 N N . THR B 1 115 ? 20.406 -18.875 -11.273 1 97.94 115 THR B N 1
ATOM 2600 C CA . THR B 1 115 ? 20.969 -18.297 -10.062 1 97.94 115 THR B CA 1
ATOM 2601 C C . THR B 1 115 ? 20 -17.312 -9.43 1 97.94 115 THR B C 1
ATOM 2603 O O . THR B 1 115 ? 19.078 -16.812 -10.102 1 97.94 115 THR B O 1
ATOM 2606 N N . THR B 1 116 ? 20.203 -17.031 -8.188 1 97.88 116 THR B N 1
ATOM 2607 C CA . THR B 1 116 ? 19.344 -16.094 -7.496 1 97.88 116 THR B CA 1
ATOM 2608 C C . THR B 1 116 ? 19.344 -14.734 -8.195 1 97.88 116 THR B C 1
ATOM 2610 O O . THR B 1 116 ? 18.281 -14.117 -8.367 1 97.88 116 THR B O 1
ATOM 2613 N N . ASP B 1 117 ? 20.547 -14.344 -8.617 1 97.25 117 ASP B N 1
ATOM 2614 C CA . ASP B 1 117 ? 20.609 -13.062 -9.32 1 97.25 117 ASP B CA 1
ATOM 2615 C C . ASP B 1 117 ? 19.812 -13.102 -10.617 1 97.25 117 ASP B C 1
ATOM 2617 O O . ASP B 1 117 ? 19.062 -12.164 -10.914 1 97.25 117 ASP B O 1
ATOM 2621 N N . GLY B 1 118 ? 19.984 -14.133 -11.359 1 97.69 118 GLY B N 1
ATOM 2622 C CA . GLY B 1 118 ? 19.203 -14.297 -12.57 1 97.69 118 GLY B CA 1
ATOM 2623 C C . GLY B 1 118 ? 17.703 -14.406 -12.312 1 97.69 118 GLY B C 1
ATOM 2624 O O . GLY B 1 118 ? 16.906 -13.867 -13.07 1 97.69 118 GLY B O 1
ATOM 2625 N N . ASN B 1 119 ? 17.297 -15.078 -11.258 1 98.25 119 ASN B N 1
ATOM 2626 C CA . ASN B 1 119 ? 15.898 -15.273 -10.906 1 98.25 119 ASN B CA 1
ATOM 2627 C C . ASN B 1 119 ? 15.25 -13.969 -10.453 1 98.25 119 ASN B C 1
ATOM 2629 O O . ASN B 1 119 ? 14.07 -13.734 -10.727 1 98.25 119 ASN B O 1
ATOM 2633 N N . LEU B 1 120 ? 15.992 -13.125 -9.703 1 98.19 120 LEU B N 1
ATOM 2634 C CA . LEU B 1 120 ? 15.5 -11.797 -9.359 1 98.19 120 LEU B CA 1
ATOM 2635 C C . LEU B 1 120 ? 15.234 -10.977 -10.609 1 98.19 120 LEU B C 1
ATOM 2637 O O . LEU B 1 120 ? 14.172 -10.367 -10.742 1 98.19 120 LEU B O 1
ATOM 2641 N N . GLU B 1 121 ? 16.141 -11.008 -11.531 1 97.44 121 GLU B N 1
ATOM 2642 C CA . GLU B 1 121 ? 16 -10.25 -12.773 1 97.44 121 GLU B CA 1
ATOM 2643 C C . GLU B 1 121 ? 14.812 -10.742 -13.594 1 97.44 121 GLU B C 1
ATOM 2645 O O . GLU B 1 121 ? 13.992 -9.938 -14.047 1 97.44 121 GLU B O 1
ATOM 2650 N N . ARG B 1 122 ? 14.711 -12 -13.727 1 96.94 122 ARG B N 1
ATOM 2651 C CA . ARG B 1 122 ? 13.625 -12.586 -14.5 1 96.94 122 ARG B CA 1
ATOM 2652 C C . ARG B 1 122 ? 12.273 -12.297 -13.859 1 96.94 122 ARG B C 1
ATOM 2654 O O . ARG B 1 122 ? 11.281 -12.062 -14.562 1 96.94 122 ARG B O 1
ATOM 2661 N N . SER B 1 123 ? 12.234 -12.375 -12.539 1 98.06 123 SER B N 1
ATOM 2662 C CA . SER B 1 123 ? 10.984 -12.141 -11.828 1 98.06 123 SER B CA 1
ATOM 2663 C C . SER B 1 123 ? 10.516 -10.703 -11.992 1 98.06 123 SER B C 1
ATOM 2665 O O . SER B 1 123 ? 9.328 -10.445 -12.195 1 98.06 123 SER B O 1
ATOM 2667 N N . VAL B 1 124 ? 11.422 -9.734 -11.891 1 98 124 VAL B N 1
ATOM 2668 C CA . VAL B 1 124 ? 11.062 -8.336 -12.109 1 98 124 VAL B CA 1
ATOM 2669 C C . VAL B 1 124 ? 10.469 -8.172 -13.508 1 98 124 VAL B C 1
ATOM 2671 O O . VAL B 1 124 ? 9.406 -7.562 -13.672 1 98 124 VAL B O 1
ATOM 2674 N N . ALA B 1 125 ? 11.133 -8.688 -14.523 1 96.81 125 ALA B N 1
ATOM 2675 C CA . ALA B 1 125 ? 10.68 -8.57 -15.906 1 96.81 125 ALA B CA 1
ATOM 2676 C C . ALA B 1 125 ? 9.297 -9.188 -16.078 1 96.81 125 ALA B C 1
ATOM 2678 O O . ALA B 1 125 ? 8.414 -8.586 -16.703 1 96.81 125 ALA B O 1
ATOM 2679 N N . TYR B 1 126 ? 9.148 -10.352 -15.531 1 96.31 126 TYR B N 1
ATOM 2680 C CA . TYR B 1 126 ? 7.875 -11.055 -15.656 1 96.31 126 TYR B CA 1
ATOM 2681 C C . TYR B 1 126 ? 6.75 -10.258 -15.008 1 96.31 126 TYR B C 1
ATOM 2683 O O . TYR B 1 126 ? 5.695 -10.047 -15.609 1 96.31 126 TYR B O 1
ATOM 2691 N N . GLU B 1 127 ? 6.957 -9.812 -13.734 1 97.44 127 GLU B N 1
ATOM 2692 C CA . GLU B 1 127 ? 5.934 -9.062 -13.016 1 97.44 127 GLU B CA 1
ATOM 2693 C C . GLU B 1 127 ? 5.562 -7.781 -13.766 1 97.44 127 GLU B C 1
ATOM 2695 O O . GLU B 1 127 ? 4.383 -7.438 -13.867 1 97.44 127 GLU B O 1
ATOM 2700 N N . ARG B 1 128 ? 6.523 -7.059 -14.242 1 96.06 128 ARG B N 1
ATOM 2701 C CA . ARG B 1 128 ? 6.266 -5.809 -14.953 1 96.06 128 ARG B CA 1
ATOM 2702 C C . ARG B 1 128 ? 5.461 -6.059 -16.219 1 96.06 128 ARG B C 1
ATOM 2704 O O . ARG B 1 128 ? 4.496 -5.34 -16.5 1 96.06 128 ARG B O 1
ATOM 2711 N N . GLN B 1 129 ? 5.828 -7.059 -16.969 1 94.25 129 GLN B N 1
ATOM 2712 C CA . GLN B 1 129 ? 5.129 -7.371 -18.203 1 94.25 129 GLN B CA 1
ATOM 2713 C C . GLN B 1 129 ? 3.689 -7.801 -17.938 1 94.25 129 GLN B C 1
ATOM 2715 O O . GLN B 1 129 ? 2.76 -7.332 -18.594 1 94.25 129 GLN B O 1
ATOM 2720 N N . ALA B 1 130 ? 3.551 -8.656 -16.984 1 93.12 130 ALA B N 1
ATOM 2721 C CA . ALA B 1 130 ? 2.221 -9.148 -16.641 1 93.12 130 ALA B CA 1
ATOM 2722 C C . ALA B 1 130 ? 1.322 -8.016 -16.156 1 93.12 130 ALA B C 1
ATOM 2724 O O . ALA B 1 130 ? 0.151 -7.938 -16.531 1 93.12 130 ALA B O 1
ATOM 2725 N N . HIS B 1 131 ? 1.866 -7.16 -15.297 1 94.25 131 HIS B N 1
ATOM 2726 C CA . HIS B 1 131 ? 1.108 -6.035 -14.766 1 94.25 131 HIS B CA 1
ATOM 2727 C C . HIS B 1 131 ? 0.739 -5.047 -15.867 1 94.25 131 HIS B C 1
ATOM 2729 O O . HIS B 1 131 ? -0.417 -4.629 -15.969 1 94.25 131 HIS B O 1
ATOM 2735 N N . ALA B 1 132 ? 1.654 -4.73 -16.703 1 92.31 132 ALA B N 1
ATOM 2736 C CA . ALA B 1 132 ? 1.428 -3.781 -17.797 1 92.31 132 ALA B CA 1
ATOM 2737 C C . ALA B 1 132 ? 0.438 -4.34 -18.812 1 92.31 132 ALA B C 1
ATOM 2739 O O . ALA B 1 132 ? -0.391 -3.604 -19.344 1 92.31 132 ALA B O 1
ATOM 2740 N N . GLY B 1 133 ? 0.501 -5.582 -19.078 1 91.5 133 GLY B N 1
ATOM 2741 C CA . GLY B 1 133 ? -0.362 -6.211 -20.062 1 91.5 133 GLY B CA 1
ATOM 2742 C C . GLY B 1 133 ? -1.832 -6.148 -19.703 1 91.5 133 GLY B C 1
ATOM 2743 O O . GLY B 1 133 ? -2.689 -6.008 -20.578 1 91.5 133 GLY B O 1
ATOM 2744 N N . ARG B 1 134 ? -2.15 -6.227 -18.453 1 91.38 134 ARG B N 1
ATOM 2745 C CA . ARG B 1 134 ? -3.537 -6.172 -18 1 91.38 134 ARG B CA 1
ATOM 2746 C C . ARG B 1 134 ? -4.051 -4.738 -17.984 1 91.38 134 ARG B C 1
ATOM 2748 O O . ARG B 1 134 ? -5.211 -4.48 -18.312 1 91.38 134 ARG B O 1
ATOM 2755 N N . SER B 1 135 ? -3.227 -3.805 -17.531 1 93.31 135 SER B N 1
ATOM 2756 C CA . SER B 1 135 ? -3.508 -2.373 -17.516 1 93.31 135 SER B CA 1
ATOM 2757 C C . SER B 1 135 ? -4.777 -2.062 -16.734 1 93.31 135 SER B C 1
ATOM 2759 O O . SER B 1 135 ? -5.512 -1.133 -17.078 1 93.31 135 SER B O 1
ATOM 2761 N N . GLY B 1 136 ? -5.156 -2.986 -15.875 1 96.38 136 GLY B N 1
ATOM 2762 C CA . GLY B 1 136 ? -6.324 -2.781 -15.039 1 96.38 136 GLY B CA 1
ATOM 2763 C C . GLY B 1 136 ? -7.633 -3.045 -15.758 1 96.38 136 GLY B C 1
ATOM 2764 O O . GLY B 1 136 ? -8.711 -2.77 -15.227 1 96.38 136 GLY B O 1
ATOM 2765 N N . ALA B 1 137 ? -7.605 -3.576 -16.953 1 97.44 137 ALA B N 1
ATOM 2766 C CA . ALA B 1 137 ? -8.805 -3.803 -17.75 1 97.44 137 ALA B CA 1
ATOM 2767 C C . ALA B 1 137 ? -9.75 -4.785 -17.062 1 97.44 137 ALA B C 1
ATOM 2769 O O . ALA B 1 137 ? -10.969 -4.656 -17.156 1 97.44 137 ALA B O 1
ATOM 2770 N N . ASP B 1 138 ? -9.195 -5.777 -16.422 1 97.75 138 ASP B N 1
ATOM 2771 C CA . ASP B 1 138 ? -10.008 -6.758 -15.703 1 97.75 138 ASP B CA 1
ATOM 2772 C C . ASP B 1 138 ? -10.797 -6.098 -14.578 1 97.75 138 ASP B C 1
ATOM 2774 O O . ASP B 1 138 ? -12 -6.348 -14.43 1 97.75 138 ASP B O 1
ATOM 2778 N N . ILE B 1 139 ? -10.172 -5.223 -13.836 1 98.06 139 ILE B N 1
ATOM 2779 C CA . ILE B 1 139 ? -10.82 -4.496 -12.75 1 98.06 139 ILE B CA 1
ATOM 2780 C C . ILE B 1 139 ? -11.898 -3.574 -13.32 1 98.06 139 ILE B C 1
ATOM 2782 O O . ILE B 1 139 ? -13.023 -3.533 -12.812 1 98.06 139 ILE B O 1
ATOM 2786 N N . ARG B 1 140 ? -11.578 -2.889 -14.391 1 97.31 140 ARG B N 1
ATOM 2787 C CA . ARG B 1 140 ? -12.523 -1.981 -15.031 1 97.31 140 ARG B CA 1
ATOM 2788 C C . ARG B 1 140 ? -13.781 -2.725 -15.477 1 97.31 140 ARG B C 1
ATOM 2790 O O . ARG B 1 140 ? -14.898 -2.252 -15.258 1 97.31 140 ARG B O 1
ATOM 2797 N N . ARG B 1 141 ? -13.578 -3.898 -16.078 1 97 141 ARG B N 1
ATOM 2798 C CA . ARG B 1 141 ? -14.719 -4.676 -16.547 1 97 141 ARG B CA 1
ATOM 2799 C C . ARG B 1 141 ? -15.609 -5.094 -15.391 1 97 141 ARG B C 1
ATOM 2801 O O . ARG B 1 141 ? -16.844 -5.027 -15.492 1 97 141 ARG B O 1
ATOM 2808 N N . ALA B 1 142 ? -14.977 -5.512 -14.305 1 97.25 142 ALA B N 1
ATOM 2809 C CA . ALA B 1 142 ? -15.758 -5.898 -13.125 1 97.25 142 ALA B CA 1
ATOM 2810 C C . ALA B 1 142 ? -16.547 -4.707 -12.578 1 97.25 142 ALA B C 1
ATOM 2812 O O . ALA B 1 142 ? -17.719 -4.84 -12.227 1 97.25 142 ALA B O 1
ATOM 2813 N N . MET B 1 143 ? -15.891 -3.545 -12.57 1 95.62 143 MET B N 1
ATOM 2814 C CA . MET B 1 143 ? -16.531 -2.332 -12.07 1 95.62 143 MET B CA 1
ATOM 2815 C C . MET B 1 143 ? -17.688 -1.918 -12.977 1 95.62 143 MET B C 1
ATOM 2817 O O . MET B 1 143 ? -18.75 -1.541 -12.492 1 95.62 143 MET B O 1
ATOM 2821 N N . GLU B 1 144 ? -17.516 -2.008 -14.266 1 95.38 144 GLU B N 1
ATOM 2822 C CA . GLU B 1 144 ? -18.531 -1.623 -15.234 1 95.38 144 GLU B CA 1
ATOM 2823 C C . GLU B 1 144 ? -19.75 -2.525 -15.141 1 95.38 144 GLU B C 1
ATOM 2825 O O . GLU B 1 144 ? -20.875 -2.084 -15.391 1 95.38 144 GLU B O 1
ATOM 2830 N N . ARG B 1 145 ? -19.547 -3.732 -14.703 1 94.94 145 ARG B N 1
ATOM 2831 C CA . ARG B 1 145 ? -20.641 -4.688 -14.562 1 94.94 145 ARG B CA 1
ATOM 2832 C C . ARG B 1 145 ? -21.266 -4.609 -13.172 1 94.94 145 ARG B C 1
ATOM 2834 O O . ARG B 1 145 ? -22.188 -5.371 -12.852 1 94.94 145 ARG B O 1
ATOM 2841 N N . GLY B 1 146 ? -20.656 -3.809 -12.336 1 94.25 146 GLY B N 1
ATOM 2842 C CA . GLY B 1 146 ? -21.219 -3.572 -11.016 1 94.25 146 GLY B CA 1
ATOM 2843 C C . GLY B 1 146 ? -20.812 -4.625 -10 1 94.25 146 GLY B C 1
ATOM 2844 O O . GLY B 1 146 ? -21.438 -4.75 -8.945 1 94.25 146 GLY B O 1
ATOM 2845 N N . ASN B 1 147 ? -19.891 -5.438 -10.336 1 95.81 147 ASN B N 1
ATOM 2846 C CA . ASN B 1 147 ? -19.406 -6.438 -9.391 1 95.81 147 ASN B CA 1
ATOM 2847 C C . ASN B 1 147 ? -18.219 -5.91 -8.578 1 95.81 147 ASN B C 1
ATOM 2849 O O . ASN B 1 147 ? -17.078 -6.246 -8.852 1 95.81 147 ASN B O 1
ATOM 2853 N N . ARG B 1 148 ? -18.516 -5.227 -7.535 1 95.25 148 ARG B N 1
ATOM 2854 C CA . ARG B 1 148 ? -17.484 -4.57 -6.73 1 95.25 148 ARG B CA 1
ATOM 2855 C C . ARG B 1 148 ? -16.672 -5.59 -5.945 1 95.25 148 ARG B C 1
ATOM 2857 O O . ARG B 1 148 ? -15.492 -5.363 -5.66 1 95.25 148 ARG B O 1
ATOM 2864 N N . TYR B 1 149 ? -17.328 -6.695 -5.656 1 96.94 149 TYR B N 1
ATOM 2865 C CA . TYR B 1 149 ? -16.594 -7.742 -4.945 1 96.94 149 TYR B CA 1
ATOM 2866 C C . TYR B 1 149 ? -15.445 -8.273 -5.789 1 96.94 149 TYR B C 1
ATOM 2868 O O . TYR B 1 149 ? -14.297 -8.289 -5.348 1 96.94 149 TYR B O 1
ATOM 2876 N N . ALA B 1 150 ? -15.727 -8.672 -7.016 1 98.12 150 ALA B N 1
ATOM 2877 C CA . ALA B 1 150 ? -14.695 -9.164 -7.926 1 98.12 150 ALA B CA 1
ATOM 2878 C C . ALA B 1 150 ? -13.648 -8.086 -8.203 1 98.12 150 ALA B C 1
ATOM 2880 O O . ALA B 1 150 ? -12.453 -8.375 -8.273 1 98.12 150 ALA B O 1
ATOM 2881 N N . ALA B 1 151 ? -14.125 -6.812 -8.359 1 98.19 151 ALA B N 1
ATOM 2882 C CA . ALA B 1 151 ? -13.195 -5.707 -8.594 1 98.19 151 ALA B CA 1
ATOM 2883 C C . ALA B 1 151 ? -12.188 -5.586 -7.449 1 98.19 151 ALA B C 1
ATOM 2885 O O . ALA B 1 151 ? -11 -5.379 -7.684 1 98.19 151 ALA B O 1
ATOM 2886 N N . ARG B 1 152 ? -12.633 -5.77 -6.277 1 97.88 152 ARG B N 1
ATOM 2887 C CA . ARG B 1 152 ? -11.766 -5.672 -5.109 1 97.88 152 ARG B CA 1
ATOM 2888 C C . ARG B 1 152 ? -10.742 -6.801 -5.09 1 97.88 152 ARG B C 1
ATOM 2890 O O . ARG B 1 152 ? -9.555 -6.57 -4.836 1 97.88 152 ARG B O 1
ATOM 2897 N N . ILE B 1 153 ? -11.195 -7.977 -5.316 1 98.5 153 ILE B N 1
ATOM 2898 C CA . ILE B 1 153 ? -10.305 -9.133 -5.32 1 98.5 153 ILE B CA 1
ATOM 2899 C C . ILE B 1 153 ? -9.227 -8.961 -6.387 1 98.5 153 ILE B C 1
ATOM 2901 O O . ILE B 1 153 ? -8.047 -9.172 -6.121 1 98.5 153 ILE B O 1
ATOM 2905 N N . LEU B 1 154 ? -9.648 -8.516 -7.555 1 98.62 154 LEU B N 1
ATOM 2906 C CA . LEU B 1 154 ? -8.719 -8.312 -8.656 1 98.62 154 LEU B CA 1
ATOM 2907 C C . LEU B 1 154 ? -7.77 -7.152 -8.352 1 98.62 154 LEU B C 1
ATOM 2909 O O . LEU B 1 154 ? -6.605 -7.172 -8.758 1 98.62 154 LEU B O 1
ATOM 2913 N N . THR B 1 155 ? -8.242 -6.172 -7.656 1 98.25 155 THR B N 1
ATOM 2914 C CA . THR B 1 155 ? -7.398 -5.051 -7.254 1 98.25 155 THR B CA 1
ATOM 2915 C C . THR B 1 155 ? -6.336 -5.504 -6.258 1 98.25 155 THR B C 1
ATOM 2917 O O . THR B 1 155 ? -5.18 -5.078 -6.34 1 98.25 155 THR B O 1
ATOM 2920 N N . TRP B 1 156 ? -6.707 -6.312 -5.309 1 98.12 156 TRP B N 1
ATOM 2921 C CA . TRP B 1 156 ? -5.73 -6.863 -4.375 1 98.12 156 TRP B CA 1
ATOM 2922 C C . TRP B 1 156 ? -4.648 -7.645 -5.117 1 98.12 156 TRP B C 1
ATOM 2924 O O . TRP B 1 156 ? -3.463 -7.527 -4.801 1 98.12 156 TRP B O 1
ATOM 2934 N N . ALA B 1 157 ? -5.066 -8.422 -6.059 1 98.31 157 ALA B N 1
ATOM 2935 C CA . ALA B 1 157 ? -4.117 -9.195 -6.848 1 98.31 157 ALA B CA 1
ATOM 2936 C C . ALA B 1 157 ? -3.154 -8.281 -7.602 1 98.31 157 ALA B C 1
ATOM 2938 O O . ALA B 1 157 ? -1.942 -8.508 -7.605 1 98.31 157 ALA B O 1
ATOM 2939 N N . SER B 1 158 ? -3.709 -7.242 -8.242 1 97.81 158 SER B N 1
ATOM 2940 C CA . SER B 1 158 ? -2.891 -6.281 -8.969 1 97.81 158 SER B CA 1
ATOM 2941 C C . SER B 1 158 ? -1.908 -5.574 -8.039 1 97.81 158 SER B C 1
ATOM 2943 O O . SER B 1 158 ? -0.739 -5.395 -8.391 1 97.81 158 SER B O 1
ATOM 2945 N N . ALA B 1 159 ? -2.369 -5.203 -6.91 1 96.81 159 ALA B N 1
ATOM 2946 C CA . ALA B 1 159 ? -1.516 -4.547 -5.926 1 96.81 159 ALA B CA 1
ATOM 2947 C C . ALA B 1 159 ? -0.368 -5.457 -5.496 1 96.81 159 ALA B C 1
ATOM 2949 O O . ALA B 1 159 ? 0.752 -4.992 -5.273 1 96.81 159 ALA B O 1
ATOM 2950 N N . GLY B 1 160 ? -0.692 -6.699 -5.32 1 96.88 160 GLY B N 1
ATOM 2951 C CA . GLY B 1 160 ? 0.357 -7.664 -5.031 1 96.88 160 GLY B CA 1
ATOM 2952 C C . GLY B 1 160 ? 1.452 -7.688 -6.082 1 96.88 160 GLY B C 1
ATOM 2953 O O . GLY B 1 160 ? 2.639 -7.723 -5.746 1 96.88 160 GLY B O 1
ATOM 2954 N N . ASP B 1 161 ? 1.044 -7.68 -7.316 1 97.69 161 ASP B N 1
ATOM 2955 C CA . ASP B 1 161 ? 2.014 -7.664 -8.406 1 97.69 161 ASP B CA 1
ATOM 2956 C C . ASP B 1 161 ? 2.902 -6.426 -8.336 1 97.69 161 ASP B C 1
ATOM 2958 O O . ASP B 1 161 ? 4.117 -6.516 -8.516 1 97.69 161 ASP B O 1
ATOM 2962 N N . MET B 1 162 ? 2.318 -5.34 -8.117 1 96.62 162 MET B N 1
ATOM 2963 C CA . MET B 1 162 ? 3.066 -4.086 -8.039 1 96.62 162 MET B CA 1
ATOM 2964 C C . MET B 1 162 ? 4.039 -4.102 -6.867 1 96.62 162 MET B C 1
ATOM 2966 O O . MET B 1 162 ? 5.18 -3.658 -6.996 1 96.62 162 MET B O 1
ATOM 2970 N N . ARG B 1 163 ? 3.633 -4.605 -5.762 1 96 163 ARG B N 1
ATOM 2971 C CA . ARG B 1 163 ? 4.516 -4.715 -4.605 1 96 163 ARG B CA 1
ATOM 2972 C C . ARG B 1 163 ? 5.672 -5.672 -4.887 1 96 163 ARG B C 1
ATOM 2974 O O . ARG B 1 163 ? 6.809 -5.41 -4.492 1 96 163 ARG B O 1
ATOM 2981 N N . ASN B 1 164 ? 5.336 -6.777 -5.555 1 97.88 164 ASN B N 1
ATOM 2982 C CA . ASN B 1 164 ? 6.402 -7.68 -5.973 1 97.88 164 ASN B CA 1
ATOM 2983 C C . ASN B 1 164 ? 7.465 -6.957 -6.793 1 97.88 164 ASN B C 1
ATOM 2985 O O . ASN B 1 164 ? 8.664 -7.113 -6.543 1 97.88 164 ASN B O 1
ATOM 2989 N N . ILE B 1 165 ? 6.992 -6.168 -7.738 1 97.75 165 ILE B N 1
ATOM 2990 C CA . ILE B 1 165 ? 7.914 -5.434 -8.594 1 97.75 165 ILE B CA 1
ATOM 2991 C C . ILE B 1 165 ? 8.844 -4.57 -7.742 1 97.75 165 ILE B C 1
ATOM 2993 O O . ILE B 1 165 ? 10.062 -4.648 -7.867 1 97.75 165 ILE B O 1
ATOM 2997 N N . ALA B 1 166 ? 8.305 -3.807 -6.871 1 96.06 166 ALA B N 1
ATOM 2998 C CA . ALA B 1 166 ? 9.086 -2.877 -6.055 1 96.06 166 ALA B CA 1
ATOM 2999 C C . ALA B 1 166 ? 10.078 -3.623 -5.168 1 96.06 166 ALA B C 1
ATOM 3001 O O . ALA B 1 166 ? 11.242 -3.227 -5.059 1 96.06 166 ALA B O 1
ATOM 3002 N N . LEU B 1 167 ? 9.648 -4.699 -4.539 1 97.38 167 LEU B N 1
ATOM 3003 C CA . LEU B 1 167 ? 10.484 -5.434 -3.596 1 97.38 167 LEU B CA 1
ATOM 3004 C C . LEU B 1 167 ? 11.594 -6.191 -4.324 1 97.38 167 LEU B C 1
ATOM 3006 O O . LEU B 1 167 ? 12.727 -6.258 -3.844 1 97.38 167 LEU B O 1
ATOM 3010 N N . LEU B 1 168 ? 11.219 -6.773 -5.465 1 98.25 168 LEU B N 1
ATOM 3011 C CA . LEU B 1 168 ? 12.211 -7.473 -6.266 1 98.25 168 LEU B CA 1
ATOM 3012 C C . LEU B 1 168 ? 13.281 -6.508 -6.766 1 98.25 168 LEU B C 1
ATOM 3014 O O . LEU B 1 168 ? 14.477 -6.824 -6.746 1 98.25 168 LEU B O 1
ATOM 3018 N N . GLU B 1 169 ? 12.852 -5.367 -7.219 1 96.62 169 GLU B N 1
ATOM 3019 C CA . GLU B 1 169 ? 13.797 -4.367 -7.699 1 96.62 169 GLU B CA 1
ATOM 3020 C C . GLU B 1 169 ? 14.734 -3.914 -6.586 1 96.62 169 GLU B C 1
ATOM 3022 O O . GLU B 1 169 ? 15.945 -3.779 -6.801 1 96.62 169 GLU B O 1
ATOM 3027 N N . ARG B 1 170 ? 14.188 -3.717 -5.453 1 93.88 170 ARG B N 1
ATOM 3028 C CA . ARG B 1 170 ? 15.016 -3.328 -4.312 1 93.88 170 ARG B CA 1
ATOM 3029 C C . ARG B 1 170 ? 16.016 -4.422 -3.967 1 93.88 170 ARG B C 1
ATOM 3031 O O . ARG B 1 170 ? 17.203 -4.141 -3.764 1 93.88 170 ARG B O 1
ATOM 3038 N N . CYS B 1 171 ? 15.547 -5.609 -3.914 1 96.06 171 CYS B N 1
ATOM 3039 C CA . CYS B 1 171 ? 16.422 -6.734 -3.592 1 96.06 171 CYS B CA 1
ATOM 3040 C C . CYS B 1 171 ? 17.531 -6.875 -4.617 1 96.06 171 CYS B C 1
ATOM 3042 O O . CYS B 1 171 ? 18.688 -7.094 -4.254 1 96.06 171 CYS B O 1
ATOM 3044 N N . ARG B 1 172 ? 17.156 -6.711 -5.863 1 95.69 172 ARG B N 1
ATOM 3045 C CA . ARG B 1 172 ? 18.125 -6.797 -6.949 1 95.69 172 ARG B CA 1
ATOM 3046 C C . ARG B 1 172 ? 19.172 -5.688 -6.84 1 95.69 172 ARG B C 1
ATOM 3048 O O . ARG B 1 172 ? 20.359 -5.93 -7.039 1 95.69 172 ARG B O 1
ATOM 3055 N N . GLN B 1 173 ? 18.766 -4.5 -6.52 1 91.19 173 GLN B N 1
ATOM 3056 C CA . GLN B 1 173 ? 19.656 -3.344 -6.43 1 91.19 173 GLN B CA 1
ATOM 3057 C C . GLN B 1 173 ? 20.609 -3.473 -5.246 1 91.19 173 GLN B C 1
ATOM 3059 O O . GLN B 1 173 ? 21.766 -3.074 -5.332 1 91.19 173 GLN B O 1
ATOM 3064 N N . GLU B 1 174 ? 20.109 -3.963 -4.137 1 88.5 174 GLU B N 1
ATOM 3065 C CA . GLU B 1 174 ? 20.953 -4.129 -2.947 1 88.5 174 GLU B CA 1
ATOM 3066 C C . GLU B 1 174 ? 22.047 -5.16 -3.188 1 88.5 174 GLU B C 1
ATOM 3068 O O . GLU B 1 174 ? 23.188 -4.984 -2.727 1 88.5 174 GLU B O 1
ATOM 3073 N N . GLY B 1 175 ? 21.734 -6.086 -3.949 1 85.56 175 GLY B N 1
ATOM 3074 C CA . GLY B 1 175 ? 22.75 -7.043 -4.367 1 85.56 175 GLY B CA 1
ATOM 3075 C C . GLY B 1 175 ? 23.156 -7.992 -3.258 1 85.56 175 GLY B C 1
ATOM 3076 O O . GLY B 1 175 ? 22.531 -8.023 -2.195 1 85.56 175 GLY B O 1
ATOM 3077 N N . ARG B 1 176 ? 24.25 -8.648 -3.537 1 82.25 176 ARG B N 1
ATOM 3078 C CA . ARG B 1 176 ? 24.703 -9.75 -2.697 1 82.25 176 ARG B CA 1
ATOM 3079 C C . ARG B 1 176 ? 25.438 -9.234 -1.462 1 82.25 176 ARG B C 1
ATOM 3081 O O . ARG B 1 176 ? 25.5 -9.922 -0.439 1 82.25 176 ARG B O 1
ATOM 3088 N N . ASN B 1 177 ? 25.891 -8.039 -1.549 1 84.19 177 ASN B N 1
ATOM 3089 C CA . ASN B 1 177 ? 26.719 -7.547 -0.461 1 84.19 177 ASN B CA 1
ATOM 3090 C C . ASN B 1 177 ? 25.906 -6.754 0.556 1 84.19 177 ASN B C 1
ATOM 3092 O O . ASN B 1 177 ? 26.438 -6.324 1.583 1 84.19 177 ASN B O 1
ATOM 3096 N N . ALA B 1 178 ? 24.609 -6.617 0.298 1 85.5 178 ALA B N 1
ATOM 3097 C CA . ALA B 1 178 ? 23.766 -5.922 1.264 1 85.5 178 ALA B CA 1
ATOM 3098 C C . ALA B 1 178 ? 23.516 -6.785 2.5 1 85.5 178 ALA B C 1
ATOM 3100 O O . ALA B 1 178 ? 23.594 -8.016 2.43 1 85.5 178 ALA B O 1
ATOM 3101 N N . PRO B 1 179 ? 23.297 -6.051 3.613 1 86.31 179 PRO B N 1
ATOM 3102 C CA . PRO B 1 179 ? 22.953 -6.836 4.801 1 86.31 179 PRO B CA 1
ATOM 3103 C C . PRO B 1 179 ? 21.781 -7.785 4.555 1 86.31 179 PRO B C 1
ATOM 3105 O O . PRO B 1 179 ? 20.797 -7.406 3.906 1 86.31 179 PRO B O 1
ATOM 3108 N N . ASP B 1 180 ? 21.906 -8.992 4.938 1 88.25 180 ASP B N 1
ATOM 3109 C CA . ASP B 1 180 ? 20.922 -10.055 4.738 1 88.25 180 ASP B CA 1
ATOM 3110 C C . ASP B 1 180 ? 19.875 -10.039 5.844 1 88.25 180 ASP B C 1
ATOM 3112 O O . ASP B 1 180 ? 19.594 -11.078 6.449 1 88.25 180 ASP B O 1
ATOM 3116 N N . THR B 1 181 ? 19.219 -8.875 6.004 1 92 181 THR B N 1
ATOM 3117 C CA . THR B 1 181 ? 18.359 -8.695 7.164 1 92 181 THR B CA 1
ATOM 3118 C C . THR B 1 181 ? 16.922 -8.406 6.727 1 92 181 THR B C 1
ATOM 3120 O O . THR B 1 181 ? 16.047 -8.164 7.566 1 92 181 THR B O 1
ATOM 3123 N N . GLY B 1 182 ? 16.719 -8.508 5.441 1 94.81 182 GLY B N 1
ATOM 3124 C CA . GLY B 1 182 ? 15.367 -8.234 4.957 1 94.81 182 GLY B CA 1
ATOM 3125 C C . GLY B 1 182 ? 14.328 -9.195 5.504 1 94.81 182 GLY B C 1
ATOM 3126 O O . GLY B 1 182 ? 14.555 -10.406 5.539 1 94.81 182 GLY B O 1
ATOM 3127 N N . ARG B 1 183 ? 13.219 -8.672 6.055 1 97.56 183 ARG B N 1
ATOM 3128 C CA . ARG B 1 183 ? 12.07 -9.414 6.566 1 97.56 183 ARG B CA 1
ATOM 3129 C C . ARG B 1 183 ? 10.766 -8.898 5.961 1 97.56 183 ARG B C 1
ATOM 3131 O O . ARG B 1 183 ? 10.664 -7.723 5.605 1 97.56 183 ARG B O 1
ATOM 3138 N N . PHE B 1 184 ? 9.812 -9.836 5.875 1 98.5 184 PHE B N 1
ATOM 3139 C CA . PHE B 1 184 ? 8.594 -9.492 5.148 1 98.5 184 PHE B CA 1
ATOM 3140 C C . PHE B 1 184 ? 7.359 -9.984 5.898 1 98.5 184 PHE B C 1
ATOM 3142 O O . PHE B 1 184 ? 7.445 -10.906 6.711 1 98.5 184 PHE B O 1
ATOM 3149 N N . ALA B 1 185 ? 6.27 -9.32 5.66 1 98.56 185 ALA B N 1
ATOM 3150 C CA . ALA B 1 185 ? 4.977 -9.656 6.25 1 98.56 185 ALA B CA 1
ATOM 3151 C C . ALA B 1 185 ? 3.885 -9.703 5.184 1 98.56 185 ALA B C 1
ATOM 3153 O O . ALA B 1 185 ? 3.85 -8.867 4.281 1 98.56 185 ALA B O 1
ATOM 3154 N N . VAL B 1 186 ? 3.057 -10.727 5.297 1 98.81 186 VAL B N 1
ATOM 3155 C CA . VAL B 1 186 ? 1.959 -10.867 4.344 1 98.81 186 VAL B CA 1
ATOM 3156 C C . VAL B 1 186 ? 0.626 -10.859 5.086 1 98.81 186 VAL B C 1
ATOM 3158 O O . VAL B 1 186 ? 0.451 -11.586 6.07 1 98.81 186 VAL B O 1
ATOM 3161 N N . CYS B 1 187 ? -0.287 -9.969 4.664 1 98.62 187 CYS B N 1
ATOM 3162 C CA . CYS B 1 187 ? -1.652 -10.008 5.172 1 98.62 187 CYS B CA 1
ATOM 3163 C C . CYS B 1 187 ? -2.342 -11.312 4.777 1 98.62 187 CYS B C 1
ATOM 3165 O O . CYS B 1 187 ? -2.438 -11.633 3.592 1 98.62 187 CYS B O 1
ATOM 3167 N N . PRO B 1 188 ? -2.889 -12.078 5.719 1 98.62 188 PRO B N 1
ATOM 3168 C CA . PRO B 1 188 ? -3.461 -13.383 5.398 1 98.62 188 PRO B CA 1
ATOM 3169 C C . PRO B 1 188 ? -4.82 -13.281 4.711 1 98.62 188 PRO B C 1
ATOM 3171 O O . PRO B 1 188 ? -5.348 -14.289 4.223 1 98.62 188 PRO B O 1
ATOM 3174 N N . ASN B 1 189 ? -5.332 -12.039 4.695 1 98.19 189 ASN B N 1
ATOM 3175 C CA . ASN B 1 189 ? -6.652 -11.867 4.102 1 98.19 189 ASN B CA 1
ATOM 3176 C C . ASN B 1 189 ? -6.555 -11.43 2.643 1 98.19 189 ASN B C 1
ATOM 3178 O O . ASN B 1 189 ? -7.082 -12.094 1.752 1 98.19 189 ASN B O 1
ATOM 3182 N N . CYS B 1 190 ? -5.836 -10.383 2.379 1 98 190 CYS B N 1
ATOM 3183 C CA . CYS B 1 190 ? -5.812 -9.859 1.019 1 98 190 CYS B CA 1
ATOM 3184 C C . CYS B 1 190 ? -4.562 -10.32 0.278 1 98 190 CYS B C 1
ATOM 3186 O O . CYS B 1 190 ? -4.477 -10.188 -0.944 1 98 190 CYS B O 1
ATOM 3188 N N . GLY B 1 191 ? -3.551 -10.773 0.972 1 97.94 191 GLY B N 1
ATOM 3189 C CA . GLY B 1 191 ? -2.355 -11.305 0.341 1 97.94 191 GLY B CA 1
ATOM 3190 C C . GLY B 1 191 ? -1.293 -10.25 0.091 1 97.94 191 GLY B C 1
ATOM 3191 O O . GLY B 1 191 ? -0.228 -10.555 -0.453 1 97.94 191 GLY B O 1
ATOM 3192 N N . ASN B 1 192 ? -1.539 -9.016 0.473 1 95.5 192 ASN B N 1
ATOM 3193 C CA . ASN B 1 192 ? -0.549 -7.977 0.213 1 95.5 192 ASN B CA 1
ATOM 3194 C C . ASN B 1 192 ? 0.702 -8.164 1.065 1 95.5 192 ASN B C 1
ATOM 3196 O O . ASN B 1 192 ? 0.609 -8.539 2.236 1 95.5 192 ASN B O 1
ATOM 3200 N N . LEU B 1 193 ? 1.779 -7.902 0.423 1 97.31 193 LEU B N 1
ATOM 3201 C CA . LEU B 1 193 ? 3.109 -8.133 0.977 1 97.31 193 LEU B CA 1
ATOM 3202 C C . LEU B 1 193 ? 3.785 -6.812 1.331 1 97.31 193 LEU B C 1
ATOM 3204 O O . LEU B 1 193 ? 3.707 -5.848 0.568 1 97.31 193 LEU B O 1
ATOM 3208 N N . TYR B 1 194 ? 4.418 -6.785 2.555 1 95.88 194 TYR B N 1
ATOM 3209 C CA . TYR B 1 194 ? 5.086 -5.59 3.057 1 95.88 194 TYR B CA 1
ATOM 3210 C C . TYR B 1 194 ? 6.461 -5.934 3.619 1 95.88 194 TYR B C 1
ATOM 3212 O O . TYR B 1 194 ? 6.648 -7 4.207 1 95.88 194 TYR B O 1
ATOM 3220 N N . PRO B 1 195 ? 7.477 -4.988 3.402 1 96.62 195 PRO B N 1
ATOM 3221 C CA . PRO B 1 195 ? 8.594 -5.117 4.34 1 96.62 195 PRO B CA 1
ATOM 3222 C C . PRO B 1 195 ? 8.156 -5.02 5.801 1 96.62 195 PRO B C 1
ATOM 3224 O O . PRO B 1 195 ? 7.34 -4.156 6.148 1 96.62 195 PRO B O 1
ATOM 3227 N N . SER B 1 196 ? 8.68 -5.879 6.621 1 96.56 196 SER B N 1
ATOM 3228 C CA . SER B 1 196 ? 8.219 -5.961 8 1 96.56 196 SER B CA 1
ATOM 3229 C C . SER B 1 196 ? 8.359 -4.621 8.711 1 96.56 196 SER B C 1
ATOM 3231 O O . SER B 1 196 ? 7.52 -4.258 9.539 1 96.56 196 SER B O 1
ATOM 3233 N N . GLU B 1 197 ? 9.383 -3.893 8.414 1 93.62 197 GLU B N 1
ATOM 3234 C CA . GLU B 1 197 ? 9.648 -2.629 9.094 1 93.62 197 GLU B CA 1
ATOM 3235 C C . GLU B 1 197 ? 8.602 -1.58 8.734 1 93.62 197 GLU B C 1
ATOM 3237 O O . GLU B 1 197 ? 8.477 -0.558 9.414 1 93.62 197 GLU B O 1
ATOM 3242 N N . TYR B 1 198 ? 7.805 -1.864 7.68 1 94.31 198 TYR B N 1
ATOM 3243 C CA . TYR B 1 198 ? 6.809 -0.888 7.258 1 94.31 198 TYR B CA 1
ATOM 3244 C C . TYR B 1 198 ? 5.406 -1.482 7.316 1 94.31 198 TYR B C 1
ATOM 3246 O O . TYR B 1 198 ? 4.477 -0.961 6.695 1 94.31 198 TYR B O 1
ATOM 3254 N N . ALA B 1 199 ? 5.25 -2.592 7.926 1 94.19 199 ALA B N 1
ATOM 3255 C CA . ALA B 1 199 ? 3.922 -3.15 8.156 1 94.19 199 ALA B CA 1
ATOM 3256 C C . ALA B 1 199 ? 3.131 -2.301 9.141 1 94.19 199 ALA B C 1
ATOM 3258 O O 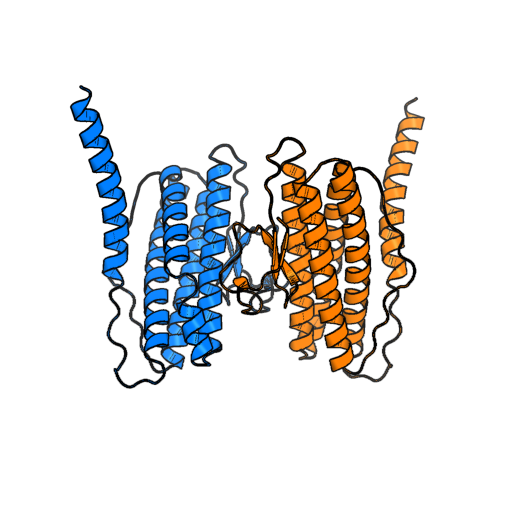. ALA B 1 199 ? 3.662 -1.882 10.172 1 94.19 199 ALA B O 1
ATOM 3259 N N . ASP B 1 200 ? 1.866 -2.018 8.844 1 94.94 200 ASP B N 1
ATOM 3260 C CA . ASP B 1 200 ? 1.018 -1.151 9.656 1 94.94 200 ASP B CA 1
ATOM 3261 C C . ASP B 1 200 ? 0.262 -1.958 10.711 1 94.94 200 ASP B C 1
ATOM 3263 O O . ASP B 1 200 ? 0.275 -3.189 10.688 1 94.94 200 ASP B O 1
ATOM 3267 N N . TRP B 1 201 ? -0.384 -1.27 11.617 1 96.06 201 TRP B N 1
ATOM 3268 C CA . TRP B 1 201 ? -1.157 -1.9 12.688 1 96.06 201 TRP B CA 1
ATOM 3269 C C . TRP B 1 201 ? -2.418 -2.555 12.125 1 96.06 201 TRP B C 1
ATOM 3271 O O . TRP B 1 201 ? -2.941 -3.504 12.719 1 96.06 201 TRP B O 1
ATOM 3281 N N . TYR B 1 202 ? -2.932 -1.991 11.062 1 96.69 202 TYR B N 1
ATOM 3282 C CA . TYR B 1 202 ? -4.016 -2.566 10.273 1 96.69 202 TYR B CA 1
ATOM 3283 C C . TYR B 1 202 ? -3.707 -2.484 8.789 1 96.69 202 TYR B C 1
ATOM 3285 O O . TYR B 1 202 ? -3.133 -1.5 8.312 1 96.69 202 TYR B O 1
ATOM 3293 N N . CYS B 1 203 ? -4.094 -3.504 8.07 1 97.31 203 CYS B N 1
ATOM 3294 C CA . CYS B 1 203 ? -3.889 -3.523 6.629 1 97.31 203 CYS B CA 1
ATOM 3295 C C . CYS B 1 203 ? -4.695 -2.424 5.949 1 97.31 203 CYS B C 1
ATOM 3297 O O . CYS B 1 203 ? -5.922 -2.387 6.066 1 97.31 203 CYS B O 1
ATOM 3299 N N . PRO B 1 204 ? -4.031 -1.567 5.227 1 94.94 204 PRO B N 1
ATOM 3300 C CA . PRO B 1 204 ? -4.766 -0.475 4.582 1 94.94 204 PRO B CA 1
ATOM 3301 C C . PRO B 1 204 ? -5.73 -0.965 3.506 1 94.94 204 PRO B C 1
ATOM 3303 O O . PRO B 1 204 ? -6.684 -0.263 3.16 1 94.94 204 PRO B O 1
ATOM 3306 N N . ALA B 1 205 ? -5.465 -2.168 3.039 1 94.94 205 ALA B N 1
ATOM 3307 C CA . ALA B 1 205 ? -6.273 -2.689 1.939 1 94.94 205 ALA B CA 1
ATOM 3308 C C . ALA B 1 205 ? -7.547 -3.348 2.459 1 94.94 205 ALA B C 1
ATOM 3310 O O . ALA B 1 205 ? -8.578 -3.332 1.786 1 94.94 205 ALA B O 1
ATOM 3311 N N . CYS B 1 206 ? -7.477 -3.957 3.725 1 96.75 206 CYS B N 1
ATOM 3312 C CA . CYS B 1 206 ? -8.625 -4.797 4.059 1 96.75 206 CYS B CA 1
ATOM 3313 C C . CYS B 1 206 ? -8.93 -4.734 5.547 1 96.75 206 CYS B C 1
ATOM 3315 O O . CYS B 1 206 ? -9.773 -5.484 6.043 1 96.75 206 CYS B O 1
ATOM 3317 N N . LEU B 1 207 ? -8.227 -3.943 6.344 1 96 207 LEU B N 1
ATOM 3318 C CA . LEU B 1 207 ? -8.484 -3.645 7.746 1 96 207 LEU B CA 1
ATOM 3319 C C . LEU B 1 207 ? -8.117 -4.828 8.633 1 96 207 LEU B C 1
ATOM 3321 O O . LEU B 1 207 ? -8.43 -4.84 9.828 1 96 207 LEU B O 1
ATOM 3325 N N . THR B 1 208 ? -7.402 -5.836 8.055 1 97.5 208 THR B N 1
ATOM 3326 C CA . THR B 1 208 ? -6.895 -6.93 8.875 1 97.5 208 THR B CA 1
ATOM 3327 C C . THR B 1 208 ? -5.883 -6.414 9.898 1 97.5 208 THR B C 1
ATOM 3329 O O . THR B 1 208 ? -5.016 -5.605 9.57 1 97.5 208 THR B O 1
ATOM 3332 N N . GLU B 1 209 ? -5.98 -6.898 11.141 1 97.12 209 GLU B N 1
ATOM 3333 C CA . GLU B 1 209 ? -5.031 -6.5 12.18 1 97.12 209 GLU B CA 1
ATOM 3334 C C . GLU B 1 209 ? -3.615 -6.961 11.836 1 97.12 209 GLU B C 1
ATOM 3336 O O . GLU B 1 209 ? -3.41 -8.109 11.445 1 97.12 209 GLU B O 1
ATOM 3341 N N . GLY B 1 210 ? -2.678 -6.051 12.078 1 96.56 210 GLY B N 1
ATOM 3342 C CA . GLY B 1 210 ? -1.294 -6.332 11.734 1 96.56 210 GLY B CA 1
ATOM 3343 C C . GLY B 1 210 ? -0.722 -7.527 12.469 1 96.56 210 GLY B C 1
ATOM 3344 O O . GLY B 1 210 ? 0.131 -8.242 11.938 1 96.56 210 GLY B O 1
ATOM 3345 N N . LYS B 1 211 ? -1.185 -7.793 13.633 1 96.31 211 LYS B N 1
ATOM 3346 C CA . LYS B 1 211 ? -0.672 -8.891 14.445 1 96.31 211 LYS B CA 1
ATOM 3347 C C . LYS B 1 211 ? -0.962 -10.242 13.789 1 96.31 211 LYS B C 1
ATOM 3349 O O . LYS B 1 211 ? -0.37 -11.258 14.164 1 96.31 211 LYS B O 1
ATOM 3354 N N . ARG B 1 212 ? -1.86 -10.281 12.828 1 97.81 212 ARG B N 1
ATOM 3355 C CA . ARG B 1 212 ? -2.227 -11.531 12.172 1 97.81 212 ARG B CA 1
ATOM 3356 C C . ARG B 1 212 ? -1.368 -11.773 10.938 1 97.81 212 ARG B C 1
ATOM 3358 O O . ARG B 1 212 ? -1.49 -12.812 10.281 1 97.81 212 ARG B O 1
ATOM 3365 N N . PHE B 1 213 ? -0.558 -10.805 10.602 1 98.56 213 PHE B N 1
ATOM 3366 C CA . PHE B 1 213 ? 0.266 -10.977 9.406 1 98.56 213 PHE B CA 1
ATOM 3367 C C . PHE B 1 213 ? 1.202 -12.164 9.562 1 98.56 213 PHE B C 1
ATOM 3369 O O . PHE B 1 213 ? 1.701 -12.43 10.656 1 98.56 213 PHE B O 1
ATOM 3376 N N . VAL B 1 214 ? 1.394 -12.891 8.461 1 98.69 214 VAL B N 1
ATOM 3377 C CA . VAL B 1 214 ? 2.359 -13.984 8.438 1 98.69 214 VAL B CA 1
ATOM 3378 C C . VAL B 1 214 ? 3.758 -13.43 8.164 1 98.69 214 VAL B C 1
ATOM 3380 O O . VAL B 1 214 ? 3.971 -12.727 7.168 1 98.69 214 VAL B O 1
ATOM 3383 N N . LEU B 1 215 ? 4.672 -13.789 9.062 1 98.31 215 LEU B N 1
ATOM 3384 C CA . LEU B 1 215 ? 6.008 -13.195 9 1 98.31 215 LEU B CA 1
ATOM 3385 C C . LEU B 1 215 ? 6.992 -14.148 8.328 1 98.31 215 LEU B C 1
ATOM 3387 O O . LEU B 1 215 ? 6.941 -15.359 8.555 1 98.31 215 LEU B O 1
ATOM 3391 N N . PHE B 1 216 ? 7.859 -13.617 7.496 1 98.31 216 PHE B N 1
ATOM 3392 C CA . PHE B 1 216 ? 8.977 -14.305 6.867 1 98.31 216 PHE B CA 1
ATOM 3393 C C . PHE B 1 216 ? 10.305 -13.695 7.289 1 98.31 216 PHE B C 1
ATOM 3395 O O . PHE B 1 216 ? 10.781 -12.742 6.668 1 98.31 216 PHE B O 1
ATOM 3402 N N . GLU B 1 217 ? 10.852 -14.273 8.453 1 91.38 217 GLU B N 1
ATOM 3403 C CA . GLU B 1 217 ? 12 -13.656 9.117 1 91.38 217 GLU B CA 1
ATOM 3404 C C . GLU B 1 217 ? 13.078 -14.688 9.414 1 91.38 217 GLU B C 1
ATOM 3406 O O . GLU B 1 217 ? 12.789 -15.883 9.555 1 91.38 217 GLU B O 1
#

Solvent-accessible surface area (backbone atoms only — not comparable to full-atom values): 23047 Å² total; per-residue (Å²): 116,73,68,62,56,56,54,51,54,53,50,54,54,49,49,57,51,46,53,56,46,52,60,56,60,74,50,70,70,77,83,55,65,95,75,49,98,46,33,70,51,46,47,45,33,50,46,48,24,42,52,23,47,53,46,17,55,41,27,43,52,48,15,51,48,13,49,76,70,66,35,54,29,60,16,32,48,24,43,47,49,14,52,22,25,44,44,35,20,50,50,27,43,50,50,30,46,75,72,72,48,83,82,78,81,78,84,86,77,91,73,78,78,80,48,56,70,56,43,39,53,50,49,34,54,49,38,49,51,57,54,58,71,49,65,45,49,61,34,50,53,19,48,76,72,65,36,57,67,57,20,49,53,47,30,34,46,51,46,33,43,50,42,48,33,55,53,35,48,49,54,56,70,52,44,88,84,40,83,69,70,57,37,34,29,25,39,79,81,60,16,42,65,33,53,45,95,66,56,52,58,39,37,52,59,74,64,47,54,35,88,64,37,48,73,31,121,118,73,68,60,55,55,53,50,56,54,49,54,54,48,50,58,50,46,54,56,47,54,61,57,60,76,51,70,73,75,84,56,64,95,73,51,98,47,33,69,50,46,46,44,34,50,47,48,25,43,54,22,47,52,46,17,56,41,26,43,51,48,17,52,48,13,49,77,68,68,34,54,28,58,14,32,50,24,42,47,48,14,52,22,25,45,44,35,20,51,51,29,43,52,48,30,45,76,72,72,48,84,80,78,80,77,83,86,75,92,72,78,78,80,47,58,70,56,44,39,54,50,48,34,55,49,38,51,50,56,52,59,71,49,64,45,49,62,35,50,52,19,48,75,71,65,36,58,68,58,20,49,52,48,31,34,45,51,45,32,43,49,42,47,32,54,53,35,48,48,52,56,69,52,45,87,83,40,82,70,70,57,37,34,29,26,37,80,81,60,16,40,64,34,53,46,94,64,55,52,58,39,37,51,60,75,63,46,54,36,87,65,37,49,73,31,122

Secondary structure (DSSP, 8-state):
-HHHHHHHHHHHHHHHHHHHHHHHHTT------TT-TTHHHHHHHHHHHHHHHHHHHHHHHHHHHHHHTT-HHHHHHHHHHHHHHHHHHHHHHHHHHHTT------S------S-HHHHHHHHHHHHHHHHHHHTTHHHHHHHHTT-HHHHHHHHHHHHHHHHHHHHHHHHHHH-TTS-S---EEE-TTT--EEEGGG--SB-TTT--BGGGPEEE-/-HHHHHHHHHHHHHHHHHHHHHHHHTT------TT-TTHHHHHHHHHHHHHHHHHHHHHHHHHHHHHHTT-HHHHHHHHHHHHHHHHHHHHHHHHHHHTT------S------S-HHHHHHHHHHHHHHHHHHHTTHHHHHHHHTT-HHHHHHHHHHHHHHHHHHHHHHHHHHH-TTS-S---EEE-TTT--EEEGGG--SB-TTT--BGGGPEEE-